Protein AF-A0A8S1GZN0-F1 (afdb_monomer)

Mean predicted aligned error: 6.97 Å

Solvent-accessible surface area (backbone atoms only — not comparable to full-atom values): 20281 Å² total; per-residue (Å²): 111,66,60,61,50,50,65,72,45,43,89,76,54,87,80,52,77,45,82,41,53,60,91,68,87,80,88,65,93,41,51,76,40,62,19,12,61,95,74,34,67,41,70,48,4,32,54,46,33,51,53,48,50,56,53,42,44,76,58,47,29,77,90,32,76,47,76,46,82,45,43,75,67,30,58,18,41,60,28,41,52,36,94,94,46,50,70,64,58,53,52,54,51,51,50,51,41,54,75,70,67,51,51,73,68,60,49,47,48,50,53,27,70,53,23,55,35,27,45,19,35,46,46,68,52,31,72,56,24,40,38,38,35,44,29,39,32,59,50,72,85,60,52,59,61,60,52,41,40,4,27,80,29,68,68,90,68,92,72,64,51,55,74,72,31,63,83,69,77,64,89,86,85,87,82,80,88,75,95,65,64,69,46,83,42,80,79,44,34,36,61,60,52,51,52,53,50,45,52,54,41,44,76,74,65,34,41,70,40,82,56,42,54,63,44,61,56,49,23,64,62,50,8,46,52,54,26,51,55,42,52,34,56,73,71,58,38,42,54,57,52,34,74,61,37,76,85,60,84,74,76,87,54,76,44,27,34,44,32,39,20,20,58,62,39,66,83,83,66,48,89,46,47,37,23,40,28,28,38,18,47,49,39,17,48,56,53,38,64,79,46,82,62,58,34,37,41,38,44,37,25,31,29,52,34,14,39,20,59,98,46,73,28,8,18,23,42,49,40,64,85,66,57,80,93,71,93,78,67,62,61,66,33,65,56,25,34,14,33,44,63,48,31,56,56,42,81,78,25,74,36,39,35,63,75,41,78,63,88,47,57,30,38,30,44,32,42,38,37,37,32,78,64,132

Structure (mmCIF, N/CA/C/O backbone):
data_AF-A0A8S1GZN0-F1
#
_entry.id   AF-A0A8S1GZN0-F1
#
loop_
_atom_site.group_PDB
_atom_site.id
_atom_site.type_symbol
_atom_site.label_atom_id
_atom_site.label_alt_id
_atom_site.label_comp_id
_atom_site.label_asym_id
_atom_site.label_entity_id
_atom_site.label_seq_id
_atom_site.pdbx_PDB_ins_code
_atom_site.Cartn_x
_atom_site.Cartn_y
_atom_site.Cartn_z
_atom_site.occupancy
_atom_site.B_iso_or_equiv
_atom_site.auth_seq_id
_atom_site.auth_comp_id
_atom_site.auth_asym_id
_atom_site.auth_atom_id
_atom_site.pdbx_PDB_model_num
ATOM 1 N N . MET A 1 1 ? -11.864 -7.927 5.573 1.00 93.62 1 MET A N 1
ATOM 2 C CA . MET A 1 1 ? -11.449 -8.294 6.950 1.00 93.62 1 MET A CA 1
ATOM 3 C C . MET A 1 1 ? -12.613 -8.840 7.771 1.00 93.62 1 MET A C 1
ATOM 5 O O . MET A 1 1 ? -12.542 -9.999 8.146 1.00 93.62 1 MET A O 1
ATOM 9 N N . ALA A 1 2 ? -13.681 -8.066 8.017 1.00 95.69 2 ALA A N 1
ATOM 10 C CA . ALA A 1 2 ? -14.810 -8.502 8.855 1.00 95.69 2 ALA A CA 1
ATOM 11 C C . ALA A 1 2 ? -15.446 -9.828 8.404 1.00 95.69 2 ALA A C 1
ATOM 13 O O . ALA A 1 2 ? -15.565 -10.726 9.224 1.00 95.69 2 ALA A O 1
ATOM 14 N N . ALA A 1 3 ? -15.736 -9.990 7.107 1.00 95.31 3 ALA A N 1
ATOM 15 C CA . ALA A 1 3 ? -16.282 -11.239 6.559 1.00 95.31 3 ALA A CA 1
ATOM 16 C C . ALA A 1 3 ? -15.456 -12.478 6.956 1.00 95.31 3 ALA A C 1
ATOM 18 O O . ALA A 1 3 ? -16.001 -13.440 7.474 1.00 95.31 3 ALA A O 1
ATOM 19 N N . ALA A 1 4 ? -14.124 -12.415 6.833 1.00 95.19 4 ALA A N 1
ATOM 20 C CA . ALA A 1 4 ? -13.252 -13.525 7.221 1.00 95.19 4 ALA A CA 1
ATOM 21 C C . ALA A 1 4 ? -13.330 -13.842 8.726 1.00 95.19 4 ALA A C 1
ATOM 23 O O . ALA A 1 4 ? -13.261 -15.001 9.120 1.00 95.19 4 ALA A O 1
ATOM 24 N N . VAL A 1 5 ? -13.487 -12.825 9.579 1.00 95.56 5 VAL A N 1
ATOM 25 C CA . VAL A 1 5 ? -13.678 -13.031 11.023 1.00 95.56 5 VAL A CA 1
ATOM 26 C C . VAL A 1 5 ? -15.047 -13.639 11.317 1.00 95.56 5 VAL A C 1
ATOM 28 O O . VAL A 1 5 ? -15.128 -14.548 12.140 1.00 95.56 5 VAL A O 1
ATOM 31 N N . GLU A 1 6 ? -16.104 -13.177 10.644 1.00 96.75 6 GLU A N 1
ATOM 32 C CA . GLU A 1 6 ? -17.447 -13.759 10.755 1.00 96.75 6 GLU A CA 1
ATOM 33 C C . GLU A 1 6 ? -17.452 -15.234 10.342 1.00 96.75 6 GLU A C 1
ATOM 35 O O . GLU A 1 6 ? -18.007 -16.057 11.067 1.00 96.75 6 GLU A O 1
ATOM 40 N N . ASP A 1 7 ? -16.764 -15.579 9.254 1.00 96.38 7 ASP A N 1
ATOM 41 C CA . ASP A 1 7 ? -16.651 -16.954 8.763 1.00 96.38 7 ASP A CA 1
ATOM 42 C C . ASP A 1 7 ? -15.859 -17.850 9.729 1.00 96.38 7 ASP A C 1
ATOM 44 O O . ASP A 1 7 ? -16.286 -18.961 10.050 1.00 96.38 7 ASP A O 1
ATOM 48 N N . ILE A 1 8 ? -14.711 -17.374 10.228 1.00 96.06 8 ILE A N 1
ATOM 49 C CA . ILE A 1 8 ? -13.820 -18.156 11.102 1.00 96.06 8 ILE A CA 1
ATOM 50 C C . ILE A 1 8 ? -14.418 -18.337 12.503 1.00 96.06 8 ILE A C 1
ATOM 52 O O . ILE A 1 8 ? -14.331 -19.424 13.081 1.00 96.06 8 ILE A O 1
ATOM 56 N N . LEU A 1 9 ? -14.987 -17.279 13.087 1.00 94.75 9 LEU A N 1
ATOM 57 C CA . LEU A 1 9 ? -15.543 -17.333 14.442 1.00 94.75 9 LEU A CA 1
ATOM 58 C C . LEU A 1 9 ? -16.971 -17.880 14.459 1.00 94.75 9 LEU A C 1
ATOM 60 O O . LEU A 1 9 ? -17.368 -18.509 15.446 1.00 94.75 9 LEU A O 1
ATOM 64 N N . GLY A 1 10 ? -17.738 -17.658 13.390 1.00 94.75 10 GLY A N 1
ATOM 65 C CA . GLY A 1 10 ? -19.104 -18.134 13.233 1.00 94.75 10 GLY A CA 1
ATOM 66 C C . GLY A 1 10 ? -19.968 -17.820 14.465 1.00 94.75 10 GLY A C 1
ATOM 67 O O . GLY A 1 10 ? -20.089 -16.656 14.858 1.00 94.75 10 GLY A O 1
ATOM 68 N N . PRO A 1 11 ? -20.545 -18.837 15.136 1.00 94.44 11 PRO A N 1
ATOM 69 C CA . PRO A 1 11 ? -21.366 -18.639 16.333 1.00 94.44 11 PRO A CA 1
ATOM 70 C C . PRO A 1 11 ? -20.640 -18.020 17.535 1.00 94.44 11 PRO A C 1
ATOM 72 O O . PRO A 1 11 ? -21.306 -17.558 18.453 1.00 94.44 11 PRO A O 1
ATOM 75 N N . ARG A 1 12 ? -19.299 -18.026 17.560 1.00 94.25 12 ARG A N 1
ATOM 76 C CA . ARG A 1 12 ? -18.502 -17.431 18.648 1.00 94.25 12 ARG A CA 1
ATOM 77 C C . ARG A 1 12 ? -18.388 -15.911 18.538 1.00 94.25 12 ARG A C 1
ATOM 79 O O . ARG A 1 12 ? -17.895 -15.286 19.467 1.00 94.25 12 ARG A O 1
ATOM 86 N N . LEU A 1 13 ? -18.792 -15.325 17.409 1.00 96.19 13 LEU A N 1
ATOM 87 C CA . LEU A 1 13 ? -18.918 -13.881 17.276 1.00 96.19 13 LEU A CA 1
ATOM 88 C C . LEU A 1 13 ? -20.293 -13.451 17.800 1.00 96.19 13 LEU A C 1
ATOM 90 O O . LEU A 1 13 ? -21.321 -13.733 17.174 1.00 96.19 13 LEU A O 1
ATOM 94 N N . ASP A 1 14 ? -20.314 -12.756 18.935 1.00 95.62 14 ASP A N 1
ATOM 95 C CA . ASP A 1 14 ? -21.553 -12.258 19.536 1.00 95.62 14 ASP A CA 1
ATOM 96 C C . ASP A 1 14 ? -22.142 -11.089 18.736 1.00 95.62 14 ASP A C 1
ATOM 98 O O . ASP A 1 14 ? -23.314 -11.113 18.347 1.00 95.62 14 ASP A O 1
ATOM 102 N N . GLN A 1 15 ? -21.323 -10.065 18.479 1.00 96.62 15 GLN A N 1
ATOM 103 C CA . GLN A 1 15 ? -21.713 -8.820 17.815 1.00 96.62 15 GLN A CA 1
ATOM 104 C C . GLN A 1 15 ? -20.541 -8.241 17.011 1.00 96.62 15 GLN A C 1
ATOM 106 O O . GLN A 1 15 ? -19.381 -8.527 17.301 1.00 96.62 15 GLN A O 1
ATOM 111 N N . GLY A 1 16 ? -20.843 -7.377 16.042 1.00 97.38 16 GLY A N 1
ATOM 112 C CA . GLY A 1 16 ? -19.833 -6.640 15.291 1.00 97.38 16 GLY A CA 1
ATOM 113 C C . GLY A 1 16 ? -20.373 -5.329 14.728 1.00 97.38 16 GLY A C 1
ATOM 114 O O . GLY A 1 16 ? -21.577 -5.186 14.491 1.00 97.38 16 GLY A O 1
ATOM 115 N N . LEU A 1 17 ? -19.466 -4.373 14.526 1.00 98.12 17 LEU A N 1
ATOM 116 C CA . LEU A 1 17 ? -19.725 -3.077 13.907 1.00 98.12 17 LEU A CA 1
ATOM 117 C C . LEU A 1 17 ? -18.596 -2.773 12.921 1.00 98.12 17 LEU A C 1
ATOM 119 O O . LEU A 1 17 ? -17.423 -2.922 13.258 1.00 98.12 17 LEU A O 1
ATOM 123 N N . VAL A 1 18 ? -18.952 -2.354 11.709 1.00 97.50 18 VAL A N 1
ATOM 124 C CA . VAL A 1 18 ? -18.005 -2.043 10.633 1.00 97.50 18 VAL A CA 1
ATOM 125 C C . VAL A 1 18 ? -18.306 -0.655 10.075 1.00 97.50 18 VAL A C 1
ATOM 127 O O . VAL A 1 18 ? -19.461 -0.339 9.802 1.00 97.50 18 VAL A O 1
ATOM 130 N N . ILE A 1 19 ? -17.266 0.162 9.896 1.00 97.06 19 ILE A N 1
ATOM 131 C CA . ILE A 1 19 ? -17.341 1.473 9.239 1.00 97.06 19 ILE A CA 1
ATOM 132 C C . ILE A 1 19 ? -16.585 1.364 7.911 1.00 97.06 19 ILE A C 1
ATOM 134 O O . ILE A 1 19 ? -15.399 1.031 7.909 1.00 97.06 19 ILE A O 1
ATOM 138 N N . LEU A 1 20 ? -17.268 1.606 6.793 1.00 94.75 20 LEU A N 1
ATOM 139 C CA . LEU A 1 20 ? -16.734 1.485 5.435 1.00 94.75 20 LEU A CA 1
ATOM 140 C C . LEU A 1 20 ? -16.828 2.815 4.674 1.00 94.75 20 LEU A C 1
ATOM 142 O O . LEU A 1 20 ? -17.723 3.612 4.955 1.00 94.75 20 LEU A O 1
ATOM 146 N N . PRO A 1 21 ? -15.957 3.043 3.677 1.00 92.69 21 PRO A N 1
ATOM 147 C CA . PRO A 1 21 ? -16.150 4.100 2.693 1.00 92.69 21 PRO A CA 1
ATOM 148 C C . PRO A 1 21 ? -17.506 3.998 1.979 1.00 92.69 21 PRO A C 1
ATOM 150 O O . PRO A 1 21 ? -18.001 2.897 1.715 1.00 92.69 21 PRO A O 1
ATOM 153 N N . GLU A 1 22 ? -18.084 5.143 1.620 1.00 90.88 22 GLU A N 1
ATOM 154 C CA . GLU A 1 22 ? -19.292 5.220 0.791 1.00 90.88 22 GLU A CA 1
ATOM 155 C C . GLU A 1 22 ? -19.125 4.426 -0.523 1.00 90.88 22 GLU A C 1
ATOM 157 O O . GLU A 1 22 ? -18.077 4.462 -1.172 1.00 90.88 22 GLU A O 1
ATOM 162 N N . GLY A 1 23 ? -20.169 3.690 -0.922 1.00 85.88 23 GLY A N 1
ATOM 163 C CA . GLY A 1 23 ? -20.199 2.924 -2.175 1.00 85.88 23 GLY A CA 1
ATOM 164 C C . GLY A 1 23 ? -19.607 1.511 -2.112 1.00 85.88 23 GLY A C 1
ATOM 165 O O . GLY A 1 23 ? -19.602 0.821 -3.130 1.00 85.88 23 GLY A O 1
ATOM 166 N N . ILE A 1 24 ? -19.130 1.051 -0.949 1.00 86.81 24 ILE A N 1
ATOM 167 C CA . ILE A 1 24 ? -18.711 -0.346 -0.764 1.00 86.81 24 ILE A CA 1
ATOM 168 C C . ILE A 1 24 ? -19.900 -1.194 -0.314 1.00 86.81 24 ILE A C 1
ATOM 170 O O . ILE A 1 24 ? -20.355 -1.094 0.824 1.00 86.81 24 ILE A O 1
ATOM 174 N N . GLU A 1 25 ? -20.378 -2.075 -1.186 1.00 86.56 25 GLU A N 1
ATOM 175 C CA . GLU A 1 25 ? -21.383 -3.072 -0.819 1.00 86.56 25 GLU A CA 1
ATOM 176 C C . GLU A 1 25 ? -20.740 -4.263 -0.099 1.00 86.56 25 GLU A C 1
ATOM 178 O O . GLU A 1 25 ? -19.703 -4.787 -0.512 1.00 86.56 25 GLU A O 1
ATOM 183 N N . CYS A 1 26 ? -21.368 -4.716 0.984 1.00 88.94 26 CYS A N 1
ATOM 184 C CA . CYS A 1 26 ? -20.952 -5.915 1.699 1.00 88.94 26 CYS A CA 1
ATOM 185 C C . CYS A 1 26 ? -22.152 -6.612 2.341 1.00 88.94 26 CYS A C 1
ATOM 187 O O . CYS A 1 26 ? -23.087 -5.958 2.803 1.00 88.94 26 CYS A O 1
ATOM 189 N N . ASN A 1 27 ? -22.091 -7.938 2.425 1.00 92.44 27 ASN A N 1
ATOM 190 C CA . ASN A 1 27 ? -23.045 -8.740 3.179 1.00 92.44 27 ASN A CA 1
ATOM 191 C C . ASN A 1 27 ? -22.361 -9.238 4.456 1.00 92.44 27 ASN A C 1
ATOM 193 O O . ASN A 1 27 ? -21.492 -10.103 4.382 1.00 92.44 27 ASN A O 1
ATOM 197 N N . LEU A 1 28 ? -22.708 -8.644 5.597 1.00 95.62 28 LEU A N 1
ATOM 198 C CA . LEU A 1 28 ? -22.126 -8.945 6.904 1.00 95.62 28 LEU A CA 1
ATOM 199 C C . LEU A 1 28 ? -23.244 -9.130 7.930 1.00 95.62 28 LEU A C 1
ATOM 201 O O . LEU A 1 28 ? -24.277 -8.463 7.860 1.00 95.62 28 LEU A O 1
ATOM 205 N N . ARG A 1 29 ? -23.021 -9.998 8.919 1.00 95.19 29 ARG A N 1
ATOM 206 C CA . ARG A 1 29 ? -23.875 -10.092 10.114 1.00 95.19 29 ARG A CA 1
ATOM 207 C C . ARG A 1 29 ? -23.719 -8.854 11.003 1.00 95.19 29 ARG A C 1
ATOM 209 O O . ARG A 1 29 ? -24.649 -8.479 11.718 1.00 95.19 29 ARG A O 1
ATOM 216 N N . SER A 1 30 ? -22.535 -8.254 10.990 1.00 96.44 30 SER A N 1
ATOM 217 C CA . SER A 1 30 ? -22.189 -7.037 11.716 1.00 96.44 30 SER A CA 1
ATOM 218 C C . SER A 1 30 ? -23.015 -5.837 11.256 1.00 96.44 30 SER A C 1
ATOM 220 O O . SER A 1 30 ? -23.391 -5.723 10.092 1.00 96.44 30 SER A O 1
ATOM 222 N N . ARG A 1 31 ? -23.249 -4.884 12.163 1.00 97.19 31 ARG A N 1
ATOM 223 C CA . ARG A 1 31 ? -23.865 -3.598 11.815 1.00 97.19 31 ARG A CA 1
ATOM 224 C C . ARG A 1 31 ? -22.894 -2.786 10.958 1.00 97.19 31 ARG A C 1
ATOM 226 O O . ARG A 1 31 ? -21.770 -2.539 11.386 1.00 97.19 31 ARG A O 1
ATOM 233 N N . VAL A 1 32 ? -23.335 -2.337 9.787 1.00 97.44 32 VAL A N 1
ATOM 234 C CA . VAL A 1 32 ? -22.495 -1.589 8.839 1.00 97.44 32 VAL A CA 1
ATOM 235 C C . VAL A 1 32 ? -22.889 -0.116 8.818 1.00 97.44 32 VAL A C 1
ATOM 237 O O . VAL A 1 32 ? -24.074 0.215 8.801 1.00 97.44 32 VAL A O 1
ATOM 240 N N . PHE A 1 33 ? -21.883 0.752 8.812 1.00 97.31 33 PHE A N 1
ATOM 241 C CA . PHE A 1 33 ? -21.994 2.177 8.529 1.00 97.31 33 PHE A CA 1
ATOM 242 C C . PHE A 1 33 ? -21.173 2.513 7.290 1.00 97.31 33 PHE A C 1
ATOM 244 O O . PHE A 1 33 ? -20.064 2.004 7.123 1.00 97.31 33 PHE A O 1
ATOM 251 N N . HIS A 1 34 ? -21.698 3.416 6.471 1.00 96.25 34 HIS A N 1
ATOM 252 C CA . HIS A 1 34 ? -20.996 3.996 5.334 1.00 96.25 34 HIS A CA 1
ATOM 253 C C . HIS A 1 34 ? -20.702 5.457 5.629 1.00 96.25 34 HIS A C 1
ATOM 255 O O . HIS A 1 34 ? -21.569 6.166 6.130 1.00 96.25 34 HIS A O 1
ATOM 261 N N . ALA A 1 35 ? -19.473 5.875 5.362 1.00 96.06 35 ALA A N 1
ATOM 262 C CA . ALA A 1 35 ? -18.976 7.199 5.698 1.00 96.06 35 ALA A CA 1
ATOM 263 C C . ALA A 1 35 ? -17.785 7.574 4.805 1.00 96.06 35 ALA A C 1
ATOM 265 O O . ALA A 1 35 ? -17.415 6.840 3.888 1.00 96.06 35 ALA A O 1
ATOM 266 N N . ALA A 1 36 ? -17.147 8.698 5.114 1.00 92.44 36 ALA A N 1
ATOM 267 C CA . ALA A 1 36 ? -15.933 9.185 4.477 1.00 92.44 36 ALA A CA 1
ATOM 268 C C . ALA A 1 36 ? -16.064 9.376 2.959 1.00 92.44 36 ALA A C 1
ATOM 270 O O . ALA A 1 36 ? -15.258 8.869 2.166 1.00 92.44 36 ALA A O 1
ATOM 271 N N . LYS A 1 37 ? -17.086 10.125 2.545 1.00 89.31 37 LYS A N 1
ATOM 272 C CA . LYS A 1 37 ? -17.298 10.508 1.152 1.00 89.31 37 LYS A CA 1
ATOM 273 C C . LYS A 1 37 ? -16.028 11.112 0.550 1.00 89.31 37 LYS A C 1
ATOM 275 O O . LYS A 1 37 ? -15.407 12.007 1.121 1.00 89.31 37 LYS A O 1
ATOM 280 N N . ASN A 1 38 ? -15.639 10.627 -0.631 1.00 84.38 38 ASN A N 1
ATOM 281 C CA . ASN A 1 38 ? -14.394 11.008 -1.315 1.00 84.38 38 ASN A CA 1
ATOM 282 C C . ASN A 1 38 ? -13.118 10.803 -0.466 1.00 84.38 38 ASN A C 1
ATOM 284 O O . ASN A 1 38 ? -12.145 11.534 -0.644 1.00 84.38 38 ASN A O 1
ATOM 288 N N . ASN A 1 39 ? -13.111 9.828 0.452 1.00 85.00 39 ASN A N 1
ATOM 289 C CA . ASN A 1 39 ? -12.014 9.558 1.391 1.00 85.00 39 ASN A CA 1
ATOM 290 C C . ASN A 1 39 ? -11.691 10.727 2.345 1.00 85.00 39 ASN A C 1
ATOM 292 O O . ASN A 1 39 ? -10.567 10.835 2.841 1.00 85.00 39 ASN A O 1
ATOM 296 N N . LEU A 1 40 ? -12.662 11.601 2.624 1.00 89.50 40 LEU A N 1
ATOM 297 C CA . LEU A 1 40 ? -12.524 12.712 3.569 1.00 89.50 40 LEU A CA 1
ATOM 298 C C . LEU A 1 40 ? -13.452 12.515 4.773 1.00 89.50 40 LEU A C 1
ATOM 300 O O . LEU A 1 40 ? -14.560 12.029 4.580 1.00 89.50 40 LEU A O 1
ATOM 304 N N . PRO A 1 41 ? -13.050 12.902 6.001 1.00 91.50 41 PRO A N 1
ATOM 305 C CA . PRO A 1 41 ? -13.950 12.854 7.150 1.00 91.50 41 PRO A CA 1
ATOM 306 C C . PRO A 1 41 ? -15.217 13.692 6.915 1.00 91.50 41 PRO A C 1
ATOM 308 O O . PRO A 1 41 ? -15.127 14.858 6.530 1.00 91.50 41 PRO A O 1
ATOM 311 N N . ASP A 1 42 ? -16.376 13.115 7.215 1.00 94.62 42 ASP A N 1
ATOM 312 C CA . ASP A 1 42 ? -17.704 13.727 7.092 1.00 94.62 42 ASP A CA 1
ATOM 313 C C . ASP A 1 42 ? -18.556 13.497 8.356 1.00 94.62 42 ASP A C 1
ATOM 315 O O . ASP A 1 42 ? -18.118 12.855 9.315 1.00 94.62 42 ASP A O 1
ATOM 319 N N . GLU A 1 43 ? -19.769 14.054 8.387 1.00 95.31 43 GLU A N 1
ATOM 320 C CA . GLU A 1 43 ? -20.688 13.893 9.526 1.00 95.31 43 GLU A CA 1
ATOM 321 C C . GLU A 1 43 ? -21.088 12.425 9.740 1.00 95.31 43 GLU A C 1
ATOM 323 O O . GLU A 1 43 ? -21.228 11.979 10.878 1.00 95.31 43 GLU A O 1
ATOM 328 N N . ASP A 1 44 ? -21.189 11.636 8.668 1.00 96.81 44 ASP A N 1
ATOM 329 C CA . ASP A 1 44 ? -21.449 10.198 8.767 1.00 96.81 44 ASP A CA 1
ATOM 330 C C . ASP A 1 44 ? -20.283 9.459 9.438 1.00 96.81 44 ASP A C 1
ATOM 332 O O . ASP A 1 44 ? -20.512 8.563 10.251 1.00 96.81 44 ASP A O 1
ATOM 336 N N . SER A 1 45 ? -19.039 9.895 9.210 1.00 96.56 45 SER A N 1
ATOM 337 C CA . SER A 1 45 ? -17.851 9.390 9.917 1.00 96.56 45 SER A CA 1
ATOM 338 C C . SER A 1 45 ? -17.939 9.676 11.416 1.00 96.56 45 SER A C 1
ATOM 340 O O . SER A 1 45 ? -17.600 8.818 12.236 1.00 96.56 45 SER A O 1
ATOM 342 N N . VAL A 1 46 ? -18.426 10.865 11.787 1.00 96.38 46 VAL A N 1
ATOM 343 C CA . VAL A 1 46 ? -18.635 11.257 13.190 1.00 96.38 46 VAL A CA 1
ATOM 344 C C . VAL A 1 46 ? -19.726 10.417 13.839 1.00 96.38 46 VAL A C 1
ATOM 346 O O . VAL A 1 46 ? -19.500 9.826 14.898 1.00 96.38 46 VAL A O 1
ATOM 349 N N . ASN A 1 47 ? -20.874 10.284 13.181 1.00 96.62 47 ASN A N 1
ATOM 350 C CA . ASN A 1 47 ? -21.996 9.485 13.666 1.00 96.62 47 ASN A CA 1
ATOM 351 C C . ASN A 1 47 ? -21.623 8.004 13.820 1.00 96.62 47 ASN A C 1
ATOM 353 O O . ASN A 1 47 ? -21.907 7.397 14.855 1.00 96.62 47 ASN A O 1
ATOM 357 N N . ALA A 1 48 ? -20.936 7.431 12.829 1.00 97.56 48 ALA A N 1
ATOM 358 C CA . ALA A 1 48 ? -20.463 6.052 12.868 1.00 97.56 48 ALA A CA 1
ATOM 359 C C . ALA A 1 48 ? -19.436 5.831 13.987 1.00 97.56 48 ALA A C 1
ATOM 361 O O . ALA A 1 48 ? -19.500 4.827 14.697 1.00 97.56 48 ALA A O 1
ATOM 362 N N . THR A 1 49 ? -18.522 6.785 14.197 1.00 97.31 49 THR A N 1
ATOM 363 C CA . THR A 1 49 ? -17.529 6.699 15.276 1.00 97.31 49 THR A CA 1
ATOM 364 C C . THR A 1 49 ? -18.180 6.809 16.654 1.00 97.31 49 THR A C 1
ATOM 366 O O . THR A 1 49 ? -17.811 6.063 17.558 1.00 97.31 49 THR A O 1
ATOM 369 N N . ASN A 1 50 ? -19.175 7.680 16.829 1.00 96.56 50 ASN A N 1
ATOM 370 C CA . ASN A 1 50 ? -19.915 7.777 18.089 1.00 96.56 50 ASN A CA 1
ATOM 371 C C . ASN A 1 50 ? -20.697 6.484 18.373 1.00 96.56 50 ASN A C 1
ATOM 373 O O . ASN A 1 50 ? -20.630 5.958 19.482 1.00 96.56 50 ASN A O 1
ATOM 377 N N . ALA A 1 51 ? -21.341 5.900 17.357 1.00 97.94 51 ALA A N 1
ATOM 378 C CA . ALA A 1 51 ? -22.000 4.602 17.491 1.00 97.94 51 ALA A CA 1
ATOM 379 C C . ALA A 1 51 ? -21.014 3.463 17.815 1.00 97.94 51 ALA A C 1
ATOM 381 O O . ALA A 1 51 ? -21.363 2.543 18.554 1.00 97.94 51 ALA A O 1
ATOM 382 N N . LEU A 1 52 ? -19.785 3.516 17.285 1.00 98.06 52 LEU A N 1
ATOM 383 C CA . LEU A 1 52 ? -18.710 2.591 17.650 1.00 98.06 52 LEU A CA 1
ATOM 384 C C . LEU A 1 52 ? -18.303 2.754 19.118 1.00 98.06 52 LEU A C 1
ATOM 386 O O . LEU A 1 52 ? -18.153 1.747 19.802 1.00 98.06 52 LEU A O 1
ATOM 390 N N . ILE A 1 53 ? -18.143 3.984 19.609 1.00 97.31 53 ILE A N 1
ATOM 391 C CA . ILE A 1 53 ? -17.820 4.246 21.019 1.00 97.31 53 ILE A CA 1
ATOM 392 C C . ILE A 1 53 ? -18.902 3.654 21.930 1.00 97.31 53 ILE A C 1
ATOM 394 O O . ILE A 1 53 ? -18.583 2.850 22.802 1.00 97.31 53 ILE A O 1
ATOM 398 N N . GLU A 1 54 ? -20.177 3.956 21.676 1.00 97.44 54 GLU A N 1
ATOM 399 C CA . GLU A 1 54 ? -21.298 3.406 22.452 1.00 97.44 54 GLU A CA 1
ATOM 400 C C . GLU A 1 54 ? -21.336 1.870 22.404 1.00 97.44 54 GLU A C 1
ATOM 402 O O . GLU A 1 54 ? -21.583 1.202 23.412 1.00 97.44 54 GLU A O 1
ATOM 407 N N . PHE A 1 55 ? -21.076 1.290 21.227 1.00 97.69 55 PHE A N 1
ATOM 408 C CA . PHE A 1 55 ? -20.990 -0.155 21.040 1.00 97.69 55 PHE A CA 1
ATOM 409 C C . PHE A 1 55 ? -19.867 -0.776 21.880 1.00 97.69 55 PHE A C 1
ATOM 411 O O . PHE A 1 55 ? -20.076 -1.812 22.513 1.00 97.69 55 PHE A O 1
ATOM 418 N N . LEU A 1 56 ? -18.692 -0.150 21.893 1.00 96.88 56 LEU A N 1
ATOM 419 C CA . LEU A 1 56 ? -17.531 -0.596 22.654 1.00 96.88 56 LEU A CA 1
ATOM 420 C C . LEU A 1 56 ? -17.793 -0.510 24.163 1.00 96.88 56 LEU A C 1
ATOM 422 O O . LEU A 1 56 ? -17.644 -1.512 24.860 1.00 96.88 56 LEU A O 1
ATOM 426 N N . GLU A 1 57 ? -18.265 0.637 24.653 1.00 96.56 57 GLU A N 1
ATOM 427 C CA . GLU A 1 57 ? -18.545 0.867 26.077 1.00 96.56 57 GLU A CA 1
ATOM 428 C C . GLU A 1 57 ? -19.604 -0.100 26.620 1.00 96.56 57 GLU A C 1
ATOM 430 O O . GLU A 1 57 ? -19.451 -0.660 27.707 1.00 96.56 57 GLU A O 1
ATOM 435 N N . LYS A 1 58 ? -20.662 -0.364 25.842 1.00 97.00 58 LYS A N 1
ATOM 436 C CA . LYS A 1 58 ? -21.723 -1.310 26.218 1.00 97.00 58 LYS A CA 1
ATOM 437 C C . LYS A 1 58 ? -21.219 -2.749 26.362 1.00 97.00 58 LYS A C 1
ATOM 439 O O . LYS A 1 58 ? -21.799 -3.518 27.129 1.00 97.00 58 LYS A O 1
ATOM 444 N N . ASN A 1 59 ? -20.184 -3.121 25.613 1.00 95.38 59 ASN A N 1
ATOM 445 C CA . ASN A 1 59 ? -19.634 -4.474 25.595 1.00 95.38 59 ASN A CA 1
ATOM 446 C C . ASN A 1 59 ? -18.354 -4.619 26.445 1.00 95.38 59 ASN A C 1
ATOM 448 O O . ASN A 1 59 ? -17.782 -5.713 26.487 1.00 95.38 59 ASN A O 1
ATOM 452 N N . ASP A 1 60 ? -17.918 -3.566 27.155 1.00 95.44 60 ASP A N 1
ATOM 453 C CA . ASP A 1 60 ? -16.699 -3.619 27.961 1.00 95.44 60 ASP A CA 1
ATOM 454 C C . ASP A 1 60 ? -16.854 -4.501 29.210 1.00 95.44 60 ASP A C 1
ATOM 456 O O . ASP A 1 60 ? -17.545 -4.166 30.178 1.00 95.44 60 ASP A O 1
ATOM 460 N N . SER A 1 61 ? -16.164 -5.639 29.217 1.00 94.19 61 SER A N 1
ATOM 461 C CA . SER A 1 61 ? -16.195 -6.601 30.315 1.00 94.19 61 SER A CA 1
ATOM 462 C C . SER A 1 61 ? -14.921 -7.439 30.346 1.00 94.19 61 SER A C 1
ATOM 464 O O . SER A 1 61 ? -14.305 -7.711 29.321 1.00 94.19 61 SER A O 1
ATOM 466 N N . THR A 1 62 ? -14.536 -7.916 31.530 1.00 92.94 62 THR A N 1
ATOM 467 C CA . THR A 1 62 ? -13.340 -8.759 31.718 1.00 92.94 62 THR A CA 1
ATOM 468 C C . THR A 1 62 ? -13.419 -10.107 30.998 1.00 92.94 62 THR A C 1
ATOM 470 O O . THR A 1 62 ? -12.393 -10.756 30.816 1.00 92.94 62 THR A O 1
ATOM 473 N N . ASN A 1 63 ? -14.623 -10.534 30.604 1.00 91.25 63 ASN A N 1
ATOM 474 C CA 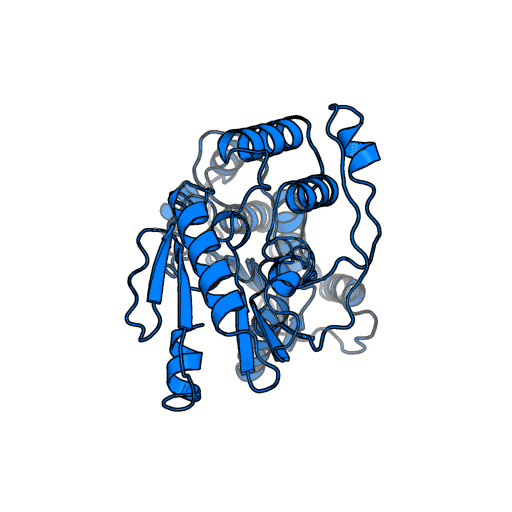. ASN A 1 63 ? -14.866 -11.790 29.888 1.00 91.25 63 ASN A CA 1
ATOM 475 C C . ASN A 1 63 ? -15.016 -11.590 28.371 1.00 91.25 63 ASN A C 1
ATOM 477 O O . ASN A 1 63 ? -15.317 -12.545 27.659 1.00 91.25 63 ASN A O 1
ATOM 481 N N . THR A 1 64 ? -14.829 -10.362 27.884 1.00 93.50 64 THR A N 1
ATOM 482 C CA . THR A 1 64 ? -14.994 -10.002 26.476 1.00 93.50 64 THR A CA 1
ATOM 483 C C . THR A 1 64 ? -13.631 -9.889 25.794 1.00 93.50 64 THR A C 1
ATOM 485 O O . THR A 1 64 ? -12.682 -9.318 26.342 1.00 93.50 64 THR A O 1
ATOM 488 N N . VAL A 1 65 ? -13.544 -10.410 24.568 1.00 94.19 65 VAL A N 1
ATOM 489 C CA . VAL A 1 65 ? -12.423 -10.179 23.650 1.00 94.19 65 VAL A CA 1
ATOM 490 C C . VAL A 1 65 ? -12.921 -9.294 22.516 1.00 94.19 65 VAL A C 1
ATOM 492 O O . VAL A 1 65 ? -13.872 -9.650 21.825 1.00 94.19 65 VAL A O 1
ATOM 495 N N . ILE A 1 66 ? -12.275 -8.149 22.320 1.00 96.31 66 ILE A N 1
ATOM 496 C CA . ILE A 1 66 ? -12.576 -7.212 21.239 1.00 96.31 66 ILE A CA 1
ATOM 497 C C . ILE A 1 66 ? -11.486 -7.344 20.181 1.00 96.31 66 ILE A C 1
ATOM 499 O O . ILE A 1 66 ? -10.302 -7.162 20.473 1.00 96.31 66 ILE A O 1
ATOM 503 N N . ILE A 1 67 ? -11.897 -7.656 18.951 1.00 96.25 67 ILE A N 1
ATOM 504 C CA . ILE A 1 67 ? -11.004 -7.750 17.796 1.00 96.25 67 ILE A CA 1
ATOM 505 C C . ILE A 1 67 ? -11.183 -6.493 16.942 1.00 96.25 67 ILE A C 1
ATOM 507 O O . ILE A 1 67 ? -12.202 -6.327 16.274 1.00 96.25 67 ILE A O 1
ATOM 511 N N . PHE A 1 68 ? -10.189 -5.610 16.955 1.00 96.94 68 PHE A N 1
ATOM 512 C CA . PHE A 1 68 ? -10.122 -4.444 16.083 1.00 96.94 68 PHE A CA 1
ATOM 513 C C . PHE A 1 68 ? -9.537 -4.846 14.729 1.00 96.94 68 PHE A C 1
ATOM 515 O O . PHE A 1 68 ? -8.431 -5.376 14.648 1.00 96.94 68 PHE A O 1
ATOM 522 N N . LEU A 1 69 ? -10.274 -4.579 13.655 1.00 96.38 69 LEU A N 1
ATOM 523 C CA . LEU A 1 69 ? -9.837 -4.817 12.280 1.00 96.38 69 LEU A CA 1
ATOM 524 C C . LEU A 1 69 ? -9.530 -3.466 11.641 1.00 96.38 69 LEU A C 1
ATOM 526 O O . LEU A 1 69 ? -10.444 -2.676 11.419 1.00 96.38 69 LEU A O 1
ATOM 530 N N . ILE A 1 70 ? -8.250 -3.185 11.400 1.00 94.38 70 ILE A N 1
ATOM 531 C CA . ILE A 1 70 ? -7.774 -1.857 10.998 1.00 94.38 70 ILE A CA 1
ATOM 532 C C . ILE A 1 70 ? -7.074 -1.955 9.643 1.00 94.38 70 ILE A C 1
ATOM 534 O O . ILE A 1 70 ? -6.199 -2.794 9.447 1.00 94.38 70 ILE A O 1
ATOM 538 N N . SER A 1 71 ? -7.442 -1.073 8.718 1.00 91.38 71 SER A N 1
ATOM 539 C CA . SER A 1 71 ? -6.816 -0.923 7.401 1.00 91.38 71 SER A CA 1
ATOM 540 C C . SER A 1 71 ? -6.635 0.558 7.048 1.00 91.38 71 SER A C 1
ATOM 542 O O . SER A 1 71 ? -7.065 1.443 7.799 1.00 91.38 71 SER A O 1
ATOM 544 N N . GLY A 1 72 ? -6.039 0.826 5.882 1.00 85.12 72 GLY A N 1
ATOM 545 C CA . GLY A 1 72 ? -5.942 2.163 5.293 1.00 85.12 72 GLY A CA 1
ATOM 546 C C . GLY A 1 72 ? -7.288 2.901 5.220 1.00 85.12 72 GLY A C 1
ATOM 547 O O . GLY A 1 72 ? -8.359 2.290 5.197 1.00 85.12 72 GLY A O 1
ATOM 548 N N . GLY A 1 73 ? -7.237 4.236 5.236 1.00 85.06 73 GLY A N 1
ATOM 549 C CA . GLY A 1 73 ? -8.422 5.114 5.245 1.00 85.06 73 GLY A CA 1
ATOM 550 C C . GLY A 1 73 ? -9.039 5.370 6.629 1.00 85.06 73 GLY A C 1
ATOM 551 O O . GLY A 1 73 ? -9.875 6.265 6.780 1.00 85.06 73 GLY A O 1
ATOM 552 N N . GLY A 1 74 ? -8.581 4.669 7.674 1.00 86.06 74 GLY A N 1
ATOM 553 C CA . GLY A 1 74 ? -9.104 4.813 9.036 1.00 86.06 74 GLY A CA 1
ATOM 554 C C . GLY A 1 74 ? -9.036 6.238 9.601 1.00 86.06 74 GLY A C 1
ATOM 555 O O . GLY A 1 74 ? -9.896 6.626 10.383 1.00 86.06 74 GLY A O 1
ATOM 556 N N . SER A 1 75 ? -8.085 7.076 9.172 1.00 85.50 75 SER A N 1
ATOM 557 C CA . SER A 1 75 ? -8.026 8.472 9.629 1.00 85.50 75 SER A CA 1
ATOM 558 C C . SER A 1 75 ? -9.262 9.291 9.236 1.00 85.50 75 SER A C 1
ATOM 560 O O . SER A 1 75 ? -9.640 10.171 10.020 1.00 85.50 75 SER A O 1
ATOM 562 N N . ALA A 1 76 ? -9.871 8.993 8.079 1.00 90.06 76 ALA A N 1
ATOM 563 C CA . ALA A 1 76 ? -11.098 9.621 7.594 1.00 90.06 76 ALA A CA 1
ATOM 564 C C . ALA A 1 76 ? -12.348 8.990 8.220 1.00 90.06 76 ALA A C 1
ATOM 566 O O . ALA A 1 76 ? -13.157 9.709 8.798 1.00 90.06 76 ALA A O 1
ATOM 567 N N . LEU A 1 77 ? -12.439 7.656 8.187 1.00 93.62 77 LEU A N 1
ATOM 568 C CA . LEU A 1 77 ? -13.588 6.887 8.688 1.00 93.62 77 LEU A CA 1
ATOM 569 C C . LEU A 1 77 ? -13.769 7.001 10.208 1.00 93.62 77 LEU A C 1
ATOM 571 O O . LEU A 1 77 ? -14.880 7.168 10.699 1.00 93.62 77 LEU A O 1
ATOM 575 N N . LEU A 1 78 ? -12.670 6.913 10.963 1.00 94.25 78 LEU A N 1
ATOM 576 C CA . LEU A 1 78 ? -12.665 6.942 12.423 1.00 94.25 78 LEU A CA 1
ATOM 577 C C . LEU A 1 78 ? -12.449 8.378 12.916 1.00 94.25 78 LEU A C 1
ATOM 579 O O . LEU A 1 78 ? -11.363 8.764 13.380 1.00 94.25 78 LEU A O 1
ATOM 583 N N . CYS A 1 79 ? -13.477 9.208 12.767 1.00 92.69 79 CYS A N 1
ATOM 584 C CA . CYS A 1 79 ? -13.442 10.617 13.126 1.00 92.69 79 CYS A CA 1
ATOM 585 C C . CYS A 1 79 ? -14.357 10.918 14.312 1.00 92.69 79 CYS A C 1
ATOM 587 O O . CYS A 1 79 ? -15.565 10.875 14.192 1.00 92.69 79 CYS A O 1
ATOM 589 N N . SER A 1 80 ? -13.787 11.313 15.449 1.00 93.06 80 SER A N 1
ATOM 590 C CA . SER A 1 80 ? -14.560 11.902 16.550 1.00 93.06 80 SER A CA 1
ATOM 591 C C . SER A 1 80 ? -13.772 13.081 17.126 1.00 93.06 80 SER A C 1
ATOM 593 O O . SER A 1 80 ? -12.684 12.846 17.680 1.00 93.06 80 SER A O 1
ATOM 595 N N . PRO A 1 81 ? -14.195 14.338 16.870 1.00 91.94 81 PRO A N 1
ATOM 596 C CA . PRO A 1 81 ? -13.658 15.531 17.528 1.00 91.94 81 PRO A CA 1
ATOM 597 C C . PRO A 1 81 ? -13.851 15.482 19.052 1.00 91.94 81 PRO A C 1
ATOM 599 O O . PRO A 1 81 ? -14.726 14.778 19.552 1.00 91.94 81 PRO A O 1
ATOM 602 N N . VAL A 1 82 ? -13.016 16.207 19.799 1.00 90.31 82 VAL A N 1
ATOM 603 C CA . VAL A 1 82 ? -13.240 16.439 21.241 1.00 90.31 82 VAL A CA 1
ATOM 604 C C . VAL A 1 82 ? -14.455 17.353 21.455 1.00 90.31 82 VAL A C 1
ATOM 606 O O . VAL A 1 82 ? -14.835 18.060 20.530 1.00 90.31 82 VAL A O 1
ATOM 609 N N . ASP A 1 83 ? -15.066 17.329 22.644 1.00 83.56 83 ASP A N 1
ATOM 610 C CA . ASP A 1 83 ? -16.386 17.944 22.902 1.00 83.56 83 ASP A CA 1
ATOM 611 C C . ASP A 1 83 ? -16.492 19.431 22.525 1.00 83.56 83 ASP A C 1
ATOM 613 O O . ASP A 1 83 ? -17.542 19.870 22.064 1.00 83.56 83 ASP A O 1
ATOM 617 N N . ASP A 1 84 ? -15.400 20.185 22.662 1.00 85.12 84 ASP A N 1
ATOM 618 C CA . ASP A 1 84 ? -15.368 21.627 22.392 1.00 85.12 84 ASP A CA 1
ATOM 619 C C . ASP A 1 84 ? -15.110 21.981 20.913 1.00 85.12 84 ASP A C 1
ATOM 621 O O . ASP A 1 84 ? -14.967 23.158 20.585 1.00 85.12 84 ASP A O 1
ATOM 625 N N . LEU A 1 85 ? -15.007 20.991 20.016 1.00 87.25 85 LEU A N 1
ATOM 626 C CA . LEU A 1 85 ? -14.681 21.201 18.603 1.00 87.25 85 LEU A CA 1
ATOM 627 C C . LEU A 1 85 ? -15.711 20.572 17.670 1.00 87.25 85 LEU A C 1
ATOM 629 O O . LEU A 1 85 ? -16.101 19.415 17.819 1.00 87.25 85 LEU A O 1
ATOM 633 N N . THR A 1 86 ? -16.072 21.309 16.623 1.00 91.06 86 THR A N 1
ATOM 634 C CA . THR A 1 86 ? -16.841 20.764 15.504 1.00 91.06 86 THR A CA 1
ATOM 635 C C . THR A 1 86 ? -15.940 19.989 14.537 1.00 91.06 86 THR A C 1
ATOM 637 O O . THR A 1 86 ? -14.707 20.098 14.551 1.00 91.06 86 THR A O 1
ATOM 640 N N . LEU A 1 87 ? -16.552 19.213 13.633 1.00 91.38 87 LEU A N 1
ATOM 641 C CA . LEU A 1 87 ? -15.826 18.603 12.518 1.00 91.38 87 LEU A CA 1
ATOM 642 C C . LEU A 1 87 ? -15.135 19.668 11.652 1.00 91.38 87 LEU A C 1
ATOM 644 O O . LEU A 1 87 ? -13.988 19.478 11.249 1.00 91.38 87 LEU A O 1
ATOM 648 N N . GLN A 1 88 ? -15.802 20.801 11.416 1.00 91.12 88 GLN A N 1
ATOM 649 C CA . GLN A 1 88 ? -15.253 21.905 10.627 1.00 91.12 88 GLN A CA 1
ATOM 650 C C . GLN A 1 88 ? -14.000 22.502 11.271 1.00 91.12 88 GLN A C 1
ATOM 652 O O . GLN A 1 88 ? -12.994 22.658 10.581 1.00 91.12 88 GLN A O 1
ATOM 657 N N . ASP A 1 89 ? -14.001 22.730 12.589 1.00 89.06 89 ASP A N 1
ATOM 658 C CA . ASP A 1 89 ? -12.825 23.249 13.309 1.00 89.06 89 ASP A CA 1
ATOM 659 C C . ASP A 1 89 ? -11.619 22.313 13.154 1.00 89.06 89 ASP A C 1
ATOM 661 O O . ASP A 1 89 ? -10.488 22.736 12.882 1.00 89.06 89 ASP A O 1
ATOM 665 N N . LYS A 1 90 ? -11.869 21.004 13.272 1.00 88.31 90 LYS A N 1
ATOM 666 C CA . LYS A 1 90 ? -10.849 19.969 13.091 1.00 88.31 90 LYS A CA 1
ATOM 667 C C . LYS A 1 90 ? -10.300 19.955 11.665 1.00 88.31 90 LYS A C 1
ATOM 669 O O . LYS A 1 90 ? -9.080 19.919 11.488 1.00 88.31 90 LYS A O 1
ATOM 674 N N . LEU A 1 91 ? -11.171 19.983 10.655 1.00 88.38 91 LEU A N 1
ATOM 675 C CA . LEU A 1 91 ? -10.772 19.989 9.245 1.00 88.38 91 LEU A CA 1
ATOM 676 C C . LEU A 1 91 ? -9.987 21.256 8.889 1.00 88.38 91 LEU A C 1
ATOM 678 O O . LEU A 1 91 ? -8.936 21.157 8.258 1.00 88.38 91 LEU A O 1
ATOM 682 N N . GLN A 1 92 ? -10.438 22.425 9.348 1.00 87.94 92 GLN A N 1
ATOM 683 C CA . GLN A 1 92 ? -9.765 23.701 9.112 1.00 87.94 92 GLN A CA 1
ATOM 684 C C . GLN A 1 92 ? -8.377 23.743 9.761 1.00 87.94 92 GLN A C 1
ATOM 686 O O . GLN A 1 92 ? -7.419 24.206 9.137 1.00 87.94 92 GLN A O 1
ATOM 691 N N . THR A 1 93 ? -8.239 23.218 10.981 1.00 86.38 93 THR A N 1
ATOM 692 C CA . THR A 1 93 ? -6.942 23.143 11.668 1.00 86.38 93 THR A CA 1
ATOM 693 C C . THR A 1 93 ? -5.964 22.255 10.900 1.00 86.38 93 THR A C 1
ATOM 695 O O . THR A 1 93 ? -4.830 22.657 10.641 1.00 86.38 93 THR A O 1
ATOM 698 N N . ILE A 1 94 ? -6.410 21.069 10.469 1.00 85.62 94 ILE A N 1
ATOM 699 C CA . ILE A 1 94 ? -5.581 20.146 9.680 1.00 85.62 94 ILE A CA 1
ATOM 700 C C . ILE A 1 94 ? -5.196 20.783 8.340 1.00 85.62 94 ILE A C 1
ATOM 702 O O . ILE A 1 94 ? -4.020 20.770 7.988 1.00 85.62 94 ILE A O 1
ATOM 706 N N . HIS A 1 95 ? -6.152 21.385 7.626 1.00 85.81 95 HIS A N 1
ATOM 707 C CA . HIS A 1 95 ? -5.896 22.060 6.353 1.00 85.81 95 HIS A CA 1
ATOM 708 C C . HIS A 1 95 ? -4.855 23.174 6.502 1.00 85.81 95 HIS A C 1
ATOM 710 O O . HIS A 1 95 ? -3.932 23.269 5.699 1.00 85.81 95 HIS A O 1
ATOM 716 N N . THR A 1 96 ? -4.970 23.983 7.558 1.00 82.75 96 THR A N 1
ATOM 717 C CA . THR A 1 96 ? -4.023 25.067 7.847 1.00 82.75 96 THR A CA 1
ATOM 718 C C . THR A 1 96 ? -2.619 24.526 8.099 1.00 82.75 96 THR A C 1
ATOM 720 O O . THR A 1 96 ? -1.651 25.066 7.575 1.00 82.75 96 THR A O 1
ATOM 723 N N . LEU A 1 97 ? -2.475 23.440 8.859 1.00 81.56 97 LEU A N 1
ATOM 724 C CA . LEU A 1 97 ? -1.163 22.831 9.095 1.00 81.56 97 LEU A CA 1
ATOM 725 C C . LEU A 1 97 ? -0.561 22.274 7.803 1.00 81.56 97 LEU A C 1
ATOM 727 O O . LEU A 1 97 ? 0.606 22.522 7.504 1.00 81.56 97 LEU A O 1
ATOM 731 N N . THR A 1 98 ? -1.366 21.572 7.004 1.00 81.62 98 THR A N 1
ATOM 732 C CA . THR A 1 98 ? -0.923 21.032 5.716 1.00 81.62 98 THR A CA 1
ATOM 733 C C . THR A 1 98 ? -0.510 22.145 4.749 1.00 81.62 98 THR A C 1
ATOM 735 O O . THR A 1 98 ? 0.531 22.028 4.110 1.00 81.62 98 THR A O 1
ATOM 738 N N . SER A 1 99 ? -1.250 23.260 4.683 1.00 79.94 99 SER A N 1
ATOM 739 C CA . SER A 1 99 ? -0.911 24.388 3.803 1.00 79.94 99 SER A CA 1
ATOM 740 C C . SER A 1 99 ? 0.381 25.110 4.199 1.00 79.94 99 SER A C 1
ATOM 742 O O . SER A 1 99 ? 0.973 25.790 3.367 1.00 79.94 99 SER A O 1
ATOM 744 N N . HIS A 1 100 ? 0.824 24.967 5.452 1.00 80.94 100 HIS A N 1
ATOM 745 C CA . HIS A 1 100 ? 2.094 25.506 5.950 1.00 80.94 100 HIS A CA 1
ATOM 746 C C . HIS A 1 100 ? 3.240 24.481 5.909 1.00 80.94 100 HIS A C 1
ATOM 748 O O . HIS A 1 100 ? 4.308 24.738 6.460 1.00 80.94 100 HIS A O 1
ATOM 754 N N . GLY A 1 101 ? 3.042 23.331 5.255 1.00 77.19 101 GLY A N 1
ATOM 755 C CA . GLY A 1 101 ? 4.087 22.324 5.079 1.00 77.19 101 GLY A CA 1
ATOM 756 C C . GLY A 1 101 ? 4.419 21.541 6.348 1.00 77.19 101 GLY A C 1
ATOM 757 O O . GLY A 1 101 ? 5.540 21.052 6.472 1.00 77.19 101 GLY A O 1
ATOM 758 N N . ALA A 1 102 ? 3.476 21.427 7.293 1.00 76.69 102 ALA A N 1
ATOM 759 C CA . ALA A 1 102 ? 3.664 20.585 8.469 1.00 76.69 102 ALA A CA 1
ATOM 760 C C . ALA A 1 102 ? 3.965 19.139 8.049 1.00 76.69 102 ALA A C 1
ATOM 762 O O . ALA A 1 102 ? 3.242 18.550 7.240 1.00 76.69 102 ALA A O 1
ATOM 763 N N . ASP A 1 103 ? 5.021 18.565 8.623 1.00 79.56 103 ASP A N 1
ATOM 764 C CA . ASP A 1 103 ? 5.371 17.168 8.399 1.00 79.56 103 ASP A CA 1
ATOM 765 C C . ASP A 1 103 ? 4.304 16.215 8.980 1.00 79.56 103 ASP A C 1
ATOM 767 O O . ASP A 1 103 ? 3.427 16.595 9.769 1.00 79.56 103 ASP A O 1
ATOM 771 N N . ILE A 1 104 ? 4.381 14.940 8.593 1.00 75.56 104 ILE A N 1
ATOM 772 C CA . ILE A 1 104 ? 3.399 13.925 8.993 1.00 75.56 104 ILE A CA 1
ATOM 773 C C . ILE A 1 104 ? 3.360 13.686 10.511 1.00 75.56 104 ILE A C 1
ATOM 775 O O . ILE A 1 104 ? 2.291 13.406 11.059 1.00 75.56 104 ILE A O 1
ATOM 779 N N . HIS A 1 105 ? 4.485 13.839 11.215 1.00 76.25 105 HIS A N 1
ATOM 780 C CA . HIS A 1 105 ? 4.544 13.663 12.665 1.00 76.25 105 HIS A CA 1
ATOM 781 C C . HIS A 1 105 ? 3.846 14.818 13.385 1.00 76.25 105 HIS A C 1
ATOM 783 O O . HIS A 1 105 ? 3.060 14.584 14.310 1.00 76.25 105 HIS A O 1
ATOM 789 N N . SER A 1 106 ? 4.073 16.048 12.928 1.00 77.06 106 SER A N 1
ATOM 790 C CA . SER A 1 106 ? 3.404 17.256 13.407 1.00 77.06 106 SER A CA 1
ATOM 791 C C . SER A 1 106 ? 1.892 17.174 13.174 1.00 77.06 106 SER A C 1
ATOM 793 O O . SER A 1 106 ? 1.102 17.365 14.104 1.00 77.06 106 SER A O 1
ATOM 795 N N . LEU A 1 107 ? 1.473 16.780 11.965 1.00 80.50 107 LEU A N 1
ATOM 796 C CA . LEU A 1 107 ? 0.061 16.575 11.627 1.00 80.50 107 LEU A CA 1
ATOM 797 C C . LEU A 1 107 ? -0.598 15.502 12.501 1.00 80.50 107 LEU A C 1
ATOM 799 O O . LEU A 1 107 ? -1.692 15.724 13.022 1.00 80.50 107 LEU A O 1
ATOM 803 N N . ASN A 1 108 ? 0.044 14.346 12.684 1.00 79.69 108 ASN A N 1
ATOM 804 C CA . ASN A 1 108 ? -0.514 13.268 13.501 1.00 79.69 108 ASN A CA 1
ATOM 805 C C . ASN A 1 108 ? -0.590 13.643 14.982 1.00 79.69 108 ASN A C 1
ATOM 807 O O . ASN A 1 108 ? -1.590 13.338 15.628 1.00 79.69 108 ASN A O 1
ATOM 811 N N . THR A 1 109 ? 0.397 14.379 15.496 1.00 81.44 109 THR A N 1
ATOM 812 C CA . THR A 1 109 ? 0.364 14.903 16.868 1.00 81.44 109 THR A CA 1
ATOM 813 C C . THR A 1 109 ? -0.886 15.752 17.089 1.00 81.44 109 THR A C 1
ATOM 815 O O . THR A 1 109 ? -1.686 15.440 17.968 1.00 81.44 109 THR A O 1
ATOM 818 N N . VAL A 1 110 ? -1.142 16.741 16.226 1.00 83.38 110 VAL A N 1
ATOM 819 C CA . VAL A 1 110 ? -2.350 17.574 16.339 1.00 83.38 110 VAL A CA 1
ATOM 820 C C . VAL A 1 110 ? -3.624 16.745 16.142 1.00 83.38 110 VAL A C 1
ATOM 822 O O . VAL A 1 110 ? -4.572 16.873 16.916 1.00 83.38 110 VAL A O 1
ATOM 825 N N . ARG A 1 111 ? -3.656 15.827 15.165 1.00 84.62 111 ARG A N 1
ATOM 826 C CA . ARG A 1 111 ? -4.809 14.931 14.944 1.00 84.62 111 ARG A CA 1
ATOM 827 C C . ARG A 1 111 ? -5.161 14.097 16.177 1.00 84.62 111 ARG A C 1
ATOM 829 O O . ARG A 1 111 ? -6.347 13.840 16.390 1.00 84.62 111 ARG A O 1
ATOM 836 N N . HIS A 1 112 ? -4.173 13.663 16.960 1.00 85.69 112 HIS A N 1
ATOM 837 C CA . HIS A 1 112 ? -4.399 12.917 18.200 1.00 85.69 112 HIS A CA 1
ATOM 838 C C . HIS A 1 112 ? -5.038 13.806 19.269 1.00 85.69 112 HIS A C 1
ATOM 840 O O . HIS A 1 112 ? -5.998 13.392 19.921 1.00 85.69 112 HIS A O 1
ATOM 846 N N . CYS A 1 113 ? -4.562 15.041 19.422 1.00 83.75 113 CYS A N 1
ATOM 847 C CA . CYS A 1 113 ? -5.082 15.993 20.405 1.00 83.75 113 CYS A CA 1
ATOM 848 C C . CYS A 1 113 ? -6.536 16.369 20.116 1.00 83.75 113 CYS A C 1
ATOM 850 O O . CYS A 1 113 ? -7.370 16.329 21.016 1.00 83.75 113 CYS A O 1
ATOM 852 N N . LEU A 1 114 ? -6.863 16.614 18.845 1.00 87.94 114 LEU A N 1
ATOM 853 C CA . LEU A 1 114 ? -8.207 16.991 18.393 1.00 87.94 114 LEU A CA 1
ATOM 854 C C . LEU A 1 114 ? -9.173 15.801 18.246 1.00 87.94 114 LEU A C 1
ATOM 856 O O . LEU A 1 114 ? -10.174 15.895 17.529 1.00 87.94 114 LEU A O 1
ATOM 860 N N . SER A 1 115 ? -8.871 14.640 18.831 1.00 90.88 115 SER A N 1
ATOM 861 C CA . SER A 1 115 ? -9.710 13.455 18.675 1.00 90.88 115 SER A CA 1
ATOM 862 C C . SER A 1 115 ? -9.909 12.668 19.962 1.00 90.88 115 SER A C 1
ATOM 864 O O . SER A 1 115 ? -8.990 12.542 20.767 1.00 90.88 115 SER A O 1
ATOM 866 N N . LYS A 1 116 ? -11.105 12.085 20.102 1.00 91.62 116 LYS A N 1
ATOM 867 C CA . LYS A 1 116 ? -11.461 11.156 21.186 1.00 91.62 116 LYS A CA 1
ATOM 868 C C . LYS A 1 116 ? -10.966 9.724 20.972 1.00 91.62 116 LYS A C 1
ATOM 870 O O . LYS A 1 116 ? -10.923 8.957 21.914 1.00 91.62 116 LYS A O 1
ATOM 875 N N . VAL A 1 117 ? -10.588 9.355 19.746 1.00 93.25 117 VAL A N 1
ATOM 876 C CA . VAL A 1 117 ? -10.340 7.945 19.372 1.00 93.25 117 VAL A CA 1
ATOM 877 C C . VAL A 1 117 ? -8.937 7.670 18.831 1.00 93.25 117 VAL A C 1
ATOM 879 O O . VAL A 1 117 ? -8.518 6.521 18.785 1.00 93.25 117 VAL A O 1
ATOM 882 N N . LYS A 1 118 ? -8.193 8.701 18.421 1.00 90.88 118 LYS A N 1
ATOM 883 C CA . LYS A 1 118 ? -6.841 8.560 17.849 1.00 90.88 118 LYS A CA 1
ATOM 884 C C . LYS A 1 118 ? -5.764 8.520 18.941 1.00 90.88 118 LYS A C 1
ATOM 886 O O . LYS A 1 118 ? -6.007 8.988 20.051 1.00 90.88 118 LYS A O 1
ATOM 891 N N . GLY A 1 119 ? -4.578 7.999 18.629 1.00 86.81 119 GLY A N 1
ATOM 892 C CA . GLY A 1 119 ? -3.453 7.931 19.572 1.00 86.81 119 GLY A CA 1
ATOM 893 C C . GLY A 1 119 ? -3.749 7.089 20.818 1.00 86.81 119 GLY A C 1
ATOM 894 O O . GLY A 1 119 ? -3.534 7.541 21.940 1.00 86.81 119 GLY A O 1
ATOM 895 N N . GLY A 1 120 ? -4.320 5.901 20.628 1.00 88.31 120 GLY A N 1
ATOM 896 C CA . GLY A 1 120 ? -4.644 4.945 21.688 1.00 88.31 120 GLY A CA 1
ATOM 897 C C . GLY A 1 120 ? -5.923 5.263 22.462 1.00 88.31 120 GLY A C 1
ATOM 898 O O . GLY A 1 120 ? -6.372 4.444 23.264 1.00 88.31 120 GLY A O 1
ATOM 899 N N . LYS A 1 121 ? -6.542 6.428 22.229 1.00 91.69 121 LYS A N 1
ATOM 900 C CA . LYS A 1 121 ? -7.712 6.875 22.996 1.00 91.69 121 LYS A CA 1
ATOM 901 C C . LYS A 1 121 ? -8.949 5.999 22.783 1.00 91.69 121 LYS A C 1
ATOM 903 O O . LYS A 1 121 ? -9.745 5.870 23.705 1.00 91.69 121 LYS A O 1
ATOM 908 N N . LEU A 1 122 ? -9.073 5.296 21.648 1.00 93.69 122 LEU A N 1
ATOM 909 C CA . LEU A 1 122 ? -10.166 4.334 21.448 1.00 93.69 122 LEU A CA 1
ATOM 910 C C . LEU A 1 122 ? -10.185 3.256 22.544 1.00 93.69 122 LEU A C 1
ATOM 912 O O . LEU A 1 122 ? -11.247 2.809 22.967 1.00 93.69 122 LEU A O 1
ATOM 916 N N . LEU A 1 123 ? -9.013 2.865 23.051 1.00 91.50 123 LEU A N 1
ATOM 917 C CA . LEU A 1 123 ? -8.896 1.827 24.073 1.00 91.50 123 LEU A CA 1
ATOM 918 C C . LEU A 1 123 ? -9.324 2.282 25.466 1.00 91.50 123 LEU A C 1
ATOM 920 O O . LEU A 1 123 ? -9.557 1.423 26.323 1.00 91.50 123 LEU A O 1
ATOM 924 N N . GLN A 1 124 ? -9.429 3.595 25.687 1.00 90.69 124 GLN A N 1
ATOM 925 C CA . GLN A 1 124 ? -9.910 4.180 26.938 1.00 90.69 124 GLN A CA 1
ATOM 926 C C . GLN A 1 124 ? -11.413 3.945 27.130 1.00 90.69 124 GLN A C 1
ATOM 928 O O . GLN A 1 124 ? -11.873 3.907 28.266 1.00 90.69 124 GLN A O 1
ATOM 933 N N . HIS A 1 125 ? -12.155 3.702 26.045 1.00 92.69 125 HIS A N 1
ATOM 934 C CA . HIS A 1 125 ? -13.577 3.349 26.085 1.00 92.69 125 HIS A CA 1
ATOM 935 C C . HIS A 1 125 ? -13.833 1.885 26.485 1.00 92.69 125 HIS A C 1
ATOM 937 O O . HIS A 1 125 ? -14.961 1.517 26.797 1.00 92.69 125 HIS A O 1
ATOM 943 N N . VAL A 1 126 ? -12.798 1.035 26.493 1.00 93.12 126 VAL A N 1
ATOM 944 C CA . VAL A 1 126 ? -12.910 -0.404 26.808 1.00 93.12 126 VAL A CA 1
ATOM 945 C C . VAL A 1 126 ? -11.840 -0.872 27.796 1.00 93.12 126 VAL A C 1
ATOM 947 O O . VAL A 1 126 ? -11.065 -1.771 27.483 1.00 93.12 126 VAL A O 1
ATOM 950 N N . PRO A 1 127 ? -11.683 -0.263 28.981 1.00 91.38 127 PRO A N 1
ATOM 951 C CA . PRO A 1 127 ? -10.550 -0.544 29.864 1.00 91.38 127 PRO A CA 1
ATOM 952 C C . PRO A 1 127 ? -10.479 -1.994 30.377 1.00 91.38 127 PRO A C 1
ATOM 954 O O . PRO A 1 127 ? -9.388 -2.433 30.736 1.00 91.38 127 PRO A O 1
ATOM 957 N N . LYS A 1 128 ? -11.589 -2.748 30.413 1.00 91.62 128 LYS A N 1
ATOM 958 C CA . LYS A 1 128 ? -11.640 -4.089 31.031 1.00 91.62 128 LYS A CA 1
ATOM 959 C C . LYS A 1 128 ? -11.377 -5.230 30.052 1.00 91.62 128 LYS A C 1
ATOM 961 O O . LYS A 1 128 ? -10.829 -6.257 30.453 1.00 91.62 128 LYS A O 1
ATOM 966 N N . SER A 1 129 ? -11.816 -5.074 28.809 1.00 92.62 129 SER A N 1
ATOM 967 C CA . SER A 1 129 ? -11.809 -6.143 27.805 1.00 92.62 129 SER A CA 1
ATOM 968 C C . SER A 1 129 ? -10.402 -6.476 27.309 1.00 92.62 129 SER A C 1
ATOM 970 O O . SER A 1 129 ? -9.515 -5.622 27.286 1.00 92.62 129 SER A O 1
ATOM 972 N N . THR A 1 130 ? -10.200 -7.715 26.855 1.00 91.75 130 THR A N 1
ATOM 973 C CA . THR A 1 130 ? -8.973 -8.088 26.128 1.00 91.75 130 THR A CA 1
ATOM 974 C C . THR A 1 130 ? -9.047 -7.544 24.707 1.00 91.75 130 THR A C 1
ATOM 976 O O . THR A 1 130 ? -10.080 -7.693 24.054 1.00 91.75 130 THR A O 1
ATOM 979 N N . LYS A 1 131 ? -7.971 -6.922 24.217 1.00 91.75 131 LYS A N 1
ATOM 980 C CA . LYS A 1 131 ? -7.964 -6.218 22.925 1.00 91.75 131 LYS A CA 1
ATOM 981 C C . LYS A 1 131 ? -6.965 -6.862 21.975 1.00 91.75 131 LYS A C 1
ATOM 983 O O . LYS A 1 131 ? -5.803 -7.049 22.327 1.00 91.75 131 LYS A O 1
ATOM 988 N N . ILE A 1 132 ? -7.414 -7.178 20.767 1.00 93.38 132 ILE A N 1
ATOM 989 C CA . ILE A 1 132 ? -6.576 -7.713 19.692 1.00 93.38 132 ILE A CA 1
ATOM 990 C C . ILE A 1 132 ? -6.776 -6.828 18.468 1.00 93.38 132 ILE A C 1
ATOM 992 O O . ILE A 1 132 ? -7.892 -6.745 17.971 1.00 93.38 132 ILE A O 1
ATOM 996 N N . SER A 1 133 ? -5.721 -6.204 17.952 1.00 94.81 133 SER A N 1
ATOM 997 C CA . SER A 1 133 ? -5.781 -5.471 16.684 1.00 94.81 133 SER A CA 1
ATOM 998 C C . SER A 1 133 ? -5.112 -6.270 15.579 1.00 94.81 133 SER A C 1
ATOM 1000 O O . SER A 1 133 ? -3.938 -6.625 15.686 1.00 94.81 133 SER A O 1
ATOM 1002 N N . LEU A 1 134 ? -5.854 -6.523 14.504 1.00 94.56 134 LEU A N 1
ATOM 1003 C CA . LEU A 1 134 ? -5.345 -7.067 13.251 1.00 94.56 134 LEU A CA 1
ATOM 1004 C C . LEU A 1 134 ? -5.258 -5.923 12.242 1.00 94.56 134 LEU A C 1
ATOM 1006 O O . LEU A 1 134 ? -6.267 -5.275 11.954 1.00 94.56 134 LEU A O 1
ATOM 1010 N N . ILE A 1 135 ? -4.055 -5.659 11.741 1.00 93.06 135 ILE A N 1
ATOM 1011 C CA . ILE A 1 135 ? -3.724 -4.433 11.011 1.00 93.06 135 ILE A CA 1
ATOM 1012 C C . ILE A 1 135 ? -3.237 -4.775 9.600 1.00 93.06 135 ILE A C 1
ATOM 1014 O O . ILE A 1 135 ? -2.344 -5.607 9.428 1.00 93.06 135 ILE A O 1
ATOM 1018 N N . VAL A 1 136 ? -3.809 -4.109 8.598 1.00 92.94 136 VAL A N 1
ATOM 1019 C CA . VAL A 1 136 ? -3.273 -4.027 7.233 1.00 92.94 136 VAL A CA 1
ATOM 1020 C C . VAL A 1 136 ? -2.545 -2.693 7.095 1.00 92.94 136 VAL A C 1
ATOM 1022 O O . VAL A 1 136 ? -3.157 -1.644 7.295 1.00 92.94 136 VAL A O 1
ATOM 1025 N N . SER A 1 137 ? -1.249 -2.741 6.794 1.00 90.50 137 SER A N 1
ATOM 1026 C CA . SER A 1 137 ? -0.384 -1.561 6.700 1.00 90.50 137 SER A CA 1
ATOM 1027 C C . SER A 1 137 ? -0.211 -1.100 5.256 1.00 90.50 137 SER A C 1
ATOM 1029 O O . SER A 1 137 ? 0.297 -1.847 4.419 1.00 90.50 137 SER A O 1
ATOM 1031 N N . ASP A 1 138 ? -0.564 0.158 5.010 1.00 87.00 138 ASP A N 1
ATOM 1032 C CA . ASP A 1 138 ? -0.308 0.931 3.792 1.00 87.00 138 ASP A CA 1
ATOM 1033 C C . ASP A 1 138 ? 0.766 2.019 4.014 1.00 87.00 138 ASP A C 1
ATOM 1035 O O . ASP A 1 138 ? 0.829 3.003 3.283 1.00 87.00 138 ASP A O 1
ATOM 1039 N N . VAL A 1 139 ? 1.611 1.857 5.043 1.00 85.31 139 VAL A N 1
ATOM 1040 C CA . VAL A 1 139 ? 2.626 2.839 5.457 1.00 85.31 139 VAL A CA 1
ATOM 1041 C C . VAL A 1 139 ? 4.026 2.227 5.379 1.00 85.31 139 VAL A C 1
ATOM 1043 O O . VAL A 1 139 ? 4.266 1.134 5.905 1.00 85.31 139 VAL A O 1
ATOM 1046 N N . ILE A 1 140 ? 4.973 2.956 4.774 1.00 82.81 140 ILE A N 1
ATOM 1047 C CA . ILE A 1 140 ? 6.397 2.580 4.738 1.00 82.81 140 ILE A CA 1
ATOM 1048 C C . ILE A 1 140 ? 6.908 2.351 6.169 1.00 82.81 140 ILE A C 1
ATOM 1050 O O . ILE A 1 140 ? 6.638 3.141 7.071 1.00 82.81 140 ILE A O 1
ATOM 1054 N N . GLY A 1 141 ? 7.636 1.253 6.386 1.00 82.06 141 GLY A N 1
ATOM 1055 C CA . GLY A 1 141 ? 8.196 0.897 7.696 1.00 82.06 141 GLY A CA 1
ATOM 1056 C C . GLY A 1 141 ? 7.190 0.311 8.699 1.00 82.06 141 GLY A C 1
ATOM 1057 O O . GLY A 1 141 ? 7.597 -0.141 9.765 1.00 82.06 141 GLY A O 1
ATOM 1058 N N . ASN A 1 142 ? 5.895 0.235 8.360 1.00 78.88 142 ASN A N 1
ATOM 1059 C CA . ASN A 1 142 ? 4.845 -0.379 9.188 1.00 78.88 142 ASN A CA 1
ATOM 1060 C C . ASN A 1 142 ? 4.659 0.247 10.582 1.00 78.88 142 ASN A C 1
ATOM 1062 O O . ASN A 1 142 ? 4.320 -0.459 11.535 1.00 78.88 142 ASN A O 1
ATOM 1066 N N . ASP A 1 143 ? 4.863 1.559 10.718 1.00 81.69 143 ASP A N 1
ATOM 1067 C CA . ASP A 1 143 ? 4.654 2.245 11.995 1.00 81.69 143 ASP A CA 1
ATOM 1068 C C . ASP A 1 143 ? 3.166 2.242 12.393 1.00 81.69 143 ASP A C 1
ATOM 1070 O O . ASP A 1 143 ? 2.336 2.998 11.876 1.00 81.69 143 ASP A O 1
ATOM 1074 N N . VAL A 1 144 ? 2.832 1.385 13.358 1.00 80.12 144 VAL A N 1
ATOM 1075 C CA . VAL A 1 144 ? 1.474 1.210 13.884 1.00 80.12 144 VAL A CA 1
ATOM 1076 C C . VAL A 1 144 ? 0.931 2.451 14.605 1.00 80.12 144 VAL A C 1
ATOM 1078 O O . VAL A 1 144 ? -0.286 2.576 14.732 1.00 80.12 144 VAL A O 1
ATOM 1081 N N . GLU A 1 145 ? 1.780 3.394 15.043 1.00 80.25 145 GLU A N 1
ATOM 1082 C CA . GLU A 1 145 ? 1.319 4.687 15.576 1.00 80.25 145 GLU A CA 1
ATOM 1083 C C . GLU A 1 145 ? 0.742 5.587 14.467 1.00 80.25 145 GLU A C 1
ATOM 1085 O O . GLU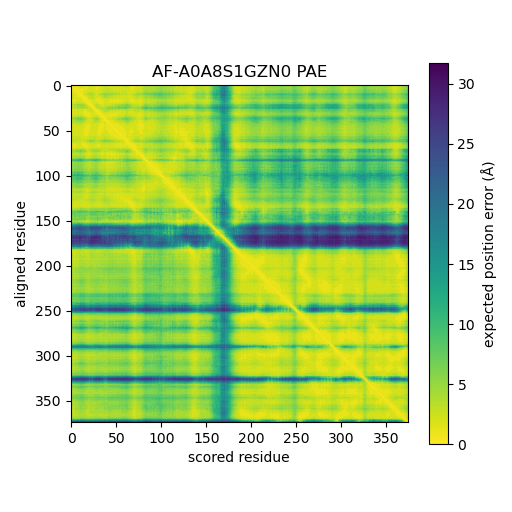 A 1 145 ? -0.098 6.451 14.737 1.00 80.25 145 GLU A O 1
ATOM 1090 N N . ILE A 1 146 ? 1.182 5.399 13.218 1.00 78.12 146 ILE A N 1
ATOM 1091 C CA . ILE A 1 146 ? 0.768 6.205 12.062 1.00 78.12 146 ILE A CA 1
ATOM 1092 C C . ILE A 1 146 ? -0.472 5.610 11.390 1.00 78.12 146 ILE A C 1
ATOM 1094 O O . ILE A 1 146 ? -1.370 6.364 10.999 1.00 78.12 146 ILE A O 1
ATOM 1098 N N . ILE A 1 147 ? -0.562 4.280 11.286 1.00 80.81 147 ILE A N 1
ATOM 1099 C CA . ILE A 1 147 ? -1.674 3.589 10.613 1.00 80.81 147 ILE A CA 1
ATOM 1100 C C . ILE A 1 147 ? -3.004 3.955 11.283 1.00 80.81 147 ILE A C 1
ATOM 1102 O O . ILE A 1 147 ? -3.186 3.779 12.487 1.00 80.81 147 ILE A O 1
ATOM 1106 N N . ALA A 1 148 ? -3.938 4.504 10.499 1.00 76.81 148 ALA A N 1
ATOM 1107 C CA . ALA A 1 148 ? -5.216 5.046 10.978 1.00 76.81 148 ALA A CA 1
ATOM 1108 C C . ALA A 1 148 ? -5.095 6.080 12.126 1.00 76.81 148 ALA A C 1
ATOM 1110 O O . ALA A 1 148 ? -6.070 6.344 12.833 1.00 76.81 148 ALA A O 1
ATOM 1111 N N . SER A 1 149 ? -3.921 6.701 12.302 1.00 79.88 149 SER A N 1
ATOM 1112 C CA . SER A 1 149 ? -3.565 7.534 13.463 1.00 79.88 149 SER A CA 1
ATOM 1113 C C . SER A 1 149 ? -3.593 6.771 14.799 1.00 79.88 149 SER A C 1
ATOM 1115 O O . SER A 1 149 ? -4.056 7.295 15.819 1.00 79.88 149 SER A O 1
ATOM 1117 N N . GLY A 1 150 ? -3.163 5.507 14.764 1.00 84.56 150 GLY A N 1
ATOM 1118 C CA . GLY A 1 150 ? -2.902 4.657 15.922 1.00 84.56 150 GLY A CA 1
ATOM 1119 C C . GLY A 1 150 ? -4.047 4.599 16.932 1.00 84.56 150 GLY A C 1
ATOM 1120 O O . GLY A 1 150 ? -3.803 4.842 18.110 1.00 84.56 150 GLY A O 1
ATOM 1121 N N . PRO A 1 151 ? -5.306 4.316 16.548 1.00 87.75 151 PRO A N 1
ATOM 1122 C CA . PRO A 1 151 ? -6.433 4.399 17.478 1.00 87.75 151 PRO A CA 1
ATOM 1123 C C . PRO A 1 151 ? -6.323 3.398 18.631 1.00 87.75 151 PRO A C 1
ATOM 1125 O O . PRO A 1 151 ? -6.797 3.671 19.732 1.00 87.75 151 PRO A O 1
ATOM 1128 N N . THR A 1 152 ? -5.638 2.276 18.395 1.00 88.44 152 THR A N 1
ATOM 1129 C CA . THR A 1 152 ? -5.346 1.254 19.402 1.00 88.44 152 THR A CA 1
ATOM 1130 C C . THR A 1 152 ? -3.896 1.273 19.873 1.00 88.44 152 THR A C 1
ATOM 1132 O O . THR A 1 152 ? -3.481 0.351 20.546 1.00 88.44 152 THR A O 1
ATOM 1135 N N . VAL A 1 153 ? -3.096 2.278 19.517 1.00 82.81 153 VAL A N 1
ATOM 1136 C CA . VAL A 1 153 ? -1.675 2.316 19.878 1.00 82.81 153 VAL A CA 1
ATOM 1137 C C . VAL A 1 153 ? -1.426 3.524 20.757 1.00 82.81 153 VAL A C 1
ATOM 1139 O O . VAL A 1 153 ? -1.562 4.659 20.307 1.00 82.81 153 VAL A O 1
ATOM 1142 N N . ILE A 1 154 ? -1.062 3.288 22.018 1.00 76.19 154 ILE A N 1
ATOM 1143 C CA . ILE A 1 154 ? -0.693 4.379 22.919 1.00 76.19 154 ILE A CA 1
ATOM 1144 C C . ILE A 1 154 ? 0.697 4.895 22.517 1.00 76.19 154 ILE A C 1
ATOM 1146 O O . ILE A 1 154 ? 1.664 4.134 22.644 1.00 76.19 154 ILE A O 1
ATOM 1150 N N . PRO A 1 155 ? 0.834 6.169 22.092 1.00 68.06 155 PRO A N 1
ATOM 1151 C CA . PRO A 1 155 ? 2.110 6.704 21.642 1.00 68.06 155 PRO A CA 1
ATOM 1152 C C . PRO A 1 155 ? 3.191 6.566 22.714 1.00 68.06 155 PRO A C 1
ATOM 1154 O O . PRO A 1 155 ? 2.972 6.846 23.897 1.00 68.06 155 PRO A O 1
ATOM 1157 N N . THR A 1 156 ? 4.376 6.132 22.302 1.00 58.78 156 THR A N 1
ATOM 1158 C CA . THR A 1 156 ? 5.512 5.923 23.216 1.00 58.78 156 THR A CA 1
ATOM 1159 C C . THR A 1 156 ? 6.222 7.227 23.581 1.00 58.78 156 THR A C 1
ATOM 1161 O O . THR A 1 156 ? 6.752 7.369 24.685 1.00 58.78 156 THR A O 1
ATOM 1164 N N . THR A 1 157 ? 6.178 8.217 22.694 1.00 56.47 157 THR A N 1
ATOM 1165 C CA . THR A 1 157 ? 6.739 9.553 22.916 1.00 56.47 157 THR A CA 1
ATOM 1166 C C . THR A 1 157 ? 5.706 10.501 23.521 1.00 56.47 157 THR A C 1
ATOM 1168 O O . THR A 1 157 ? 4.635 10.696 22.945 1.00 56.47 157 THR A O 1
ATOM 1171 N N . LYS A 1 158 ? 6.052 11.170 24.632 1.00 53.69 158 LYS A N 1
ATOM 1172 C CA . LYS A 1 158 ? 5.328 12.364 25.098 1.00 53.69 158 LYS A CA 1
ATOM 1173 C C . LYS A 1 158 ? 5.538 13.469 24.065 1.00 53.69 158 LYS A C 1
ATOM 1175 O O . LYS A 1 158 ? 6.595 14.090 24.047 1.00 53.69 158 LYS A O 1
ATOM 1180 N N . ARG A 1 159 ? 4.571 13.679 23.176 1.00 57.03 159 ARG A N 1
ATOM 1181 C CA . ARG A 1 159 ? 4.632 14.767 22.197 1.00 57.03 159 ARG A CA 1
ATOM 1182 C C . ARG A 1 159 ? 3.914 15.965 22.789 1.00 57.03 159 ARG A C 1
ATOM 1184 O O . ARG A 1 159 ? 2.752 15.861 23.169 1.00 57.03 159 ARG A O 1
ATOM 1191 N N . ASN A 1 160 ? 4.638 17.069 22.931 1.00 55.28 160 ASN A N 1
ATOM 1192 C CA . ASN A 1 160 ? 4.085 18.294 23.475 1.00 55.28 160 ASN A CA 1
ATOM 1193 C C . ASN A 1 160 ? 3.318 19.011 22.363 1.00 55.28 160 ASN A C 1
ATOM 1195 O O . ASN A 1 160 ? 3.868 19.865 21.669 1.00 55.28 160 ASN A O 1
ATOM 1199 N N . ALA A 1 161 ? 2.057 18.634 22.157 1.00 54.59 161 ALA A N 1
ATOM 1200 C CA . ALA A 1 161 ? 1.227 19.324 21.183 1.00 54.59 161 ALA A CA 1
ATOM 1201 C C . ALA A 1 161 ? 1.099 20.802 21.548 1.00 54.59 161 ALA A C 1
ATOM 1203 O O . ALA A 1 161 ? 1.062 21.625 20.649 1.00 54.59 161 ALA A O 1
ATOM 1204 N N . LYS A 1 162 ? 1.184 21.151 22.836 1.00 50.16 162 LYS A N 1
ATOM 1205 C CA . LYS A 1 162 ? 1.277 22.529 23.317 1.00 50.16 162 LYS A CA 1
ATOM 1206 C C . LYS A 1 162 ? 2.433 23.341 22.713 1.00 50.16 162 LYS A C 1
ATOM 1208 O O . LYS A 1 162 ? 2.221 24.504 22.455 1.00 50.16 162 LYS A O 1
ATOM 1213 N N . GLU A 1 163 ? 3.612 22.797 22.399 1.00 56.06 163 GLU A N 1
ATOM 1214 C CA . GLU A 1 163 ? 4.669 23.585 21.716 1.00 56.06 163 GLU A CA 1
ATOM 1215 C C . GLU A 1 163 ? 4.335 23.864 20.241 1.00 56.06 163 GLU A C 1
ATOM 1217 O O . GLU A 1 163 ? 4.632 24.937 19.719 1.00 56.06 163 GLU A O 1
ATOM 1222 N N . ILE A 1 164 ? 3.655 22.919 19.585 1.00 58.72 164 ILE A N 1
ATOM 1223 C CA . ILE A 1 164 ? 3.173 23.051 18.201 1.00 58.72 164 ILE A CA 1
ATOM 1224 C C . ILE A 1 164 ? 1.942 23.980 18.154 1.00 58.72 164 ILE A C 1
ATOM 1226 O O . ILE A 1 164 ? 1.801 24.794 17.243 1.00 58.72 164 ILE A O 1
ATOM 1230 N N . ILE A 1 165 ? 1.078 23.897 19.170 1.00 54.31 165 ILE A N 1
ATOM 1231 C CA . ILE A 1 165 ? -0.228 24.560 19.306 1.00 54.31 165 ILE A CA 1
ATOM 1232 C C . ILE A 1 165 ? -0.142 25.901 20.061 1.00 54.31 165 ILE A C 1
ATOM 1234 O O . ILE A 1 165 ? -1.021 26.732 19.873 1.00 54.31 165 ILE A O 1
ATOM 1238 N N . ASP A 1 166 ? 0.890 26.197 20.861 1.00 53.25 166 ASP A N 1
ATOM 1239 C CA . ASP A 1 166 ? 1.076 27.501 21.541 1.00 53.25 166 ASP A CA 1
ATOM 1240 C C . ASP A 1 166 ? 1.338 28.629 20.525 1.00 53.25 166 ASP A C 1
ATOM 1242 O O . ASP A 1 166 ? 1.094 29.801 20.814 1.00 53.25 166 ASP A O 1
ATOM 1246 N N . SER A 1 167 ? 1.704 28.285 19.287 1.00 50.59 167 SER A N 1
ATOM 1247 C CA . SER A 1 167 ? 1.625 29.196 18.137 1.00 50.59 167 SER A CA 1
ATOM 1248 C C . SER A 1 167 ? 0.176 29.596 17.757 1.00 50.59 167 SER A C 1
ATOM 1250 O O . SER A 1 167 ? -0.018 30.551 17.007 1.00 50.59 167 SER A O 1
ATOM 1252 N N . LEU A 1 168 ? -0.847 28.912 18.293 1.00 40.41 168 LEU A N 1
ATOM 1253 C CA . LEU A 1 168 ? -2.258 28.928 17.863 1.00 40.41 168 LEU A CA 1
ATOM 1254 C C . LEU A 1 168 ? -3.323 28.916 19.003 1.00 40.41 168 LEU A C 1
ATOM 1256 O O . LEU A 1 168 ? -4.512 28.843 18.709 1.00 40.41 168 LEU A O 1
ATOM 1260 N N . LYS A 1 169 ? -2.956 29.085 20.287 1.00 40.03 169 LYS A N 1
ATOM 1261 C CA . LYS A 1 169 ? -3.862 29.333 21.449 1.00 40.03 169 LYS A CA 1
ATOM 1262 C C . LYS A 1 169 ? -4.979 28.293 21.722 1.00 40.03 169 LYS A C 1
ATOM 1264 O O . LYS A 1 169 ? -6.147 28.665 21.832 1.00 40.03 169 LYS A O 1
ATOM 1269 N N . VAL A 1 170 ? -4.643 27.023 21.961 1.00 38.19 170 VAL A N 1
ATOM 1270 C CA . VAL A 1 170 ? -5.594 26.035 22.530 1.00 38.19 170 VAL A CA 1
ATOM 1271 C C . VAL A 1 170 ? -4.934 25.232 23.661 1.00 38.19 170 VAL A C 1
ATOM 1273 O O . VAL A 1 170 ? -3.778 24.836 23.553 1.00 38.19 170 VAL A O 1
ATOM 1276 N N . THR A 1 171 ? -5.653 25.011 24.768 1.00 31.92 171 THR A N 1
ATOM 1277 C CA . THR A 1 171 ? -5.170 24.294 25.968 1.00 31.92 171 THR A CA 1
ATOM 1278 C C . THR A 1 171 ? -5.415 22.784 25.918 1.00 31.92 171 THR A C 1
ATOM 1280 O O . THR A 1 171 ? -6.492 22.339 25.536 1.00 31.92 171 THR A O 1
ATOM 1283 N N . GLU A 1 172 ? -4.438 22.005 26.391 1.00 41.56 172 GLU A N 1
ATOM 1284 C CA . GLU A 1 172 ? -4.429 20.535 26.380 1.00 41.56 172 GLU A CA 1
ATOM 1285 C C . GLU A 1 172 ? -4.518 19.937 27.803 1.00 41.56 172 GLU A C 1
ATOM 1287 O O . GLU A 1 172 ? -4.021 20.528 28.766 1.00 41.56 172 GLU A O 1
ATOM 1292 N N . LYS A 1 173 ? -5.114 18.741 27.933 1.00 38.09 173 LYS A N 1
ATOM 1293 C CA . LYS A 1 173 ? -5.038 17.870 29.122 1.00 38.09 173 LYS A CA 1
ATOM 1294 C C . LYS A 1 173 ? -4.267 16.596 28.775 1.00 38.09 173 LYS A C 1
ATOM 1296 O O . LYS A 1 173 ? -4.524 15.978 27.746 1.00 38.09 173 LYS A O 1
ATOM 1301 N N . THR A 1 174 ? -3.341 16.209 29.645 1.00 40.00 174 THR A N 1
ATOM 1302 C CA . THR A 1 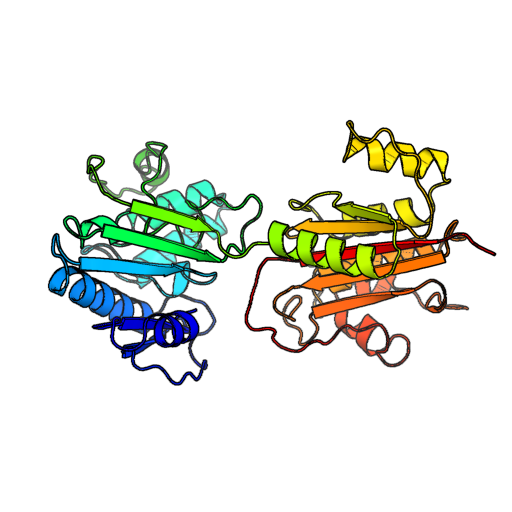174 ? -2.523 15.001 29.517 1.00 40.00 174 THR A CA 1
ATOM 1303 C C . THR A 1 174 ? -3.064 13.895 30.419 1.00 40.00 174 THR A C 1
ATOM 1305 O O . THR A 1 174 ? -3.137 14.077 31.632 1.00 40.00 174 THR A O 1
ATOM 1308 N N . ASP A 1 175 ? -3.389 12.739 29.838 1.00 42.06 175 ASP A N 1
ATOM 1309 C CA . ASP A 1 175 ? -3.757 11.537 30.595 1.00 42.06 175 ASP A CA 1
ATOM 1310 C C . ASP A 1 175 ? -2.604 10.526 30.642 1.00 42.06 175 ASP A C 1
ATOM 1312 O O . ASP A 1 175 ? -1.797 10.397 29.716 1.00 42.06 175 ASP A O 1
ATOM 1316 N N . SER A 1 176 ? -2.503 9.837 31.778 1.00 45.25 176 SER A N 1
ATOM 1317 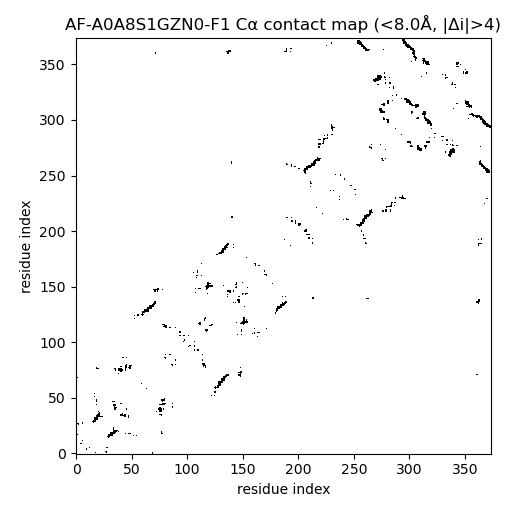C CA . SER A 1 176 ? -1.503 8.813 32.074 1.00 45.25 176 SER A CA 1
ATOM 1318 C C . SER A 1 176 ? -1.780 7.496 31.336 1.00 45.25 176 SER A C 1
ATOM 1320 O O . SER A 1 176 ? -2.901 7.204 30.931 1.00 45.25 176 SER A O 1
ATOM 1322 N N . LYS A 1 177 ? -0.728 6.683 31.165 1.00 48.94 177 LYS A N 1
ATOM 1323 C CA . LYS A 1 177 ? -0.758 5.393 30.460 1.00 48.94 177 LYS A CA 1
ATOM 1324 C C . LYS A 1 177 ? -1.506 4.344 31.311 1.00 48.94 177 LYS A C 1
ATOM 1326 O O . LYS A 1 177 ? -0.989 4.005 32.377 1.00 48.94 177 LYS A O 1
ATOM 1331 N N . PRO A 1 178 ? -2.685 3.838 30.902 1.00 51.91 178 PRO A N 1
ATOM 1332 C CA . PRO A 1 178 ? -3.344 2.745 31.609 1.00 51.91 178 PRO A CA 1
ATOM 1333 C C . PRO A 1 178 ? -2.639 1.411 31.309 1.00 51.91 178 PRO A C 1
ATOM 1335 O O . PRO A 1 178 ? -2.104 1.220 30.217 1.00 51.91 178 PRO A O 1
ATOM 1338 N N . ASP A 1 179 ? -2.647 0.488 32.271 1.00 57.41 179 ASP A N 1
ATOM 1339 C CA . ASP A 1 179 ? -2.164 -0.888 32.097 1.00 57.41 179 ASP A CA 1
ATOM 1340 C C . ASP A 1 179 ? -3.243 -1.711 31.369 1.00 57.41 179 ASP A C 1
ATOM 1342 O O . ASP A 1 179 ? -4.210 -2.173 31.980 1.00 57.41 179 ASP A O 1
ATOM 1346 N N . LEU A 1 180 ? -3.150 -1.791 30.037 1.00 64.69 180 LEU A N 1
ATOM 1347 C CA . LEU A 1 180 ? -4.137 -2.440 29.170 1.00 64.69 180 LEU A CA 1
ATOM 1348 C C . LEU A 1 180 ? -3.584 -3.741 28.575 1.00 64.69 180 LEU A C 1
ATOM 1350 O O . LEU A 1 180 ? -2.460 -3.791 28.084 1.00 64.69 180 LEU A O 1
ATOM 1354 N N . LYS A 1 181 ? -4.410 -4.796 28.558 1.00 74.31 181 LYS A N 1
ATOM 1355 C CA . LYS A 1 181 ? -4.113 -6.051 27.848 1.00 74.31 181 LYS A CA 1
ATOM 1356 C C . LYS A 1 181 ? -4.429 -5.898 26.357 1.00 74.31 181 LYS A C 1
ATOM 1358 O O . LYS A 1 181 ? -5.548 -6.190 25.927 1.00 74.31 181 LYS A O 1
ATOM 1363 N N . GLU A 1 182 ? -3.456 -5.416 25.592 1.00 80.44 182 GLU A N 1
ATOM 1364 C CA . GLU A 1 182 ? -3.558 -5.200 24.144 1.00 80.44 182 GLU A CA 1
ATOM 1365 C C . GLU A 1 182 ? -2.496 -5.980 23.360 1.00 80.44 182 GLU A C 1
ATOM 1367 O O . GLU A 1 182 ? -1.344 -6.103 23.779 1.00 80.44 182 GLU A O 1
ATOM 1372 N N . HIS A 1 183 ? -2.893 -6.514 22.206 1.00 85.88 183 HIS A N 1
ATOM 1373 C CA . HIS A 1 183 ? -2.014 -7.220 21.278 1.00 85.88 183 HIS A CA 1
ATOM 1374 C C . HIS A 1 183 ? -2.205 -6.671 19.865 1.00 85.88 183 HIS A C 1
ATOM 1376 O O . HIS A 1 183 ? -3.336 -6.584 19.389 1.00 85.88 183 HIS A O 1
ATOM 1382 N N . HIS A 1 184 ? -1.113 -6.339 19.178 1.00 87.50 184 HIS A N 1
ATOM 1383 C CA . HIS A 1 184 ? -1.139 -5.815 17.811 1.00 87.50 184 HIS A CA 1
ATOM 1384 C C . HIS A 1 184 ? -0.454 -6.784 16.853 1.00 87.50 184 HIS A C 1
ATOM 1386 O O . HIS A 1 184 ? 0.688 -7.181 17.079 1.00 87.50 184 HIS A O 1
ATOM 1392 N N . PHE A 1 185 ? -1.144 -7.132 15.770 1.00 88.56 185 PHE A N 1
ATOM 1393 C CA . PHE A 1 185 ? -0.640 -8.005 14.718 1.00 88.56 185 PHE A CA 1
ATOM 1394 C C . PHE A 1 185 ? -0.788 -7.308 13.369 1.00 88.56 185 PHE A C 1
ATOM 1396 O O . PHE A 1 185 ? -1.903 -7.054 12.914 1.00 88.56 185 PHE A O 1
ATOM 1403 N N . VAL A 1 186 ? 0.333 -7.016 12.712 1.00 88.88 186 VAL A N 1
ATOM 1404 C CA . VAL A 1 186 ? 0.331 -6.600 11.305 1.00 88.88 186 VAL A CA 1
ATOM 1405 C C . VAL A 1 186 ? 0.195 -7.872 10.473 1.00 88.88 186 VAL A C 1
ATOM 1407 O O . VAL A 1 186 ? 1.115 -8.683 10.426 1.00 88.88 186 VAL A O 1
ATOM 1410 N N . ILE A 1 187 ? -0.981 -8.079 9.883 1.00 92.25 187 ILE A N 1
ATOM 1411 C CA . ILE A 1 187 ? -1.330 -9.316 9.164 1.00 92.25 187 ILE A CA 1
ATOM 1412 C C . ILE A 1 187 ? -1.124 -9.207 7.651 1.00 92.25 187 ILE A C 1
ATOM 1414 O O . ILE A 1 187 ? -1.157 -10.213 6.951 1.00 92.25 187 ILE A O 1
ATOM 1418 N N . SER A 1 188 ? -0.952 -7.987 7.141 1.00 92.50 188 SER A N 1
ATOM 1419 C CA . SER A 1 188 ? -0.686 -7.712 5.731 1.00 92.50 188 SER A CA 1
ATOM 1420 C C . SER A 1 188 ? 0.069 -6.395 5.610 1.00 92.50 188 SER A C 1
ATOM 1422 O O . SER A 1 188 ? -0.299 -5.407 6.247 1.00 92.50 188 SER A O 1
ATOM 1424 N N . ASN A 1 189 ? 1.120 -6.384 4.800 1.00 93.81 189 ASN A N 1
ATOM 1425 C CA . ASN A 1 189 ? 1.932 -5.215 4.488 1.00 93.81 189 ASN A CA 1
ATOM 1426 C C . ASN A 1 189 ? 2.734 -5.459 3.201 1.00 93.81 189 ASN A C 1
ATOM 1428 O O . ASN A 1 189 ? 2.634 -6.526 2.588 1.00 93.81 189 ASN A O 1
ATOM 1432 N N . ASN A 1 190 ? 3.543 -4.476 2.804 1.00 95.50 190 ASN A N 1
ATOM 1433 C CA . ASN A 1 190 ? 4.351 -4.574 1.595 1.00 95.50 190 ASN A CA 1
ATOM 1434 C C . ASN A 1 190 ? 5.371 -5.717 1.677 1.00 95.50 190 ASN A C 1
ATOM 1436 O O . ASN A 1 190 ? 5.486 -6.479 0.729 1.00 95.50 190 ASN A O 1
ATOM 1440 N N . VAL A 1 191 ? 6.027 -5.916 2.828 1.00 94.44 191 VAL A N 1
ATOM 1441 C CA . VAL A 1 191 ? 7.002 -7.006 3.032 1.00 94.44 191 VAL A CA 1
ATOM 1442 C C . VAL A 1 191 ? 6.386 -8.370 2.711 1.00 94.44 191 VAL A C 1
ATOM 1444 O O . VAL A 1 191 ? 6.945 -9.111 1.910 1.00 94.44 191 VAL A O 1
ATOM 1447 N N . ILE A 1 192 ? 5.195 -8.664 3.243 1.00 94.94 192 ILE A N 1
ATOM 1448 C CA . ILE A 1 192 ? 4.469 -9.918 2.979 1.00 94.94 192 ILE A CA 1
ATOM 1449 C C . ILE A 1 192 ? 4.131 -10.060 1.483 1.00 94.94 192 ILE A C 1
ATOM 1451 O O . ILE A 1 192 ? 4.216 -11.157 0.921 1.00 94.94 192 ILE A O 1
ATOM 1455 N N . ALA A 1 193 ? 3.768 -8.962 0.810 1.00 96.62 193 ALA A N 1
ATOM 1456 C CA . ALA A 1 193 ? 3.531 -8.970 -0.633 1.00 96.62 193 ALA A CA 1
ATOM 1457 C C . ALA A 1 193 ? 4.820 -9.269 -1.420 1.00 96.62 193 ALA A C 1
ATOM 1459 O O . ALA A 1 193 ? 4.802 -10.117 -2.314 1.00 96.62 193 ALA A O 1
ATOM 1460 N N . LEU A 1 194 ? 5.949 -8.647 -1.058 1.00 97.50 194 LEU A N 1
ATOM 1461 C CA . LEU A 1 194 ? 7.245 -8.887 -1.700 1.00 97.50 194 LEU A CA 1
ATOM 1462 C C . LEU A 1 194 ? 7.743 -10.318 -1.475 1.00 97.50 194 LEU A C 1
ATOM 1464 O O . LEU A 1 194 ? 8.232 -10.939 -2.413 1.00 97.50 194 LEU A O 1
ATOM 1468 N N . GLU A 1 195 ? 7.577 -10.873 -0.274 1.00 96.44 195 GLU A N 1
ATOM 1469 C CA . GLU A 1 195 ? 7.892 -12.277 0.024 1.00 96.44 195 GLU A CA 1
ATOM 1470 C C . GLU A 1 195 ? 7.034 -13.238 -0.810 1.00 96.44 195 GLU A C 1
ATOM 1472 O O . GLU A 1 195 ? 7.528 -14.246 -1.317 1.00 96.44 195 GLU A O 1
ATOM 1477 N N . SER A 1 196 ? 5.756 -12.912 -1.017 1.00 96.88 196 SER A N 1
ATOM 1478 C CA . SER A 1 196 ? 4.855 -13.705 -1.865 1.00 96.88 196 SER A CA 1
ATOM 1479 C C . SER A 1 196 ? 5.277 -13.674 -3.340 1.00 96.88 196 SER A C 1
ATOM 1481 O O . SER A 1 196 ? 5.260 -14.710 -4.016 1.00 96.88 196 SER A O 1
ATOM 1483 N N . VAL A 1 197 ? 5.710 -12.510 -3.834 1.00 97.75 197 VAL A N 1
ATOM 1484 C CA . VAL A 1 197 ? 6.302 -12.353 -5.173 1.00 97.75 197 VAL A CA 1
ATOM 1485 C C . VAL A 1 197 ? 7.604 -13.146 -5.284 1.00 97.75 197 VAL A C 1
ATOM 1487 O O . VAL A 1 197 ? 7.779 -13.906 -6.236 1.00 97.75 197 VAL A O 1
ATOM 1490 N N . GLU A 1 198 ? 8.492 -13.021 -4.296 1.00 97.19 198 GLU A N 1
ATOM 1491 C CA . GLU A 1 198 ? 9.775 -13.723 -4.252 1.00 97.19 198 GLU A CA 1
ATOM 1492 C C . GLU A 1 198 ? 9.579 -15.241 -4.307 1.00 97.19 198 GLU A C 1
ATOM 1494 O O . GLU A 1 198 ? 10.187 -15.919 -5.136 1.00 97.19 198 GLU A O 1
ATOM 1499 N N . ASN A 1 199 ? 8.677 -15.776 -3.482 1.00 97.50 199 ASN A N 1
ATOM 1500 C CA . ASN A 1 199 ? 8.352 -17.199 -3.465 1.00 97.50 199 ASN A CA 1
ATOM 1501 C C . ASN A 1 199 ? 7.793 -17.670 -4.812 1.00 97.50 199 ASN A C 1
ATOM 1503 O O . ASN A 1 199 ? 8.221 -18.703 -5.324 1.00 97.50 199 ASN A O 1
ATOM 1507 N N . SER A 1 200 ? 6.893 -16.898 -5.424 1.00 98.12 200 SER A N 1
ATOM 1508 C CA . SER A 1 200 ? 6.331 -17.232 -6.738 1.00 98.12 200 SER A CA 1
ATOM 1509 C C . SER A 1 200 ? 7.421 -17.292 -7.815 1.00 98.12 200 SER A C 1
ATOM 1511 O O . SER A 1 200 ? 7.511 -18.269 -8.557 1.00 98.12 200 SER A O 1
ATOM 1513 N N . LEU A 1 201 ? 8.319 -16.307 -7.857 1.00 97.31 201 LEU A N 1
ATOM 1514 C CA . LEU A 1 201 ? 9.430 -16.273 -8.813 1.00 97.31 201 LEU A CA 1
ATOM 1515 C C . LEU A 1 201 ? 10.444 -17.403 -8.570 1.00 97.31 201 LEU A C 1
ATOM 1517 O O . LEU A 1 201 ? 10.872 -18.050 -9.526 1.00 97.31 201 LEU A O 1
ATOM 1521 N N . LYS A 1 202 ? 10.756 -17.728 -7.310 1.00 95.88 202 LYS A N 1
ATOM 1522 C CA . LYS A 1 202 ? 11.584 -18.896 -6.961 1.00 95.88 202 LYS A CA 1
ATOM 1523 C C . LYS A 1 202 ? 10.978 -20.199 -7.488 1.00 95.88 202 LYS A C 1
ATOM 1525 O O . LYS A 1 202 ? 11.702 -21.016 -8.053 1.00 95.88 202 LYS A O 1
ATOM 1530 N N . THR A 1 203 ? 9.658 -20.393 -7.370 1.00 97.62 203 THR A N 1
ATOM 1531 C CA . THR A 1 203 ? 8.993 -21.601 -7.910 1.00 97.62 203 THR A CA 1
ATOM 1532 C C . THR A 1 203 ? 9.051 -21.697 -9.434 1.00 97.62 203 THR A C 1
ATOM 1534 O O . THR A 1 203 ? 9.018 -22.799 -9.977 1.00 97.62 203 THR A O 1
ATOM 1537 N N . LEU A 1 204 ? 9.195 -20.561 -10.120 1.00 97.12 204 LEU A N 1
ATOM 1538 C CA . LEU A 1 204 ? 9.385 -20.481 -11.569 1.00 97.12 204 LEU A CA 1
ATOM 1539 C C . LEU A 1 204 ? 10.863 -20.592 -11.992 1.00 97.12 204 LEU A C 1
ATOM 1541 O O . LEU A 1 204 ? 11.155 -20.551 -13.184 1.00 97.12 204 LEU A O 1
ATOM 1545 N N . GLY A 1 205 ? 11.792 -20.761 -11.042 1.00 95.69 205 GLY A N 1
ATOM 1546 C CA . GLY A 1 205 ? 13.219 -20.967 -11.309 1.00 95.69 205 GLY A CA 1
ATOM 1547 C C . GLY A 1 205 ? 14.054 -19.689 -11.418 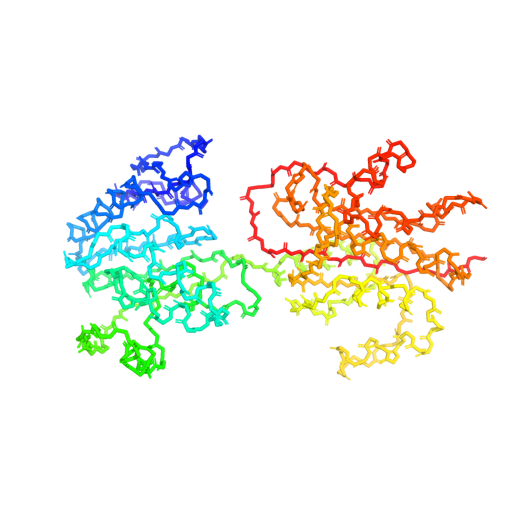1.00 95.69 205 GLY A C 1
ATOM 1548 O O . GLY A 1 205 ? 15.189 -19.756 -11.886 1.00 95.69 205 GLY A O 1
ATOM 1549 N N . TYR A 1 206 ? 13.528 -18.537 -10.997 1.00 95.62 206 TYR A N 1
ATOM 1550 C CA . TYR A 1 206 ? 14.307 -17.300 -10.928 1.00 95.62 206 TYR A CA 1
ATOM 1551 C C . TYR A 1 206 ? 15.164 -17.258 -9.662 1.00 95.62 206 TYR A C 1
ATOM 1553 O O . TYR A 1 206 ? 14.705 -17.603 -8.571 1.00 95.62 206 TYR A O 1
ATOM 1561 N N . ASN A 1 207 ? 16.382 -16.739 -9.792 1.00 93.56 207 ASN A N 1
ATOM 1562 C CA . ASN A 1 207 ? 17.127 -16.231 -8.645 1.00 93.56 207 ASN A CA 1
ATOM 1563 C C . ASN A 1 207 ? 16.499 -14.905 -8.236 1.00 93.56 207 ASN A C 1
ATOM 1565 O O . ASN A 1 207 ? 16.215 -14.074 -9.094 1.00 93.56 207 ASN A O 1
ATOM 1569 N N . THR A 1 208 ? 16.267 -14.679 -6.949 1.00 93.62 208 THR A N 1
ATOM 1570 C CA . THR A 1 208 ? 15.492 -13.517 -6.504 1.00 93.62 208 THR A CA 1
ATOM 1571 C C . THR A 1 208 ? 16.209 -12.716 -5.435 1.00 93.62 208 THR A C 1
ATOM 1573 O O . THR A 1 208 ? 16.907 -13.258 -4.576 1.00 93.62 208 THR A O 1
ATOM 1576 N N . CYS A 1 209 ? 15.970 -11.411 -5.439 1.00 92.62 209 CYS A N 1
ATOM 1577 C CA . CYS A 1 209 ? 16.467 -10.514 -4.417 1.00 92.62 209 CYS A CA 1
ATOM 1578 C C . CYS A 1 209 ? 15.438 -9.427 -4.105 1.00 92.62 209 CYS A C 1
ATOM 1580 O O . CYS A 1 209 ? 15.251 -8.511 -4.901 1.00 92.62 209 CYS A O 1
ATOM 1582 N N . ILE A 1 210 ? 14.813 -9.490 -2.924 1.00 94.06 210 ILE A N 1
ATOM 1583 C CA . ILE A 1 210 ? 14.136 -8.328 -2.331 1.00 94.06 210 ILE A CA 1
ATOM 1584 C C . ILE A 1 210 ? 15.202 -7.304 -1.935 1.00 94.06 210 ILE A C 1
ATOM 1586 O O . ILE A 1 210 ? 15.974 -7.521 -0.997 1.00 94.06 210 ILE A O 1
ATOM 1590 N N . MET A 1 211 ? 15.252 -6.214 -2.692 1.00 94.44 211 MET A N 1
ATOM 1591 C CA . MET A 1 211 ? 16.222 -5.129 -2.580 1.00 94.44 211 MET A CA 1
ATOM 1592 C C . MET A 1 211 ? 15.852 -4.162 -1.458 1.00 94.44 211 MET A C 1
ATOM 1594 O O . MET A 1 211 ? 16.718 -3.729 -0.707 1.00 94.44 211 MET A O 1
ATOM 1598 N N . THR A 1 212 ? 14.568 -3.819 -1.342 1.00 93.38 212 THR A N 1
ATOM 1599 C CA . THR A 1 212 ? 14.026 -2.978 -0.269 1.00 93.38 212 THR A CA 1
ATOM 1600 C C . THR A 1 212 ? 12.497 -3.048 -0.255 1.00 93.38 212 THR A C 1
ATOM 1602 O O . THR A 1 212 ? 11.884 -3.236 -1.305 1.00 93.38 212 THR A O 1
ATOM 1605 N N . SER A 1 213 ? 11.894 -2.883 0.922 1.00 93.44 213 SER A N 1
ATOM 1606 C CA . SER A 1 213 ? 10.452 -2.651 1.122 1.00 93.44 213 SER A CA 1
ATOM 1607 C C . SER A 1 213 ? 10.133 -1.193 1.486 1.00 93.44 213 SER A C 1
ATOM 1609 O O . SER A 1 213 ? 9.033 -0.882 1.937 1.00 93.44 213 SER A O 1
ATOM 1611 N N . GLU A 1 214 ? 11.125 -0.310 1.365 1.00 94.62 214 GLU A N 1
ATOM 1612 C CA . GLU A 1 214 ? 11.055 1.109 1.726 1.00 94.62 214 GLU A CA 1
ATOM 1613 C C . GLU A 1 214 ? 11.491 2.010 0.560 1.00 94.62 214 GLU A C 1
ATOM 1615 O O . GLU A 1 214 ? 12.029 3.104 0.756 1.00 94.62 214 GLU A O 1
ATOM 1620 N N . LEU A 1 215 ? 11.296 1.544 -0.678 1.00 95.44 215 LEU A N 1
ATOM 1621 C CA . LEU A 1 215 ? 11.560 2.343 -1.867 1.00 95.44 215 LEU A CA 1
ATOM 1622 C C . LEU A 1 215 ? 10.743 3.635 -1.790 1.00 95.44 215 LEU A C 1
ATOM 1624 O O . LEU A 1 215 ? 9.523 3.619 -1.647 1.00 95.44 215 LEU A O 1
ATOM 1628 N N . SER A 1 216 ? 11.439 4.759 -1.867 1.00 94.81 216 SER A N 1
ATOM 1629 C CA . SER A 1 216 ? 10.872 6.095 -1.737 1.00 94.81 216 SER A CA 1
ATOM 1630 C C . SER A 1 216 ? 11.676 7.079 -2.585 1.00 94.81 216 SER A C 1
ATOM 1632 O O . SER A 1 216 ? 12.684 6.718 -3.196 1.00 94.81 216 SER A O 1
ATOM 1634 N N . GLY A 1 217 ? 11.214 8.326 -2.656 1.00 95.38 217 GLY A N 1
ATOM 1635 C CA . GLY A 1 217 ? 11.828 9.368 -3.477 1.00 95.38 217 GLY A CA 1
ATOM 1636 C C . GLY A 1 217 ? 11.067 9.633 -4.774 1.00 95.38 217 GLY A C 1
ATOM 1637 O O . GLY A 1 217 ? 9.919 9.209 -4.946 1.00 95.38 217 GLY A O 1
ATOM 1638 N N . ASN A 1 218 ? 11.683 10.409 -5.666 1.00 97.31 218 ASN A N 1
ATOM 1639 C CA . ASN A 1 218 ? 11.048 10.829 -6.909 1.00 97.31 218 ASN A CA 1
ATOM 1640 C C . ASN A 1 218 ? 11.141 9.737 -7.983 1.00 97.31 218 ASN A C 1
ATOM 1642 O O . ASN A 1 218 ? 12.216 9.194 -8.236 1.00 97.31 218 ASN A O 1
ATOM 1646 N N . VAL A 1 219 ? 10.038 9.479 -8.685 1.00 97.12 219 VAL A N 1
ATOM 1647 C CA . VAL A 1 219 ? 9.966 8.477 -9.765 1.00 97.12 219 VAL A CA 1
ATOM 1648 C C . VAL A 1 219 ? 10.960 8.706 -10.902 1.00 97.12 219 VAL A C 1
ATOM 1650 O O . VAL A 1 219 ? 11.344 7.744 -11.560 1.00 97.12 219 VAL A O 1
ATOM 1653 N N . THR A 1 220 ? 11.420 9.942 -11.120 1.00 95.75 220 THR A N 1
ATOM 1654 C CA . THR A 1 220 ? 12.471 10.245 -12.105 1.00 95.75 220 THR A CA 1
ATOM 1655 C C . THR A 1 220 ? 13.781 9.557 -11.724 1.00 95.75 220 THR A C 1
ATOM 1657 O O . THR A 1 220 ? 14.369 8.844 -12.532 1.00 95.75 220 THR A O 1
ATOM 1660 N N . GLU A 1 221 ? 14.225 9.731 -10.478 1.00 97.19 221 GLU A N 1
ATOM 1661 C CA . GLU A 1 221 ? 15.483 9.163 -9.979 1.00 97.19 221 GLU A CA 1
ATOM 1662 C C . GLU A 1 221 ? 15.397 7.639 -9.886 1.00 97.19 221 GLU A C 1
ATOM 1664 O O . GLU A 1 221 ? 16.317 6.929 -10.295 1.00 97.19 221 GLU A O 1
ATOM 1669 N N . VAL A 1 222 ? 14.258 7.128 -9.413 1.00 97.62 222 VAL A N 1
ATOM 1670 C CA . VAL A 1 222 ? 14.015 5.687 -9.309 1.00 97.62 222 VAL A CA 1
ATOM 1671 C C . VAL A 1 222 ? 13.940 5.040 -10.696 1.00 97.62 222 VAL A C 1
ATOM 1673 O O . VAL A 1 222 ? 14.562 4.006 -10.914 1.00 97.62 222 VAL A O 1
ATOM 1676 N N . GLY A 1 223 ? 13.260 5.647 -11.671 1.00 97.31 223 GLY A N 1
ATOM 1677 C CA . GLY A 1 223 ? 13.212 5.132 -13.045 1.00 97.31 223 GLY A CA 1
ATOM 1678 C C . GLY A 1 223 ? 14.597 5.063 -13.701 1.00 97.31 223 GLY A C 1
ATOM 1679 O O . GLY A 1 223 ? 14.926 4.070 -14.356 1.00 97.31 223 GLY A O 1
ATOM 1680 N N . ILE A 1 224 ? 15.448 6.068 -13.455 1.00 95.69 224 ILE A N 1
ATOM 1681 C CA . ILE A 1 224 ? 16.856 6.059 -13.882 1.00 95.69 224 ILE A CA 1
ATOM 1682 C C . ILE A 1 224 ? 17.624 4.925 -13.194 1.00 95.69 224 ILE A C 1
ATOM 1684 O O . ILE A 1 224 ? 18.352 4.199 -13.866 1.00 95.69 224 ILE A O 1
ATOM 1688 N N . MET A 1 225 ? 17.422 4.715 -11.889 1.00 96.31 225 MET A N 1
ATOM 1689 C CA . MET A 1 225 ? 18.032 3.600 -11.156 1.00 96.31 225 MET A CA 1
ATOM 1690 C C . MET A 1 225 ? 17.683 2.242 -11.790 1.00 96.31 225 MET A C 1
ATOM 1692 O O . MET A 1 225 ? 18.568 1.401 -11.958 1.00 96.31 225 MET A O 1
ATOM 1696 N N . MET A 1 226 ? 16.424 2.031 -12.191 1.00 97.44 226 MET A N 1
ATOM 1697 C CA . MET A 1 226 ? 15.991 0.791 -12.853 1.00 97.44 226 MET A CA 1
ATOM 1698 C C . MET A 1 226 ? 16.678 0.602 -14.210 1.00 97.44 226 MET A C 1
ATOM 1700 O O . MET A 1 226 ? 17.202 -0.475 -14.502 1.00 97.44 226 MET A O 1
ATOM 1704 N N . ALA A 1 227 ? 16.766 1.665 -15.014 1.00 96.62 227 ALA A N 1
ATOM 1705 C CA . ALA A 1 227 ? 17.505 1.642 -16.276 1.00 96.62 227 ALA A CA 1
ATOM 1706 C C . ALA A 1 227 ? 19.005 1.363 -16.070 1.00 96.62 227 ALA A C 1
ATOM 1708 O O . ALA A 1 227 ? 19.631 0.639 -16.847 1.00 96.62 227 ALA A O 1
ATOM 1709 N N . ASP A 1 228 ? 19.586 1.898 -15.000 1.00 95.38 228 ASP A N 1
ATOM 1710 C CA . ASP A 1 228 ? 20.977 1.670 -14.635 1.00 95.38 228 ASP A CA 1
ATOM 1711 C C . ASP A 1 228 ? 21.240 0.218 -14.204 1.00 95.38 228 ASP A C 1
ATOM 1713 O O . ASP A 1 228 ? 22.356 -0.265 -14.389 1.00 95.38 228 ASP A O 1
ATOM 1717 N N . PHE A 1 229 ? 20.263 -0.493 -13.630 1.00 95.56 229 PHE A N 1
ATOM 1718 C CA . PHE A 1 229 ? 20.371 -1.939 -13.396 1.00 95.56 229 PHE A CA 1
ATOM 1719 C C . PHE A 1 229 ? 20.372 -2.722 -14.715 1.00 95.56 229 PHE A C 1
ATOM 1721 O O . PHE A 1 229 ? 21.237 -3.574 -14.908 1.00 95.56 229 PHE A O 1
ATOM 1728 N N . ILE A 1 230 ? 19.472 -2.386 -15.644 1.00 96.31 230 ILE A N 1
ATOM 1729 C CA . ILE A 1 230 ? 19.369 -3.021 -16.974 1.00 96.31 230 ILE A CA 1
ATOM 1730 C C . ILE A 1 230 ? 20.668 -2.853 -17.785 1.00 96.31 230 ILE A C 1
ATOM 1732 O O . ILE A 1 230 ? 21.126 -3.774 -18.469 1.00 96.31 230 ILE A O 1
ATOM 1736 N N . ASN A 1 231 ? 21.286 -1.676 -17.693 1.00 94.75 231 ASN A N 1
ATOM 1737 C CA . ASN A 1 231 ? 22.481 -1.304 -18.452 1.00 94.75 231 ASN A CA 1
ATOM 1738 C C . ASN A 1 231 ? 23.811 -1.632 -17.759 1.00 94.75 231 ASN A C 1
ATOM 1740 O O . ASN A 1 231 ? 24.875 -1.403 -18.336 1.00 94.75 231 ASN A O 1
ATOM 1744 N N . SER A 1 232 ? 23.786 -2.126 -16.522 1.00 92.31 232 SER A N 1
ATOM 1745 C CA . SER A 1 232 ? 25.000 -2.428 -15.763 1.00 92.31 232 SER A CA 1
ATOM 1746 C C . SER A 1 232 ? 25.675 -3.694 -16.275 1.00 92.31 232 SER A C 1
ATOM 1748 O O . SER A 1 232 ? 25.013 -4.700 -16.435 1.00 92.31 232 SER A O 1
ATOM 1750 N N . GLU A 1 233 ? 26.998 -3.700 -16.437 1.00 90.75 233 GLU A N 1
ATOM 1751 C CA . GLU A 1 233 ? 27.761 -4.950 -16.606 1.00 90.75 233 GLU A CA 1
ATOM 1752 C C . GLU A 1 233 ? 27.616 -5.855 -15.368 1.00 90.75 233 GLU A C 1
ATOM 1754 O O . GLU A 1 233 ? 27.429 -5.350 -14.256 1.00 90.75 233 GLU A O 1
ATOM 1759 N N . LYS A 1 234 ? 27.771 -7.179 -15.530 1.00 88.00 234 LYS A N 1
ATOM 1760 C CA . LYS A 1 234 ? 27.548 -8.176 -14.458 1.00 88.00 234 LYS A CA 1
ATOM 1761 C C . LYS A 1 234 ? 28.248 -7.816 -13.137 1.00 88.00 234 LYS A C 1
ATOM 1763 O O . LYS A 1 234 ? 27.626 -7.847 -12.080 1.00 88.00 234 LYS A O 1
ATOM 1768 N N . THR A 1 235 ? 29.522 -7.420 -13.182 1.00 87.69 235 THR A N 1
ATOM 1769 C CA . THR A 1 235 ? 30.289 -7.055 -11.975 1.00 87.69 235 THR A CA 1
ATOM 1770 C C . THR A 1 235 ? 29.723 -5.815 -11.278 1.00 87.69 235 THR A C 1
ATOM 1772 O O . THR A 1 235 ? 29.577 -5.804 -10.059 1.00 87.69 235 THR A O 1
ATOM 1775 N N . ALA A 1 236 ? 29.345 -4.785 -12.041 1.00 90.12 236 ALA A N 1
ATOM 1776 C CA . ALA A 1 236 ? 28.758 -3.565 -11.488 1.00 90.12 236 ALA A CA 1
ATOM 1777 C C . ALA A 1 236 ? 27.345 -3.813 -10.933 1.00 90.12 236 ALA A C 1
ATOM 1779 O O . ALA A 1 236 ? 26.972 -3.245 -9.908 1.00 90.12 236 ALA A O 1
ATOM 1780 N N . LEU A 1 237 ? 26.565 -4.678 -11.590 1.00 90.56 237 LEU A N 1
ATOM 1781 C CA . LEU A 1 237 ? 25.261 -5.130 -11.106 1.00 90.56 237 LEU A CA 1
ATOM 1782 C C . LEU A 1 237 ? 25.400 -5.831 -9.749 1.00 90.56 237 LEU A C 1
ATOM 1784 O O . LEU A 1 237 ? 24.684 -5.503 -8.803 1.00 90.56 237 LEU A O 1
ATOM 1788 N N . HIS A 1 238 ? 26.371 -6.737 -9.637 1.00 88.50 238 HIS A N 1
ATOM 1789 C CA . HIS A 1 238 ? 26.681 -7.450 -8.401 1.00 88.50 238 HIS A CA 1
ATOM 1790 C C . HIS A 1 238 ? 27.042 -6.504 -7.248 1.00 88.50 238 HIS A C 1
ATOM 1792 O O . HIS A 1 238 ? 26.514 -6.632 -6.144 1.00 88.50 238 HIS A O 1
ATOM 1798 N N . GLU A 1 239 ? 27.891 -5.504 -7.501 1.00 88.00 239 GLU A N 1
ATOM 1799 C CA . GLU A 1 239 ? 28.232 -4.483 -6.502 1.00 88.00 239 GLU A CA 1
ATOM 1800 C C . GLU A 1 239 ? 27.020 -3.660 -6.064 1.00 88.00 239 GLU A C 1
ATOM 1802 O O . GLU A 1 239 ? 26.866 -3.386 -4.872 1.00 88.00 239 GLU A O 1
ATOM 1807 N N . LYS A 1 240 ? 26.144 -3.277 -7.003 1.00 89.94 240 LYS A N 1
ATOM 1808 C CA . LYS A 1 240 ? 24.903 -2.567 -6.674 1.00 89.94 240 LYS A CA 1
ATOM 1809 C C . LYS A 1 240 ? 24.018 -3.416 -5.766 1.00 89.94 240 LYS A C 1
ATOM 1811 O O . LYS A 1 240 ? 23.573 -2.907 -4.746 1.00 89.94 240 LYS A O 1
ATOM 1816 N N . ILE A 1 241 ? 23.816 -4.695 -6.084 1.00 88.69 241 ILE A N 1
ATOM 1817 C CA . ILE A 1 241 ? 22.997 -5.615 -5.275 1.00 88.69 241 ILE A CA 1
ATOM 1818 C C . ILE A 1 241 ? 23.586 -5.802 -3.876 1.00 88.69 241 ILE A C 1
ATOM 1820 O O . ILE A 1 241 ? 22.858 -5.713 -2.888 1.00 88.69 241 ILE A O 1
ATOM 1824 N N . ARG A 1 242 ? 24.911 -5.943 -3.758 1.00 85.69 242 ARG A N 1
ATOM 1825 C CA . ARG A 1 242 ? 25.592 -6.042 -2.458 1.00 85.69 242 ARG A CA 1
ATOM 1826 C C . ARG A 1 242 ? 25.382 -4.834 -1.548 1.00 85.69 242 ARG A C 1
ATOM 1828 O O . ARG A 1 242 ? 25.417 -4.999 -0.336 1.00 85.69 242 ARG A O 1
ATOM 1835 N N . ARG A 1 243 ? 25.134 -3.634 -2.083 1.00 84.00 243 ARG A N 1
ATOM 1836 C CA . ARG A 1 243 ? 24.804 -2.463 -1.245 1.00 84.00 243 ARG A CA 1
ATOM 1837 C C . ARG A 1 243 ? 23.464 -2.616 -0.527 1.00 84.00 243 ARG A C 1
ATOM 1839 O O . ARG A 1 243 ? 23.307 -2.068 0.555 1.00 84.00 243 ARG A O 1
ATOM 1846 N N . PHE A 1 244 ? 22.533 -3.361 -1.117 1.00 78.19 244 PHE A N 1
ATOM 1847 C CA . PHE A 1 244 ? 21.235 -3.673 -0.518 1.00 78.19 244 PHE A CA 1
ATOM 1848 C C . PHE A 1 244 ? 21.273 -4.970 0.301 1.00 78.19 244 PHE A C 1
ATOM 1850 O O . PHE A 1 244 ? 20.512 -5.119 1.251 1.00 78.19 244 PHE A O 1
ATOM 1857 N N . ARG A 1 245 ? 22.181 -5.899 -0.032 1.00 74.62 245 ARG A N 1
ATOM 1858 C CA . ARG A 1 245 ? 22.392 -7.162 0.692 1.00 74.62 245 ARG A CA 1
ATOM 1859 C C . ARG A 1 245 ? 23.877 -7.410 0.983 1.00 74.62 245 ARG A C 1
ATOM 1861 O O . ARG A 1 245 ? 24.485 -8.262 0.324 1.00 74.62 245 ARG A O 1
ATOM 1868 N N . PRO A 1 246 ? 24.468 -6.703 1.963 1.00 68.50 246 PRO A N 1
ATOM 1869 C CA . PRO A 1 246 ? 25.898 -6.812 2.262 1.00 68.50 246 PRO A CA 1
ATOM 1870 C C . PRO A 1 246 ? 26.312 -8.226 2.690 1.00 68.50 246 PRO A C 1
ATOM 1872 O O . PRO A 1 246 ? 27.431 -8.643 2.403 1.00 68.50 246 PRO A O 1
ATOM 1875 N N . ASP A 1 247 ? 25.388 -8.987 3.281 1.00 67.56 247 ASP A N 1
ATOM 1876 C CA . ASP A 1 247 ? 25.630 -10.352 3.761 1.00 67.56 247 ASP A CA 1
ATOM 1877 C C . ASP A 1 247 ? 25.465 -11.434 2.674 1.00 67.56 247 ASP A C 1
ATOM 1879 O O . ASP A 1 247 ? 25.696 -12.617 2.927 1.00 67.56 247 ASP A O 1
ATOM 1883 N N . SER A 1 248 ? 25.083 -11.061 1.444 1.00 65.75 248 SER A N 1
ATOM 1884 C CA . SER A 1 248 ? 24.947 -12.019 0.340 1.00 65.75 248 SER A CA 1
ATOM 1885 C C . SER A 1 248 ? 26.313 -12.363 -0.275 1.00 65.75 248 SER A C 1
ATOM 1887 O O . SER A 1 248 ? 26.948 -11.573 -0.983 1.00 65.75 248 SER A O 1
ATOM 1889 N N . ALA A 1 249 ? 26.790 -13.576 0.015 1.00 56.81 249 ALA A N 1
ATOM 1890 C CA . ALA A 1 249 ? 28.037 -14.108 -0.535 1.00 56.81 249 ALA A CA 1
ATOM 1891 C C . ALA A 1 249 ? 27.887 -14.638 -1.974 1.00 56.81 249 ALA A C 1
ATOM 1893 O O . ALA A 1 249 ? 28.890 -14.772 -2.677 1.00 56.81 249 ALA A O 1
ATOM 1894 N N . GLU A 1 250 ? 26.660 -14.928 -2.413 1.00 63.53 250 GLU A N 1
ATOM 1895 C CA . GLU A 1 250 ? 26.374 -15.575 -3.695 1.00 63.53 250 GLU A CA 1
ATOM 1896 C C . GLU A 1 250 ? 26.579 -14.634 -4.882 1.00 63.53 250 GLU A C 1
ATOM 1898 O O . GLU A 1 250 ? 26.150 -13.483 -4.866 1.00 63.53 250 GLU A O 1
ATOM 1903 N N . GLU A 1 251 ? 27.243 -15.134 -5.925 1.00 68.75 251 GLU A N 1
ATOM 1904 C CA . GLU A 1 251 ? 27.355 -14.444 -7.207 1.00 68.75 251 GLU A CA 1
ATOM 1905 C C . GLU A 1 251 ? 25.984 -14.309 -7.879 1.00 68.75 251 GLU A C 1
ATOM 1907 O O . GLU A 1 251 ? 25.175 -15.237 -7.884 1.00 68.75 251 GLU A O 1
ATOM 1912 N N . THR A 1 252 ? 25.749 -13.160 -8.513 1.00 74.38 252 THR A N 1
ATOM 1913 C CA . THR A 1 252 ? 24.567 -12.943 -9.353 1.00 74.38 252 THR A CA 1
ATOM 1914 C C . THR A 1 252 ? 24.487 -13.985 -10.470 1.00 74.38 252 THR A C 1
ATOM 1916 O O . THR A 1 252 ? 25.379 -14.098 -11.321 1.00 74.38 252 THR A O 1
ATOM 1919 N N . SER A 1 253 ? 23.393 -14.742 -10.473 1.00 86.81 253 SER A N 1
ATOM 1920 C CA . SER A 1 253 ? 23.084 -15.760 -11.474 1.00 86.81 253 SER A CA 1
ATOM 1921 C C . SER A 1 253 ? 21.751 -15.459 -12.158 1.00 86.81 253 SER A C 1
ATOM 1923 O O . SER A 1 253 ? 20.805 -14.975 -11.538 1.00 86.81 253 SER A O 1
ATOM 1925 N N . TYR A 1 254 ? 21.698 -15.719 -13.464 1.00 92.31 254 TYR A N 1
ATOM 1926 C CA . TYR A 1 254 ? 20.524 -15.466 -14.299 1.00 92.31 254 TYR A CA 1
ATOM 1927 C C . TYR A 1 254 ? 19.679 -16.742 -14.457 1.00 92.31 254 TYR A C 1
ATOM 1929 O O . TYR A 1 254 ? 20.246 -17.838 -14.418 1.00 92.31 254 TYR A O 1
ATOM 1937 N N . PRO A 1 255 ? 18.353 -16.622 -14.646 1.00 95.12 255 PRO A N 1
ATOM 1938 C CA . PRO A 1 255 ? 17.591 -15.372 -14.682 1.00 95.12 255 PRO A CA 1
ATOM 1939 C C . PRO A 1 255 ? 17.407 -14.788 -13.269 1.00 95.12 255 PRO A C 1
ATOM 1941 O O . PRO A 1 255 ? 17.132 -15.514 -12.313 1.00 95.12 255 PRO A O 1
ATOM 1944 N N . LEU A 1 256 ? 17.599 -13.475 -13.135 1.00 95.69 256 LEU A N 1
ATOM 1945 C CA . LEU A 1 256 ? 17.627 -12.752 -11.860 1.00 95.69 256 LEU A CA 1
ATOM 1946 C C . LEU A 1 256 ? 16.415 -11.830 -11.753 1.00 95.69 256 LEU A C 1
ATOM 1948 O O . LEU A 1 256 ? 16.188 -11.031 -12.651 1.00 95.69 256 LEU A O 1
ATOM 1952 N N . ALA A 1 257 ? 15.685 -11.873 -10.644 1.00 97.44 257 ALA A N 1
ATOM 1953 C CA . ALA A 1 257 ? 14.600 -10.955 -10.337 1.00 97.44 257 ALA A CA 1
ATOM 1954 C C . ALA A 1 257 ? 14.956 -10.069 -9.138 1.00 97.44 257 ALA A C 1
ATOM 1956 O O . ALA A 1 257 ? 15.123 -10.545 -8.013 1.00 97.44 257 ALA A O 1
ATOM 1957 N N . LEU A 1 258 ? 15.046 -8.767 -9.384 1.00 97.50 258 LEU A N 1
ATOM 1958 C CA . LEU A 1 258 ? 15.171 -7.743 -8.358 1.00 97.50 258 LEU A CA 1
ATOM 1959 C C . LEU A 1 258 ? 13.774 -7.243 -7.999 1.00 97.50 258 LEU A C 1
ATOM 1961 O O . LEU A 1 258 ? 13.005 -6.845 -8.873 1.00 97.50 258 LEU A O 1
ATOM 1965 N N . ILE A 1 259 ? 13.446 -7.292 -6.715 1.00 98.19 259 ILE A N 1
ATOM 1966 C CA . ILE A 1 259 ? 12.118 -6.987 -6.190 1.00 98.19 259 ILE A CA 1
ATOM 1967 C C . ILE A 1 259 ? 12.243 -5.780 -5.269 1.00 98.19 259 ILE A C 1
ATOM 1969 O O . ILE A 1 259 ? 13.077 -5.768 -4.363 1.00 98.19 259 ILE A O 1
ATOM 1973 N N . PHE A 1 260 ? 11.409 -4.775 -5.489 1.00 98.00 260 PHE A N 1
ATOM 1974 C CA . PHE A 1 260 ? 11.345 -3.582 -4.657 1.00 98.00 260 PHE A CA 1
ATOM 1975 C C . PHE A 1 260 ? 9.895 -3.335 -4.262 1.00 98.00 260 PHE A C 1
ATOM 1977 O O . PHE A 1 260 ? 8.968 -3.724 -4.972 1.00 98.00 260 PHE A O 1
ATOM 1984 N N . GLY A 1 261 ? 9.704 -2.668 -3.138 1.00 97.19 261 GLY A N 1
ATOM 1985 C CA . GLY A 1 261 ? 8.412 -2.134 -2.761 1.00 97.19 261 GLY A CA 1
ATOM 1986 C C . GLY A 1 261 ? 8.569 -0.953 -1.825 1.00 97.19 261 GLY A C 1
ATOM 1987 O O . GLY A 1 261 ? 9.669 -0.661 -1.353 1.00 97.19 261 GLY A O 1
ATOM 1988 N N . GLY A 1 262 ? 7.472 -0.241 -1.621 1.00 95.56 262 GLY A N 1
ATOM 1989 C CA . GLY A 1 262 ? 7.440 1.049 -0.948 1.00 95.56 262 GLY A CA 1
ATOM 1990 C C . GLY A 1 262 ? 6.464 1.976 -1.660 1.00 95.56 262 GLY A C 1
ATOM 1991 O O . GLY A 1 262 ? 5.584 1.507 -2.376 1.00 95.56 262 GLY A O 1
ATOM 1992 N N . GLU A 1 263 ? 6.629 3.280 -1.480 1.00 93.88 263 GLU A N 1
ATOM 1993 C CA . GLU A 1 263 ? 5.743 4.297 -2.044 1.00 93.88 263 GLU A CA 1
ATOM 1994 C C . GLU A 1 263 ? 6.599 5.442 -2.603 1.00 93.88 263 GLU A C 1
ATOM 1996 O O . GLU A 1 263 ? 7.297 6.151 -1.869 1.00 93.88 263 GLU A O 1
ATOM 2001 N N . THR A 1 264 ? 6.561 5.629 -3.921 1.00 96.62 264 THR A N 1
ATOM 2002 C CA . THR A 1 264 ? 7.301 6.715 -4.585 1.00 96.62 264 THR A CA 1
ATOM 2003 C C . THR A 1 264 ? 6.436 7.954 -4.800 1.00 96.62 264 THR A C 1
ATOM 2005 O O . THR A 1 264 ? 5.217 7.942 -4.638 1.00 96.62 264 THR A O 1
ATOM 2008 N N . THR A 1 265 ? 7.068 9.069 -5.158 1.00 94.50 265 THR A N 1
ATOM 2009 C CA . THR A 1 265 ? 6.375 10.336 -5.423 1.00 94.50 265 THR A CA 1
ATOM 2010 C C . THR A 1 265 ? 6.638 10.825 -6.835 1.00 94.50 265 THR A C 1
ATOM 2012 O O . THR A 1 265 ? 7.722 10.645 -7.389 1.00 94.50 265 THR A O 1
ATOM 2015 N N . VAL A 1 266 ? 5.642 11.490 -7.411 1.00 93.75 266 VAL A N 1
ATOM 2016 C CA . VAL A 1 266 ? 5.741 12.146 -8.712 1.00 93.75 266 VAL A CA 1
ATOM 2017 C C . VAL A 1 266 ? 5.598 13.653 -8.538 1.00 93.75 266 VAL A C 1
ATOM 2019 O O . VAL A 1 266 ? 4.723 14.131 -7.817 1.00 93.75 266 VAL A O 1
ATOM 2022 N N . THR A 1 267 ? 6.474 14.417 -9.189 1.00 93.38 267 THR A N 1
ATOM 2023 C CA . THR A 1 267 ? 6.342 15.876 -9.248 1.00 93.38 267 THR A CA 1
ATOM 2024 C C . THR A 1 267 ? 5.466 16.230 -10.435 1.00 93.38 267 THR A C 1
ATOM 2026 O O . THR A 1 267 ? 5.876 16.044 -11.579 1.00 93.38 267 THR A O 1
ATOM 2029 N N . ILE A 1 268 ? 4.276 16.762 -10.164 1.00 92.88 268 ILE A N 1
ATOM 2030 C CA . ILE A 1 268 ? 3.329 17.165 -11.206 1.00 92.88 268 ILE A CA 1
ATOM 2031 C C . ILE A 1 268 ? 3.867 18.414 -11.920 1.00 92.88 268 ILE A C 1
ATOM 2033 O O . ILE A 1 268 ? 4.078 19.450 -11.289 1.00 92.88 268 ILE A O 1
ATOM 2037 N N . LYS A 1 269 ? 4.106 18.308 -13.233 1.00 91.25 269 LYS A N 1
ATOM 2038 C CA . LYS A 1 269 ? 4.657 19.377 -14.090 1.00 91.25 269 LYS A CA 1
ATOM 2039 C C . LYS A 1 269 ? 3.626 19.976 -15.048 1.00 91.25 269 LYS A C 1
ATOM 2041 O O . LYS A 1 269 ? 3.799 21.110 -15.487 1.00 91.25 269 LYS A O 1
ATOM 2046 N N . GLY A 1 270 ? 2.571 19.229 -15.368 1.00 92.81 270 GLY A N 1
ATOM 2047 C CA . GLY A 1 270 ? 1.548 19.620 -16.337 1.00 92.81 270 GLY A CA 1
ATOM 2048 C C . GLY A 1 270 ? 0.135 19.235 -15.910 1.00 92.81 270 GLY A C 1
ATOM 2049 O O . GLY A 1 270 ? -0.132 19.006 -14.733 1.00 92.81 270 GLY A O 1
ATOM 2050 N N . GLN A 1 271 ? -0.775 19.205 -16.884 1.00 94.19 271 GLN A N 1
ATOM 2051 C CA . GLN A 1 271 ? -2.200 18.886 -16.688 1.00 94.19 271 GLN A CA 1
ATOM 2052 C C . GLN A 1 271 ? -2.559 17.486 -17.213 1.00 94.19 271 GLN A C 1
ATOM 2054 O O . GLN A 1 271 ? -3.731 17.180 -17.429 1.00 94.19 271 GLN A O 1
ATOM 2059 N N . GLY A 1 272 ? -1.545 16.665 -17.493 1.00 95.12 272 GLY A N 1
ATOM 2060 C CA . GLY A 1 272 ? -1.706 15.293 -17.941 1.00 95.12 272 GLY A CA 1
ATOM 2061 C C . GLY A 1 272 ? -2.313 14.379 -16.885 1.00 95.12 272 GLY A C 1
ATOM 2062 O O . GLY A 1 272 ? -2.548 14.762 -15.735 1.00 95.12 272 GLY A O 1
ATOM 2063 N N . LYS A 1 273 ? -2.569 13.140 -17.301 1.00 96.81 273 LYS A N 1
ATOM 2064 C CA . LYS A 1 273 ? -3.074 12.085 -16.431 1.00 96.81 273 LYS A CA 1
ATOM 2065 C C . LYS A 1 273 ? -2.013 10.998 -16.274 1.00 96.81 273 LYS A C 1
ATOM 2067 O O . LYS A 1 273 ? -1.367 10.602 -17.238 1.00 96.81 273 LYS A O 1
ATOM 2072 N N . GLY A 1 274 ? -1.860 10.463 -15.071 1.00 97.00 274 GLY A N 1
ATOM 2073 C CA . GLY A 1 274 ? -0.882 9.415 -14.807 1.00 97.00 274 GLY A CA 1
ATOM 2074 C C . GLY A 1 274 ? -0.742 9.128 -13.327 1.00 97.00 274 GLY A C 1
ATOM 2075 O O . GLY A 1 274 ? -1.445 9.708 -12.499 1.00 97.00 274 GLY A O 1
ATOM 2076 N N . GLY A 1 275 ? 0.195 8.251 -13.009 1.00 97.38 275 GLY A N 1
ATOM 2077 C CA . GLY A 1 275 ? 0.585 7.951 -11.645 1.00 97.38 275 GLY A CA 1
ATOM 2078 C C . GLY A 1 275 ? 2.071 7.638 -11.549 1.00 97.38 275 GLY A C 1
ATOM 2079 O O . GLY A 1 275 ? 2.804 7.649 -12.544 1.00 97.38 275 GLY A O 1
ATOM 2080 N N . ARG A 1 276 ? 2.523 7.415 -10.319 1.00 97.81 276 ARG A N 1
ATOM 2081 C CA . ARG A 1 276 ? 3.936 7.221 -9.989 1.00 97.81 276 ARG A CA 1
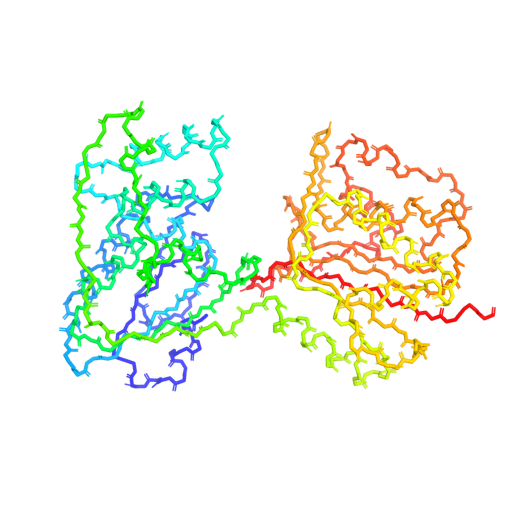ATOM 2082 C C . ARG A 1 276 ? 4.490 5.936 -10.609 1.00 97.81 276 ARG A C 1
ATOM 2084 O O . ARG A 1 276 ? 5.610 5.949 -11.113 1.00 97.81 276 ARG A O 1
ATOM 2091 N N . ASN A 1 277 ? 3.705 4.860 -10.647 1.00 98.75 277 ASN A N 1
ATOM 2092 C CA . ASN A 1 277 ? 4.146 3.578 -11.192 1.00 98.75 277 ASN A CA 1
ATOM 2093 C C . ASN A 1 277 ? 4.256 3.649 -12.721 1.00 98.75 277 ASN A C 1
ATOM 2095 O O . ASN A 1 277 ? 5.280 3.270 -13.289 1.00 98.75 277 ASN A O 1
ATOM 2099 N N . GLN A 1 278 ? 3.253 4.231 -13.383 1.00 98.62 278 GLN A N 1
ATOM 2100 C CA . GLN A 1 278 ? 3.263 4.521 -14.818 1.00 98.62 278 GLN A CA 1
ATOM 2101 C C . GLN A 1 278 ? 4.427 5.440 -15.207 1.00 98.62 278 GLN A C 1
ATOM 2103 O O . GLN A 1 278 ? 5.112 5.182 -16.198 1.00 98.62 278 GLN A O 1
ATOM 2108 N N . GLU A 1 279 ? 4.660 6.520 -14.456 1.00 98.31 279 GLU A N 1
ATOM 2109 C CA . GLU A 1 279 ? 5.740 7.461 -14.759 1.00 98.31 279 GLU A CA 1
ATOM 2110 C C . GLU A 1 279 ? 7.119 6.837 -14.523 1.00 98.31 279 GLU A C 1
ATOM 2112 O O . GLU A 1 279 ? 8.000 7.001 -15.360 1.00 98.31 279 GLU A O 1
ATOM 2117 N N . MET A 1 280 ? 7.305 6.041 -13.466 1.00 98.50 280 MET A N 1
ATOM 2118 C CA . MET A 1 280 ? 8.564 5.332 -13.204 1.00 98.50 280 MET A CA 1
ATOM 2119 C C . MET A 1 280 ? 8.967 4.411 -14.363 1.00 98.50 280 MET A C 1
ATOM 2121 O O . MET A 1 280 ? 10.123 4.418 -14.791 1.00 98.50 280 MET A O 1
ATOM 2125 N N . VAL A 1 281 ? 8.016 3.639 -14.899 1.00 98.38 281 VAL A N 1
ATOM 2126 C CA . VAL A 1 281 ? 8.265 2.769 -16.060 1.00 98.38 281 VAL A CA 1
ATOM 2127 C C . VAL A 1 281 ? 8.583 3.604 -17.297 1.00 98.38 281 VAL A C 1
ATOM 2129 O O . VAL A 1 281 ? 9.455 3.229 -18.077 1.00 98.38 281 VAL A O 1
ATOM 2132 N N . LEU A 1 282 ? 7.949 4.771 -17.455 1.00 96.94 282 LEU A N 1
ATOM 2133 C CA . LEU A 1 282 ? 8.166 5.640 -18.612 1.00 96.94 282 LEU A CA 1
ATOM 2134 C C . LEU A 1 282 ? 9.551 6.296 -18.581 1.00 96.94 282 LEU A C 1
ATOM 2136 O O . LEU A 1 282 ? 10.222 6.369 -19.609 1.00 96.94 282 LEU A O 1
ATOM 2140 N N . GLN A 1 283 ? 10.000 6.707 -17.395 1.00 96.06 283 GLN A N 1
ATOM 2141 C CA . GLN A 1 283 ? 11.355 7.206 -17.151 1.00 96.06 283 GLN A CA 1
ATOM 2142 C C . GLN A 1 283 ? 12.403 6.119 -17.431 1.00 96.06 283 GLN A C 1
ATOM 2144 O O . GLN A 1 283 ? 13.423 6.373 -18.071 1.00 96.06 283 GLN A O 1
ATOM 2149 N N . CYS A 1 284 ? 12.135 4.878 -17.004 1.00 96.56 284 CYS A N 1
ATOM 2150 C CA . CYS A 1 284 ? 13.000 3.743 -17.311 1.00 96.56 284 CYS A CA 1
ATOM 2151 C C . CYS A 1 284 ? 13.073 3.486 -18.827 1.00 96.56 284 CYS A C 1
ATOM 2153 O O . CYS A 1 284 ? 14.172 3.419 -19.377 1.00 96.56 284 CYS A O 1
ATOM 2155 N N . LEU A 1 285 ? 11.925 3.429 -19.517 1.00 94.62 285 LEU A N 1
ATOM 2156 C CA . LEU A 1 285 ? 11.847 3.245 -20.969 1.00 94.62 285 LEU A CA 1
ATOM 2157 C C . LEU A 1 285 ? 12.647 4.315 -21.723 1.00 94.62 285 LEU A C 1
ATOM 2159 O O . LEU A 1 285 ? 13.462 3.978 -22.578 1.00 94.62 285 LEU A O 1
ATOM 2163 N N . GLU A 1 286 ? 12.454 5.594 -21.389 1.00 92.06 286 GLU A N 1
ATOM 2164 C CA . GLU A 1 286 ? 13.148 6.723 -22.024 1.00 92.06 286 GLU A CA 1
ATOM 2165 C C . GLU A 1 286 ? 14.674 6.601 -21.910 1.00 92.06 286 GLU A C 1
ATOM 2167 O O . GLU A 1 286 ? 15.410 6.890 -22.860 1.00 92.06 286 GLU A O 1
ATOM 2172 N N . ARG A 1 287 ? 15.160 6.113 -20.764 1.00 91.31 287 ARG A N 1
ATOM 2173 C CA . ARG A 1 287 ? 16.589 5.955 -20.499 1.00 91.31 287 ARG A CA 1
ATOM 2174 C C . ARG A 1 287 ? 17.189 4.708 -21.141 1.00 91.31 287 ARG A C 1
ATOM 2176 O O . ARG A 1 287 ? 18.302 4.798 -21.665 1.00 91.31 287 ARG A O 1
ATOM 2183 N N . VAL A 1 288 ? 16.481 3.579 -21.076 1.00 91.94 288 VAL A N 1
ATOM 2184 C CA . VAL A 1 288 ? 16.905 2.295 -21.654 1.00 91.94 288 VAL A CA 1
ATOM 2185 C C . VAL A 1 288 ? 16.900 2.370 -23.173 1.00 91.94 288 VAL A C 1
ATOM 2187 O O . VAL A 1 288 ? 17.840 1.900 -23.803 1.00 91.94 288 VAL A O 1
ATOM 2190 N N . TRP A 1 289 ? 15.908 3.031 -23.763 1.00 85.12 289 TRP A N 1
ATOM 2191 C CA . TRP A 1 289 ? 15.842 3.238 -25.205 1.00 85.12 289 TRP A CA 1
ATOM 2192 C C . TRP A 1 289 ? 17.053 4.011 -25.743 1.00 85.12 289 TRP A C 1
ATOM 2194 O O . TRP A 1 289 ? 17.645 3.640 -26.752 1.00 85.12 289 TRP A O 1
ATOM 2204 N N . LYS A 1 290 ? 17.510 5.048 -25.035 1.00 76.88 290 LYS A N 1
ATOM 2205 C CA . LYS A 1 290 ? 18.722 5.798 -25.415 1.00 76.88 290 LYS A CA 1
ATOM 2206 C C . LYS A 1 290 ? 20.024 4.995 -25.273 1.00 76.88 290 LYS A C 1
ATOM 2208 O O . LYS A 1 290 ? 21.105 5.541 -25.492 1.00 76.88 290 LYS A O 1
ATOM 2213 N N . SER A 1 291 ? 19.949 3.733 -24.865 1.00 80.50 291 SER A N 1
ATOM 2214 C CA . SER A 1 291 ? 21.088 2.851 -24.634 1.00 80.50 291 SER A CA 1
ATOM 2215 C C . SER A 1 291 ? 20.915 1.517 -25.355 1.00 80.50 291 SER A C 1
ATOM 2217 O O . SER A 1 291 ? 19.818 1.149 -25.750 1.00 80.50 291 SER A O 1
ATOM 2219 N N . SER A 1 292 ? 22.006 0.772 -25.514 1.00 83.69 292 SER A N 1
ATOM 2220 C CA . SER A 1 292 ? 21.939 -0.647 -25.867 1.00 83.69 292 SER A CA 1
ATOM 2221 C C . SER A 1 292 ? 21.876 -1.458 -24.567 1.00 83.69 292 SER A C 1
ATOM 2223 O O . SER A 1 292 ? 22.899 -1.510 -23.872 1.00 83.69 292 SER A O 1
ATOM 2225 N N . PRO A 1 293 ? 20.720 -2.057 -24.213 1.00 90.56 293 PRO A N 1
ATOM 2226 C CA . PRO A 1 293 ? 20.574 -2.810 -22.974 1.00 90.56 293 PRO A CA 1
ATOM 2227 C C . PRO A 1 293 ? 21.610 -3.926 -22.878 1.00 90.56 293 PRO A C 1
ATOM 2229 O O . PRO A 1 293 ? 21.858 -4.644 -23.846 1.00 90.56 293 PRO A O 1
ATOM 2232 N N . LYS A 1 294 ? 22.207 -4.093 -21.697 1.00 91.75 294 LYS A N 1
ATOM 2233 C CA . LYS A 1 294 ? 23.180 -5.169 -21.435 1.00 91.75 294 LYS A CA 1
ATOM 2234 C C . LYS A 1 294 ? 22.522 -6.493 -21.055 1.00 91.75 294 LYS A C 1
ATOM 2236 O O . LYS A 1 294 ? 23.195 -7.518 -21.019 1.00 91.75 294 LYS A O 1
ATOM 2241 N N . HIS A 1 295 ? 21.223 -6.453 -20.781 1.00 93.88 295 HIS A N 1
ATOM 2242 C CA . HIS A 1 295 ? 20.409 -7.569 -20.325 1.00 93.88 295 HIS A CA 1
ATOM 2243 C C . HIS A 1 295 ? 19.135 -7.632 -21.154 1.00 93.88 295 HIS A C 1
ATOM 2245 O O . HIS A 1 295 ? 18.571 -6.591 -21.504 1.00 93.88 295 HIS A O 1
ATOM 2251 N N . ARG A 1 296 ? 18.632 -8.847 -21.388 1.00 95.75 296 ARG A N 1
ATOM 2252 C CA . ARG A 1 296 ? 17.197 -9.011 -21.624 1.00 95.75 296 ARG A CA 1
ATOM 2253 C C . ARG A 1 296 ? 16.482 -8.684 -20.320 1.00 95.75 296 ARG A C 1
ATOM 2255 O O . ARG A 1 296 ? 16.959 -9.076 -19.258 1.00 95.75 296 ARG A O 1
ATOM 2262 N N . PHE A 1 297 ? 15.363 -7.976 -20.382 1.00 97.38 297 PHE A N 1
ATOM 2263 C CA . PHE A 1 297 ? 14.681 -7.518 -19.181 1.00 97.38 297 PHE A CA 1
ATOM 2264 C C . PHE A 1 297 ? 13.160 -7.547 -19.294 1.00 97.38 297 PHE A C 1
ATOM 2266 O O . PHE A 1 297 ? 12.596 -7.485 -20.388 1.00 97.38 297 PHE A O 1
ATOM 2273 N N . VAL A 1 298 ? 12.526 -7.594 -18.124 1.00 98.31 298 VAL A N 1
ATOM 2274 C CA . VAL A 1 298 ? 11.123 -7.244 -17.885 1.00 98.31 298 VAL A CA 1
ATOM 2275 C C . VAL A 1 298 ? 11.107 -6.291 -16.700 1.00 98.31 298 VAL A C 1
ATOM 2277 O O . VAL A 1 298 ?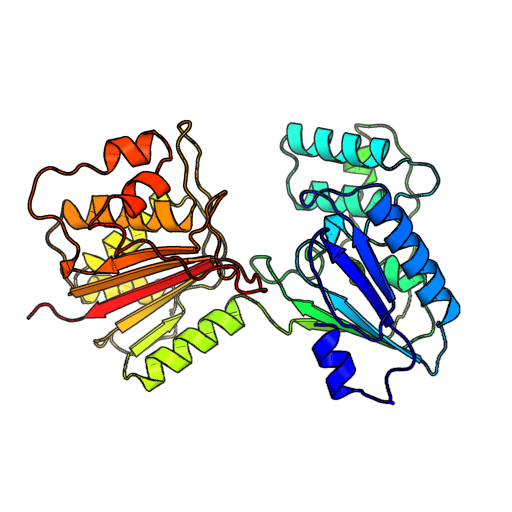 11.666 -6.623 -15.657 1.00 98.31 298 VAL A O 1
ATOM 2280 N N . PHE A 1 299 ? 10.481 -5.130 -16.840 1.00 98.69 299 PHE A N 1
ATOM 2281 C CA . PHE A 1 299 ? 10.284 -4.187 -15.750 1.00 98.69 299 PHE A CA 1
ATOM 2282 C C . PHE A 1 299 ? 8.799 -3.902 -15.554 1.00 98.69 299 PHE A C 1
ATOM 2284 O O . PHE A 1 299 ? 8.135 -3.393 -16.453 1.00 98.69 299 PHE A O 1
ATOM 2291 N N . LEU A 1 300 ? 8.303 -4.232 -14.366 1.00 98.75 300 LEU A N 1
ATOM 2292 C CA . LEU A 1 300 ? 6.948 -3.986 -13.892 1.00 98.75 300 LEU A CA 1
ATOM 2293 C C . LEU A 1 300 ? 7.006 -3.011 -12.717 1.00 98.75 300 LEU A C 1
ATOM 2295 O O . LEU A 1 300 ? 7.802 -3.206 -11.799 1.00 98.75 300 LEU A O 1
ATOM 2299 N N . SER A 1 301 ? 6.110 -2.029 -12.706 1.00 98.81 301 SER A N 1
ATOM 2300 C CA . SER A 1 301 ? 5.809 -1.218 -11.525 1.00 98.81 301 SER A CA 1
ATOM 2301 C C . SER A 1 301 ? 4.299 -1.115 -11.378 1.00 98.81 301 SER A C 1
ATOM 2303 O O . SER A 1 301 ? 3.627 -0.786 -12.360 1.00 98.81 301 SER A O 1
ATOM 2305 N N . ALA A 1 302 ? 3.764 -1.423 -10.195 1.00 98.56 302 ALA A N 1
ATOM 2306 C CA . ALA A 1 302 ? 2.325 -1.479 -9.970 1.00 98.56 302 ALA A CA 1
ATOM 2307 C C . ALA A 1 302 ? 1.912 -1.138 -8.530 1.00 98.56 302 ALA A C 1
ATOM 2309 O O . ALA A 1 302 ? 2.526 -1.610 -7.573 1.00 98.56 302 ALA A O 1
ATOM 2310 N N . GLY A 1 303 ? 0.811 -0.400 -8.392 1.00 98.06 303 GLY A N 1
ATOM 2311 C CA . GLY A 1 303 ? 0.089 -0.208 -7.139 1.00 98.06 303 GLY A CA 1
ATOM 2312 C C . GLY A 1 303 ? -0.696 -1.465 -6.772 1.00 98.06 303 GLY A C 1
ATOM 2313 O O . GLY A 1 303 ? -1.422 -2.033 -7.594 1.00 98.06 303 GLY A O 1
ATOM 2314 N N . THR A 1 304 ? -0.555 -1.925 -5.528 1.00 97.56 304 THR A N 1
ATOM 2315 C CA . THR A 1 304 ? -1.209 -3.162 -5.060 1.00 97.56 304 THR A CA 1
ATOM 2316 C C . THR A 1 304 ? -2.723 -3.043 -4.928 1.00 97.56 304 THR A C 1
ATOM 2318 O O . THR A 1 304 ? -3.403 -4.066 -4.882 1.00 97.56 304 THR A O 1
ATOM 2321 N N . ASP A 1 305 ? -3.258 -1.823 -4.914 1.00 95.31 305 ASP A N 1
ATOM 2322 C CA . ASP A 1 305 ? -4.691 -1.516 -4.925 1.00 95.31 305 ASP A CA 1
ATOM 2323 C C . ASP A 1 305 ? -5.335 -1.584 -6.313 1.00 95.31 305 ASP A C 1
ATOM 2325 O O . ASP A 1 305 ? -6.566 -1.537 -6.445 1.00 95.31 305 ASP A O 1
ATOM 2329 N N . GLY A 1 306 ? -4.507 -1.767 -7.341 1.00 96.56 306 GLY A N 1
ATOM 2330 C CA . GLY A 1 306 ? -4.923 -1.832 -8.728 1.00 96.56 306 GLY A CA 1
ATOM 2331 C C . GLY A 1 306 ? -5.172 -0.467 -9.366 1.00 96.56 306 GLY A C 1
ATOM 2332 O O . GLY A 1 306 ? -5.798 -0.407 -10.426 1.00 96.56 306 GLY A O 1
ATOM 2333 N N . GLN A 1 307 ? -4.722 0.614 -8.723 1.00 95.88 307 GLN A N 1
ATOM 2334 C CA . GLN A 1 307 ? -4.820 1.987 -9.205 1.00 95.88 307 GLN A CA 1
ATOM 2335 C C . GLN A 1 307 ? -3.468 2.706 -9.068 1.00 95.88 307 GLN A C 1
ATOM 2337 O O . GLN A 1 307 ? -2.662 2.432 -8.189 1.00 95.88 307 GLN A O 1
ATOM 2342 N N . ASP A 1 308 ? -3.210 3.655 -9.958 1.00 97.75 308 ASP A N 1
ATOM 2343 C CA . ASP A 1 308 ? -2.002 4.468 -9.956 1.00 97.75 308 ASP A CA 1
ATOM 2344 C C . ASP A 1 308 ? -2.360 5.892 -10.381 1.00 97.75 308 ASP A C 1
ATOM 2346 O O . ASP A 1 308 ? -2.761 6.156 -11.520 1.00 97.75 308 ASP A O 1
ATOM 2350 N N . GLY A 1 309 ? -2.277 6.815 -9.422 1.00 94.06 309 GLY A N 1
ATOM 2351 C CA . GLY A 1 309 ? -2.841 8.156 -9.565 1.00 94.06 309 GLY A CA 1
ATOM 2352 C C . GLY A 1 309 ? -4.363 8.130 -9.799 1.00 94.06 309 GLY A C 1
ATOM 2353 O O . GLY A 1 309 ? -5.042 7.173 -9.430 1.00 94.06 309 GLY A O 1
ATOM 2354 N N . PRO A 1 310 ? -4.947 9.169 -10.421 1.00 94.50 310 PRO A N 1
ATOM 2355 C CA . PRO A 1 310 ? -6.380 9.228 -10.712 1.00 94.50 310 PRO A CA 1
ATOM 2356 C C . PRO A 1 310 ? -6.764 8.403 -11.960 1.00 94.50 310 PRO A C 1
ATOM 2358 O O . PRO A 1 310 ? -7.511 8.883 -12.817 1.00 94.50 310 PRO A O 1
ATOM 2361 N N . THR A 1 311 ? -6.231 7.187 -12.121 1.00 96.44 311 THR A N 1
ATOM 2362 C CA . THR A 1 311 ? -6.403 6.336 -13.318 1.00 96.44 311 THR A CA 1
ATOM 2363 C C . THR A 1 311 ? -7.069 4.992 -13.002 1.00 96.44 311 THR A C 1
ATOM 2365 O O . THR A 1 311 ? -7.249 4.638 -11.843 1.00 96.44 311 THR A O 1
ATOM 2368 N N . ASP A 1 312 ? -7.477 4.254 -14.039 1.00 96.25 312 ASP A N 1
ATOM 2369 C CA . ASP A 1 312 ? -7.992 2.878 -13.929 1.00 96.25 312 ASP A CA 1
ATOM 2370 C C . ASP A 1 312 ? -6.885 1.814 -14.073 1.00 96.25 312 ASP A C 1
ATOM 2372 O O . ASP A 1 312 ? -7.175 0.620 -14.159 1.00 96.25 312 ASP A O 1
ATOM 2376 N N . ALA A 1 313 ? -5.626 2.245 -14.144 1.00 98.06 313 ALA A N 1
ATOM 2377 C CA . ALA A 1 313 ? -4.470 1.383 -14.288 1.00 98.06 313 ALA A CA 1
ATOM 2378 C C . ALA A 1 313 ? -3.738 1.247 -12.964 1.00 98.06 313 ALA A C 1
ATOM 2380 O O . ALA A 1 313 ? -3.655 2.204 -12.208 1.00 98.06 313 ALA A O 1
ATOM 2381 N N . ALA A 1 314 ? -3.160 0.077 -12.725 1.00 98.38 314 ALA A N 1
ATOM 2382 C CA . ALA A 1 314 ? -2.299 -0.182 -11.580 1.00 98.38 314 ALA A CA 1
ATOM 2383 C C . ALA A 1 314 ? -0.865 0.306 -11.822 1.00 98.38 314 ALA A C 1
ATOM 2385 O O . ALA A 1 314 ? -0.110 0.504 -10.879 1.00 98.38 314 ALA A O 1
ATOM 2386 N N . GLY A 1 315 ? -0.460 0.465 -13.082 1.00 98.56 315 GLY A N 1
ATOM 2387 C CA . GLY A 1 315 ? 0.916 0.777 -13.438 1.00 98.56 315 GLY A CA 1
ATOM 2388 C C . GLY A 1 315 ? 1.221 0.441 -14.892 1.00 98.56 315 GLY A C 1
ATOM 2389 O O . GLY A 1 315 ? 0.349 0.531 -15.758 1.00 98.56 315 GLY A O 1
ATOM 2390 N N . ALA A 1 316 ? 2.451 0.015 -15.162 1.00 98.69 316 ALA A N 1
ATOM 2391 C CA . ALA A 1 316 ? 2.881 -0.397 -16.495 1.00 98.69 316 ALA A CA 1
ATOM 2392 C C . ALA A 1 316 ? 3.930 -1.514 -16.436 1.00 98.69 316 ALA A C 1
ATOM 2394 O O . ALA A 1 316 ? 4.563 -1.750 -15.402 1.00 98.69 316 ALA A O 1
ATOM 2395 N N . VAL A 1 317 ? 4.105 -2.199 -17.564 1.00 98.56 317 VAL A N 1
ATOM 2396 C CA . VAL A 1 317 ? 5.120 -3.233 -17.761 1.00 98.56 317 VAL A CA 1
ATOM 2397 C C . VAL A 1 317 ? 5.785 -3.070 -19.120 1.00 98.56 317 VAL A C 1
ATOM 2399 O O . VAL A 1 317 ? 5.109 -2.838 -20.117 1.00 98.56 317 VAL A O 1
ATOM 2402 N N . ILE A 1 318 ? 7.107 -3.199 -19.159 1.00 97.12 318 ILE A N 1
ATOM 2403 C CA . ILE A 1 318 ? 7.894 -3.193 -20.394 1.00 97.12 318 ILE A CA 1
ATOM 2404 C C . ILE A 1 318 ? 8.879 -4.353 -20.411 1.00 97.12 318 ILE A C 1
ATOM 2406 O O . ILE A 1 318 ? 9.390 -4.773 -19.373 1.00 97.12 318 ILE A O 1
ATOM 2410 N N . THR A 1 319 ? 9.192 -4.832 -21.602 1.00 96.88 319 THR A N 1
ATOM 2411 C CA . THR A 1 319 ? 10.213 -5.842 -21.863 1.00 96.88 319 THR A CA 1
ATOM 2412 C C . THR A 1 319 ? 11.234 -5.327 -22.876 1.00 96.88 319 THR A C 1
ATOM 2414 O O . THR A 1 319 ? 11.066 -4.266 -23.477 1.00 96.88 319 THR A O 1
ATOM 2417 N N . SER A 1 320 ? 12.304 -6.088 -23.112 1.00 94.56 320 SER A N 1
ATOM 2418 C CA . SER A 1 320 ? 13.252 -5.774 -24.193 1.00 94.56 320 SER A CA 1
ATOM 2419 C C . SER A 1 320 ? 12.629 -5.792 -25.591 1.00 94.56 320 SER A C 1
ATOM 2421 O O . SER A 1 320 ? 13.161 -5.146 -26.486 1.00 94.56 320 SER A O 1
ATOM 2423 N N . GLU A 1 321 ? 11.535 -6.531 -25.780 1.00 92.19 321 GLU A N 1
ATOM 2424 C CA . GLU A 1 321 ? 10.802 -6.615 -27.050 1.00 92.19 321 GLU A CA 1
ATOM 2425 C C . GLU A 1 321 ? 9.896 -5.393 -27.253 1.00 92.19 321 GLU A C 1
ATOM 2427 O O . GLU A 1 321 ? 9.476 -5.113 -28.370 1.00 92.19 321 GLU A O 1
ATOM 2432 N N . ASP A 1 322 ? 9.670 -4.622 -26.185 1.00 92.12 322 ASP A N 1
ATOM 2433 C CA . ASP A 1 322 ? 8.857 -3.415 -26.208 1.00 92.12 322 ASP A CA 1
ATOM 2434 C C . ASP A 1 322 ? 9.653 -2.149 -26.511 1.00 92.12 322 ASP A C 1
ATOM 2436 O O . ASP A 1 322 ? 9.096 -1.053 -26.435 1.00 92.12 322 ASP A O 1
ATOM 2440 N N . LEU A 1 323 ? 10.948 -2.259 -26.814 1.00 89.56 323 LEU A N 1
ATOM 2441 C CA . LEU A 1 323 ? 11.757 -1.108 -27.190 1.00 89.56 323 LEU A CA 1
ATOM 2442 C C . LEU A 1 323 ? 11.398 -0.666 -28.619 1.00 89.56 323 LEU A C 1
ATOM 2444 O O . LEU A 1 323 ? 11.411 -1.485 -29.535 1.00 89.56 323 LEU A O 1
ATOM 2448 N N . PRO A 1 324 ? 11.068 0.616 -28.830 1.00 80.19 324 PRO A N 1
ATOM 2449 C CA . PRO A 1 324 ? 10.592 1.091 -30.124 1.00 80.19 324 PRO A CA 1
ATOM 2450 C C . PRO A 1 324 ? 11.733 1.182 -31.149 1.00 80.19 324 PRO A C 1
ATOM 2452 O O . PRO A 1 324 ? 12.859 1.544 -30.806 1.00 80.19 324 PRO A O 1
ATOM 2455 N N . GLU A 1 325 ? 11.420 0.903 -32.419 1.00 69.56 325 GLU A N 1
ATOM 2456 C CA . GLU A 1 325 ? 12.408 0.894 -33.508 1.00 69.56 325 GLU A CA 1
ATOM 2457 C C . GLU A 1 325 ? 12.807 2.306 -33.983 1.00 69.56 325 GLU A C 1
ATOM 2459 O O . GLU A 1 325 ? 13.970 2.493 -34.313 1.00 69.56 325 GLU A O 1
ATOM 2464 N N . ASP A 1 326 ? 11.908 3.310 -33.961 1.00 66.75 326 ASP A N 1
ATOM 2465 C CA . ASP A 1 326 ? 12.220 4.708 -34.328 1.00 66.75 326 ASP A CA 1
ATOM 2466 C C . ASP A 1 326 ? 11.198 5.757 -33.795 1.00 66.75 326 ASP A C 1
ATOM 2468 O O . ASP A 1 326 ? 10.003 5.495 -33.653 1.00 66.75 326 ASP A O 1
ATOM 2472 N N . ASN A 1 327 ? 11.678 6.992 -33.563 1.00 57.97 327 ASN A N 1
ATOM 2473 C CA . ASN A 1 327 ? 10.965 8.294 -33.523 1.00 57.97 327 ASN A CA 1
ATOM 2474 C C . ASN A 1 327 ? 9.816 8.596 -32.529 1.00 57.97 327 ASN A C 1
ATOM 2476 O O . ASN A 1 327 ? 9.277 9.706 -32.564 1.00 57.97 327 ASN A O 1
ATOM 2480 N N . LEU A 1 328 ? 9.440 7.710 -31.611 1.00 66.19 328 LEU A N 1
ATOM 2481 C CA . LEU A 1 328 ? 8.625 8.131 -30.456 1.00 66.19 328 LEU A CA 1
ATOM 2482 C C . LEU A 1 328 ? 9.498 8.953 -29.474 1.00 66.19 328 LEU A C 1
ATOM 2484 O O . LEU A 1 328 ? 10.697 8.744 -29.355 1.00 66.19 328 LEU A O 1
ATOM 2488 N N . SER A 1 329 ? 8.948 9.920 -28.746 1.00 73.88 329 S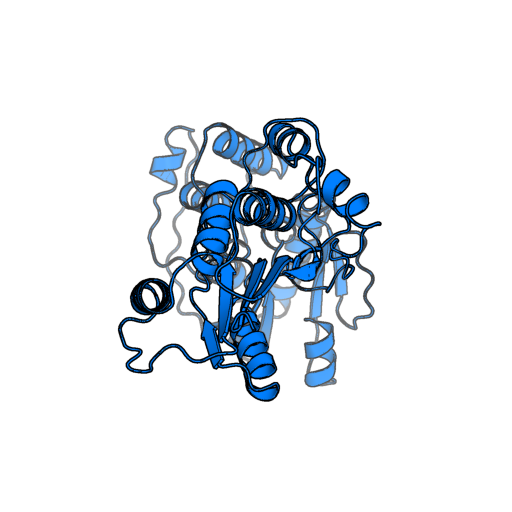ER A N 1
ATOM 2489 C CA . SER A 1 329 ? 9.696 10.566 -27.658 1.00 73.88 329 SER A CA 1
ATOM 2490 C C . SER A 1 329 ? 8.807 10.654 -26.427 1.00 73.88 329 SER A C 1
ATOM 2492 O O . SER A 1 329 ? 7.827 11.404 -26.450 1.00 73.88 329 SER A O 1
ATOM 2494 N N . PRO A 1 330 ? 9.136 9.935 -25.336 1.00 85.00 330 PRO A N 1
ATOM 2495 C CA . PRO A 1 330 ? 8.399 10.029 -24.078 1.00 85.00 330 PRO A CA 1
ATOM 2496 C C . PRO A 1 330 ? 8.417 11.435 -23.468 1.00 85.00 330 PRO A C 1
ATOM 2498 O O . PRO A 1 330 ? 7.568 11.754 -22.640 1.00 85.00 330 PRO A O 1
ATOM 2501 N N . ASN A 1 331 ? 9.358 12.291 -23.887 1.00 87.94 331 ASN A N 1
ATOM 2502 C CA . ASN A 1 331 ? 9.603 13.613 -23.309 1.00 87.94 331 ASN A CA 1
ATOM 2503 C C . ASN A 1 331 ? 8.356 14.497 -23.256 1.00 87.94 331 ASN A C 1
ATOM 2505 O O . ASN A 1 331 ? 8.150 15.198 -22.266 1.00 87.94 331 ASN A O 1
ATOM 2509 N N . TYR A 1 332 ? 7.517 14.469 -24.298 1.00 90.25 332 TYR A N 1
ATOM 2510 C CA . TYR A 1 332 ? 6.274 15.240 -24.299 1.00 90.25 332 TYR A CA 1
ATOM 2511 C C . TYR A 1 332 ? 5.353 14.809 -23.146 1.00 90.25 332 TYR A C 1
ATOM 2513 O O . TYR A 1 332 ? 4.934 15.641 -22.346 1.00 90.25 332 TYR A O 1
ATOM 2521 N N . PHE A 1 333 ? 5.123 13.505 -22.992 1.00 94.38 333 PHE A N 1
ATOM 2522 C CA . PHE A 1 333 ? 4.276 12.963 -21.929 1.00 94.38 333 PHE A CA 1
ATOM 2523 C C . PHE A 1 333 ? 4.887 13.176 -20.538 1.00 94.38 333 PHE A C 1
ATOM 2525 O O . PHE A 1 333 ? 4.191 13.618 -19.629 1.00 94.38 333 PHE A O 1
ATOM 2532 N N . LEU A 1 334 ? 6.196 12.955 -20.378 1.00 94.50 334 LEU A N 1
ATOM 2533 C CA . LEU A 1 334 ? 6.909 13.179 -19.113 1.00 94.50 334 LEU A CA 1
ATOM 2534 C C . LEU A 1 334 ? 6.891 14.654 -18.677 1.00 94.50 334 LEU A C 1
ATOM 2536 O O . LEU A 1 334 ? 6.725 14.959 -17.498 1.00 94.50 334 LEU A O 1
ATOM 2540 N N . SER A 1 335 ? 7.046 15.590 -19.617 1.00 94.50 335 SER A N 1
ATOM 2541 C CA . SER A 1 335 ? 6.994 17.029 -19.315 1.00 94.50 335 SER A CA 1
ATOM 2542 C C . SER A 1 335 ? 5.591 17.524 -18.957 1.00 94.50 335 SER A C 1
ATOM 2544 O O . SER A 1 335 ? 5.474 18.503 -18.224 1.00 94.50 335 SER A O 1
ATOM 2546 N N . ASN A 1 336 ? 4.543 16.830 -19.410 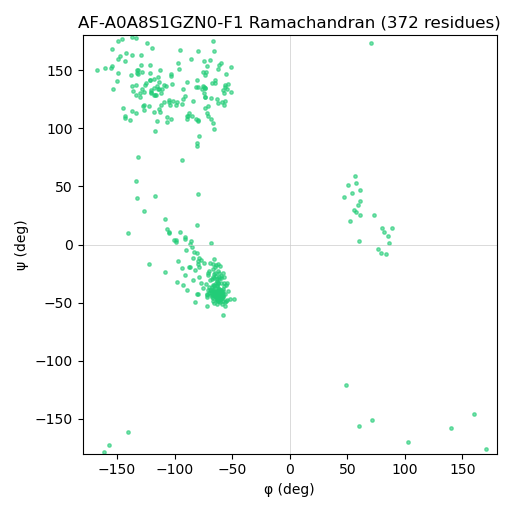1.00 95.88 336 ASN A N 1
ATOM 2547 C CA . ASN A 1 336 ? 3.152 17.160 -19.104 1.00 95.88 336 ASN A CA 1
ATOM 2548 C C . ASN A 1 336 ? 2.544 16.309 -17.967 1.00 95.88 336 ASN A C 1
ATOM 2550 O O . ASN A 1 336 ? 1.367 16.485 -17.657 1.00 95.88 336 ASN A O 1
ATOM 2554 N N . SER A 1 337 ? 3.313 15.409 -17.338 1.00 96.56 337 SER A N 1
ATOM 2555 C CA . SER A 1 337 ? 2.812 14.423 -16.358 1.00 96.56 337 SER A CA 1
ATOM 2556 C C . SER A 1 337 ? 1.659 13.565 -16.910 1.00 96.56 337 SER A C 1
ATOM 2558 O O . SER A 1 337 ? 0.638 13.369 -16.257 1.00 96.56 337 SER A O 1
ATOM 2560 N N . ASP A 1 338 ? 1.811 13.084 -18.148 1.00 97.25 338 ASP A N 1
ATOM 2561 C CA . ASP A 1 338 ? 0.767 12.402 -18.925 1.00 97.25 338 ASP A CA 1
ATOM 2562 C C . ASP A 1 338 ? 1.109 10.934 -19.255 1.00 97.25 338 ASP A C 1
ATOM 2564 O O . ASP A 1 338 ? 0.920 10.457 -20.378 1.00 97.25 338 ASP A O 1
ATOM 2568 N N . SER A 1 339 ? 1.672 10.206 -18.286 1.00 97.69 339 SER A N 1
ATOM 2569 C CA . SER A 1 339 ? 2.099 8.812 -18.475 1.00 97.69 339 SER A CA 1
ATOM 2570 C C . SER A 1 339 ? 0.944 7.868 -18.838 1.00 97.69 339 SER A C 1
ATOM 2572 O O . SER A 1 339 ? 1.150 6.931 -19.607 1.00 97.69 339 SER A O 1
ATOM 2574 N N . TYR A 1 340 ? -0.284 8.149 -18.395 1.00 98.06 340 TYR A N 1
ATOM 2575 C CA . TYR A 1 340 ? -1.469 7.359 -18.741 1.00 98.06 340 TYR A CA 1
ATOM 2576 C C . TYR A 1 340 ? -1.750 7.365 -20.243 1.00 98.06 340 TYR A C 1
ATOM 2578 O O . TYR A 1 340 ? -1.968 6.314 -20.847 1.00 98.06 340 TYR A O 1
ATOM 2586 N N . SER A 1 341 ? -1.744 8.547 -20.862 1.00 96.81 341 SER A N 1
ATOM 2587 C CA . SER A 1 341 ? -2.027 8.699 -22.293 1.00 96.81 341 SER A CA 1
ATOM 2588 C C . SER A 1 341 ? -0.937 8.052 -23.148 1.00 96.81 341 SER A C 1
ATOM 2590 O O . SER A 1 341 ? -1.242 7.444 -24.179 1.00 96.81 341 SER A O 1
ATOM 2592 N N . PHE A 1 342 ? 0.319 8.115 -22.688 1.00 96.44 342 PHE A N 1
ATOM 2593 C CA . PHE A 1 342 ? 1.416 7.367 -23.295 1.00 96.44 342 PHE A CA 1
ATOM 2594 C C . PHE A 1 342 ? 1.114 5.870 -23.276 1.00 96.44 342 PHE A C 1
ATOM 2596 O O . PHE A 1 342 ? 0.980 5.277 -24.339 1.00 96.44 342 PHE A O 1
ATOM 2603 N N . TRP A 1 343 ? 0.927 5.265 -22.099 1.00 97.25 343 TRP A N 1
ATOM 2604 C CA . TRP A 1 343 ? 0.737 3.815 -21.998 1.00 97.25 343 TRP A CA 1
ATOM 2605 C C . TRP A 1 343 ? -0.528 3.331 -22.689 1.00 97.25 343 TRP A C 1
ATOM 2607 O O . TRP A 1 343 ? -0.527 2.258 -23.274 1.00 97.25 343 TRP A O 1
ATOM 2617 N N . ASN A 1 344 ? -1.591 4.132 -22.688 1.00 96.31 344 ASN A N 1
ATOM 2618 C CA . ASN A 1 344 ? -2.827 3.798 -23.385 1.00 96.31 344 ASN A CA 1
ATOM 2619 C C . ASN A 1 344 ? -2.674 3.767 -24.918 1.00 96.31 344 ASN A C 1
ATOM 2621 O O . ASN A 1 344 ? -3.424 3.060 -25.584 1.00 96.31 344 ASN A O 1
ATOM 2625 N N . SER A 1 345 ? -1.740 4.538 -25.483 1.00 93.81 345 SER A N 1
ATOM 2626 C CA . SER A 1 345 ? -1.482 4.571 -26.931 1.00 93.81 345 SER A CA 1
ATOM 2627 C C . SER A 1 345 ? -0.309 3.682 -27.349 1.00 93.81 345 SER A C 1
ATOM 2629 O O . SER A 1 345 ? -0.325 3.108 -28.440 1.00 93.81 345 SER A O 1
ATOM 2631 N N . TYR A 1 346 ? 0.690 3.536 -26.481 1.00 93.38 346 TYR A N 1
ATOM 2632 C CA . TYR A 1 346 ? 1.899 2.773 -26.739 1.00 93.38 346 TYR A CA 1
ATOM 2633 C C . TYR A 1 346 ? 1.570 1.303 -26.969 1.00 93.38 346 TYR A C 1
ATOM 2635 O O . TYR A 1 346 ? 0.947 0.662 -26.123 1.00 93.38 346 TYR A O 1
ATOM 2643 N N . GLN A 1 347 ? 1.952 0.789 -28.142 1.00 90.88 347 GLN A N 1
ATOM 2644 C CA . GLN A 1 347 ? 1.652 -0.579 -28.570 1.00 90.88 347 GLN A CA 1
ATOM 2645 C C . GLN A 1 347 ? 0.185 -0.997 -28.351 1.00 90.88 347 GLN A C 1
ATOM 2647 O O . GLN A 1 347 ? -0.116 -2.109 -27.920 1.00 90.88 347 GLN A O 1
ATOM 2652 N N . ASN A 1 348 ? -0.754 -0.090 -28.634 1.00 92.38 348 ASN A N 1
ATOM 2653 C CA . ASN A 1 348 ? -2.189 -0.319 -28.429 1.00 92.38 348 ASN A CA 1
ATOM 2654 C C . ASN A 1 348 ? -2.562 -0.677 -26.975 1.00 92.38 348 ASN A C 1
ATOM 2656 O O . ASN A 1 348 ? -3.547 -1.379 -26.746 1.00 92.38 348 ASN A O 1
ATOM 2660 N N . GLY A 1 349 ? -1.784 -0.216 -25.992 1.00 95.19 349 GLY A N 1
ATOM 2661 C CA . GLY A 1 349 ? -2.061 -0.437 -24.576 1.00 95.19 349 GLY A CA 1
ATOM 2662 C C . GLY A 1 349 ? -1.546 -1.757 -24.007 1.00 95.19 349 GLY A C 1
ATOM 2663 O O . GLY A 1 349 ? -1.851 -2.046 -22.853 1.00 95.19 349 GLY A O 1
ATOM 2664 N N . SER A 1 350 ? -0.771 -2.550 -24.758 1.00 95.75 350 SER A N 1
ATOM 2665 C CA . SER A 1 350 ? -0.255 -3.851 -24.288 1.00 95.75 350 SER A CA 1
ATOM 2666 C C . SER A 1 350 ? 0.615 -3.736 -23.029 1.00 95.75 350 SER A C 1
ATOM 2668 O O . SER A 1 350 ? 0.572 -4.609 -22.165 1.00 95.75 350 SER A O 1
ATOM 2670 N N . CYS A 1 351 ? 1.356 -2.634 -22.900 1.00 97.19 351 CYS A N 1
ATOM 2671 C CA . CYS A 1 351 ? 2.217 -2.330 -21.756 1.00 97.19 351 CYS A CA 1
ATOM 2672 C C . CYS A 1 351 ? 1.465 -1.698 -20.567 1.00 97.19 351 CYS A C 1
ATOM 2674 O O . CYS A 1 351 ? 2.058 -1.462 -19.513 1.00 97.19 351 CYS A O 1
ATOM 2676 N N . HIS A 1 352 ? 0.177 -1.373 -20.719 1.00 97.94 352 HIS A N 1
ATOM 2677 C CA . HIS A 1 352 ? -0.603 -0.672 -19.702 1.00 97.94 352 HIS A CA 1
ATOM 2678 C C . HIS A 1 352 ? -1.241 -1.673 -18.738 1.00 97.94 352 HIS A C 1
ATOM 2680 O O . HIS A 1 352 ? -2.159 -2.415 -19.094 1.00 97.94 352 HIS A O 1
ATOM 2686 N N . LEU A 1 353 ? -0.772 -1.699 -17.492 1.00 98.19 353 LEU A N 1
ATOM 2687 C CA . LEU A 1 353 ? -1.221 -2.698 -16.535 1.00 98.19 353 LEU A CA 1
ATOM 2688 C C . LEU A 1 353 ? -2.556 -2.287 -15.908 1.00 98.19 353 LEU A C 1
ATOM 2690 O O . LEU A 1 353 ? -2.608 -1.402 -15.054 1.00 98.19 353 LEU A O 1
ATOM 2694 N N . LYS A 1 354 ? -3.635 -2.977 -16.285 1.00 97.56 354 LYS A N 1
ATOM 2695 C CA . LYS A 1 354 ? -4.980 -2.775 -15.730 1.00 97.56 354 LYS A CA 1
ATOM 2696 C C . LYS A 1 354 ? -5.467 -4.037 -15.025 1.00 97.56 354 LYS A C 1
ATOM 2698 O O . LYS A 1 354 ? -5.971 -4.956 -15.660 1.00 97.56 354 LYS A O 1
ATOM 2703 N N . THR A 1 355 ? -5.319 -4.079 -13.704 1.00 97.06 355 THR A N 1
ATOM 2704 C CA . THR A 1 355 ? -5.771 -5.212 -12.874 1.00 97.06 355 THR A CA 1
ATOM 2705 C C . THR A 1 355 ? -7.226 -5.075 -12.427 1.00 97.06 355 THR A C 1
ATOM 2707 O O . THR A 1 355 ? -7.837 -6.056 -12.012 1.00 97.06 355 THR A O 1
ATOM 2710 N N . GLY A 1 356 ? -7.774 -3.855 -12.475 1.00 95.38 356 GLY A N 1
ATOM 2711 C CA . GLY A 1 356 ? -8.958 -3.489 -11.701 1.00 95.38 356 GLY A CA 1
ATOM 2712 C C . GLY A 1 356 ? -8.646 -3.393 -10.203 1.00 95.38 356 GLY A C 1
ATOM 2713 O O . GLY A 1 356 ? -7.545 -3.728 -9.763 1.00 95.38 356 GLY A O 1
ATOM 2714 N N . LYS A 1 357 ? -9.623 -2.933 -9.412 1.00 92.50 357 LYS A N 1
ATOM 2715 C CA . LYS A 1 357 ? -9.472 -2.801 -7.956 1.00 92.50 357 LYS A CA 1
ATOM 2716 C C . LYS A 1 357 ? -9.251 -4.168 -7.313 1.00 92.50 357 LYS A C 1
ATOM 2718 O O . LYS A 1 357 ? -10.086 -5.057 -7.458 1.00 92.50 357 LYS A O 1
ATOM 2723 N N . THR A 1 358 ? -8.168 -4.309 -6.556 1.00 93.88 358 THR A N 1
ATOM 2724 C CA . THR A 1 358 ? -7.790 -5.583 -5.915 1.00 93.88 358 THR A CA 1
ATOM 2725 C C . THR A 1 358 ? -8.457 -5.789 -4.552 1.00 93.88 358 THR A C 1
ATOM 2727 O O . THR A 1 358 ? -8.538 -6.913 -4.063 1.00 93.88 358 THR A O 1
ATOM 2730 N N . GLY A 1 359 ? -8.940 -4.708 -3.928 1.00 89.31 359 GLY A N 1
ATOM 2731 C CA . GLY A 1 359 ? -9.553 -4.738 -2.597 1.00 89.31 359 GLY A CA 1
ATOM 2732 C C . GLY A 1 359 ? -8.555 -4.719 -1.432 1.00 89.31 359 GLY A C 1
ATOM 2733 O O . GLY A 1 359 ? -8.962 -4.927 -0.290 1.00 89.31 359 GLY A O 1
ATOM 2734 N N . THR A 1 360 ? -7.272 -4.459 -1.693 1.00 91.44 360 THR A N 1
ATOM 2735 C CA . THR A 1 360 ? -6.233 -4.258 -0.670 1.00 91.44 360 THR A CA 1
ATOM 2736 C C . THR A 1 360 ? -5.344 -3.076 -1.042 1.00 91.44 360 THR A C 1
ATOM 2738 O O . THR A 1 360 ? -5.356 -2.655 -2.186 1.00 91.44 360 THR A O 1
ATOM 2741 N N . ASN A 1 361 ? -4.582 -2.529 -0.101 1.00 93.31 361 ASN A N 1
ATOM 2742 C CA . ASN A 1 361 ? -3.514 -1.580 -0.401 1.00 93.31 361 ASN A CA 1
ATOM 2743 C C . ASN A 1 361 ? -2.368 -1.821 0.579 1.00 93.31 361 ASN A C 1
ATOM 2745 O O . ASN A 1 361 ? -2.539 -1.682 1.789 1.00 93.31 361 ASN A O 1
ATOM 2749 N N . VAL A 1 362 ? -1.221 -2.208 0.041 1.00 95.25 362 VAL A N 1
ATOM 2750 C CA . VAL A 1 362 ? 0.042 -2.353 0.762 1.00 95.25 362 VAL A CA 1
ATOM 2751 C C . VAL A 1 362 ? 1.170 -1.673 -0.021 1.00 95.25 362 VAL A C 1
ATOM 2753 O O . VAL A 1 362 ? 2.283 -2.192 -0.087 1.00 95.25 362 VAL A O 1
ATOM 2756 N N . MET A 1 363 ? 0.868 -0.502 -0.598 1.00 95.69 363 MET A N 1
ATOM 2757 C CA . MET A 1 363 ? 1.764 0.346 -1.400 1.00 95.69 363 MET A CA 1
ATOM 2758 C C . MET A 1 363 ? 2.090 -0.247 -2.783 1.00 95.69 363 MET A C 1
ATOM 2760 O O . MET A 1 363 ? 1.270 -0.972 -3.356 1.00 95.69 363 MET A O 1
ATOM 2764 N N . ASP A 1 364 ? 3.260 0.067 -3.340 1.00 98.06 364 ASP A N 1
ATOM 2765 C CA . ASP A 1 364 ? 3.687 -0.377 -4.664 1.00 98.06 364 ASP A CA 1
ATOM 2766 C C . ASP A 1 364 ? 4.593 -1.615 -4.620 1.00 98.06 364 ASP A C 1
ATOM 2768 O O . ASP A 1 364 ? 5.304 -1.878 -3.643 1.00 98.06 364 ASP A O 1
ATOM 2772 N N . VAL A 1 365 ? 4.608 -2.344 -5.735 1.00 98.50 365 VAL A N 1
ATOM 2773 C CA . VAL A 1 365 ? 5.544 -3.434 -6.018 1.00 98.50 365 VAL A CA 1
ATOM 2774 C C . VAL A 1 365 ? 6.217 -3.181 -7.363 1.00 98.50 365 VAL A C 1
ATOM 2776 O O . VAL A 1 365 ? 5.552 -2.947 -8.376 1.00 98.50 365 VAL A O 1
ATOM 2779 N N . GLN A 1 366 ? 7.543 -3.287 -7.385 1.00 98.75 366 GLN A N 1
ATOM 2780 C CA . GLN A 1 366 ? 8.351 -3.269 -8.597 1.00 98.75 366 GLN A CA 1
ATOM 2781 C C . GLN A 1 366 ? 9.094 -4.588 -8.766 1.00 98.75 366 GLN A C 1
ATOM 2783 O O . GLN A 1 366 ? 9.711 -5.100 -7.830 1.00 98.75 366 GLN A O 1
ATOM 2788 N N . ILE A 1 367 ? 9.074 -5.116 -9.987 1.00 98.75 367 ILE A N 1
ATOM 2789 C CA . ILE A 1 367 ? 9.786 -6.339 -10.355 1.00 98.75 367 ILE A CA 1
ATOM 2790 C C . ILE A 1 367 ? 10.634 -6.034 -11.583 1.00 98.75 367 ILE A C 1
ATOM 2792 O O . ILE A 1 367 ? 10.103 -5.680 -12.635 1.00 98.75 367 ILE A O 1
ATOM 2796 N N . LEU A 1 368 ? 11.948 -6.195 -11.450 1.00 98.62 368 LEU A N 1
ATOM 2797 C CA . LEU A 1 368 ? 12.900 -6.110 -12.548 1.00 98.62 368 LEU A CA 1
ATOM 2798 C C . LEU A 1 368 ? 13.553 -7.476 -12.756 1.00 98.62 368 LEU A C 1
ATOM 2800 O O . LEU A 1 368 ? 14.399 -7.896 -11.969 1.00 98.62 368 LEU A O 1
ATOM 2804 N N . ILE A 1 369 ? 13.162 -8.165 -13.822 1.00 98.38 369 ILE A N 1
ATOM 2805 C CA . ILE A 1 369 ? 13.775 -9.423 -14.246 1.00 98.38 369 ILE A CA 1
ATOM 2806 C C . ILE A 1 369 ? 14.877 -9.105 -15.249 1.00 98.38 369 ILE A C 1
ATOM 2808 O O . ILE A 1 369 ? 14.656 -8.328 -16.173 1.00 98.38 369 ILE A O 1
ATOM 2812 N N . LEU A 1 370 ? 16.041 -9.724 -15.077 1.00 97.25 370 LEU A N 1
ATOM 2813 C CA . LEU A 1 370 ? 17.210 -9.624 -15.937 1.00 97.25 370 LEU A CA 1
ATOM 2814 C C . LEU A 1 370 ? 17.636 -11.024 -16.388 1.00 97.25 370 LEU A C 1
ATOM 2816 O O . LEU A 1 370 ? 17.664 -11.964 -15.591 1.00 97.25 370 LEU A O 1
ATOM 2820 N N . ASP A 1 371 ? 18.011 -11.147 -17.654 1.00 95.00 371 ASP A N 1
ATOM 2821 C CA . ASP A 1 371 ? 18.557 -12.364 -18.249 1.00 95.00 371 ASP A CA 1
ATOM 2822 C C . ASP A 1 371 ? 19.665 -12.023 -19.259 1.00 95.00 371 ASP A C 1
ATOM 2824 O O . ASP A 1 371 ? 19.825 -10.871 -19.682 1.00 95.00 371 ASP A O 1
ATOM 2828 N N . VAL A 1 372 ? 20.454 -13.024 -19.640 1.00 87.56 372 VAL A N 1
ATOM 2829 C CA . VAL A 1 372 ? 21.556 -12.870 -20.591 1.00 87.56 372 VAL A CA 1
ATOM 2830 C C . VAL A 1 372 ? 21.040 -12.486 -21.982 1.00 87.56 372 VAL A C 1
ATOM 2832 O O . VAL A 1 372 ? 20.037 -13.008 -22.476 1.00 87.56 372 VAL A O 1
ATOM 2835 N N . VAL A 1 373 ? 21.743 -11.565 -22.643 1.00 80.38 373 VAL A N 1
ATOM 2836 C CA . VAL A 1 373 ? 21.546 -11.300 -24.075 1.00 80.38 373 VAL A CA 1
ATOM 2837 C C . VAL A 1 373 ? 22.158 -12.475 -24.844 1.00 80.38 373 VAL A C 1
ATOM 2839 O O . VAL A 1 373 ? 23.295 -12.855 -24.566 1.00 80.38 373 VAL A O 1
ATOM 2842 N N . LYS A 1 374 ? 21.378 -13.096 -25.737 1.00 60.44 374 LYS A N 1
ATOM 2843 C CA . LYS A 1 374 ? 21.818 -14.246 -26.545 1.00 60.44 374 LYS A CA 1
ATOM 2844 C C . LYS A 1 374 ? 22.811 -13.856 -27.630 1.00 60.44 374 LYS A C 1
ATOM 2846 O O . LYS A 1 374 ? 22.644 -12.750 -28.190 1.00 60.44 374 LYS A O 1
#

Foldseek 3Di:
DQVVVCVVCPVVDPEAEEEDEPPDDDDHPHHYFYACDVLAADVSLQVSLVVVLVVQLVQAALPAEAEAEAEPSLLRNNDHFDPVDDPVRLVVVLVVCVVVVNDLVLSLLVSQQRGCQAQQNSCVSRQNHAYEYEYADQAAPRPCCNGSNNSNHHDPDPDPNCVVCVVPDDDGDDDDDRPGNYYYDHPHAQVVVQVVVQVVVVVVVAAEDALEQADEEELLVLLVVLLCLQADDQVRNQVVSCVSVVPDPDRDDPQYKYKYHHAYDYDAQADADWFSQLLSPLSNLQSNLVDPGQWWKKKGKFWPQQDGGPDQGRHWMDTPVLRDPDDDHCVVCNNHVHSVVVCCPRVVNPGTHHPGGPPHGNGMMMMMTTHGDD

pLDDT: mean 88.43, std 12.96, range [31.92, 98.81]

Radius of gyration: 23.6 Å; Cα contacts (8 Å, |Δi|>4): 708; chains: 1; bounding box: 54×51×66 Å

InterPro domains:
  IPR007835 MOFRL domain [PF05161] (257-364)
  IPR025286 MOFRL-associated domain [PF13660] (1-174)
  IPR037035 Glycerate kinase-like, C-terminal domain superfamily [G3DSA:3.40.1480.10] (189-367)
  IPR038614 Glycerate kinase, N-terminal domain superfamily [G3DSA:3.40.50.10180] (1-188)
  IPR039760 MOFRL domain-containing protein [PTHR12227] (1-371)

Organism: NCBI:txid2777116

Secondary structure (DSSP, 8-state):
-HHHHHHHHGGG----EEEEETT-----SSEEEEE-GGGS--HHHHHHHHHHHHHHHHH--TT-EEEEEE-TTHHHHS----TT--HHHHHHHHHHHHHTT--HHHHHHHHHHT-SSTTTGGGGG-SSSEEEEEEE--SGGG-TTTGGG-TT---SS---HHHHHTTS-----PPP-----EEEEEEE-HHHHHHHHHHHHHHTT-EEEEEEEEE-SBHHHHHHHHHHHHTS-HHHHHHHHHHH-TT--SPP-SSEEEEEEE--B----SS----HHHHHHHHHHHHHHTS--SEEEEEEEEETTS--SSSS--EEEEEGGGS-SS---THHHHHTT-HHHHHHHGGGGTTEE-----S----EEEEEEEEE--

Nearest PDB structures (foldseek):
  2b8n-assembly2_B  TM=8.792E-01  e=4.890E-32  Thermotoga maritima MSB8
  1x3l-assembly1_A  TM=8.054E-01  e=3.249E-29  Pyrococcus horikoshii OT3
  6ym9-assembly1_B  TM=2.067E-01  e=1.046E+00  Mycobacterium tuberculosis CDC1551

Sequence (374 aa):
MAAAVEDILGPRLDQGLVILPEGIECNLRSRVFHAAKNNLPDEDSVNATNALIEFLEKNDSTNTVIIFLISGGGSALLCSPVDDLTLQDKLQTIHTLTSHGADIHSLNTVRHCLSKVKGGKLLQHVPKSTKISLIVSDVIGNDVEIIASGPTVIPTTKRNAKEIIDSLKVTEKTDSKPDLKEHHFVISNNVIALESVENSLKTLGYNTCIMTSELSGNVTEVGIMMADFINSEKTALHEKIRRFRPDSAEETSYPLALIFGGETTVTIKGQGKGGRNQEMVLQCLERVWKSSPKHRFVFLSAGTDGQDGPTDAAGAVITSEDLPEDNLSPNYFLSNSDSYSFWNSYQNGSCHLKTGKTGTNVMDVQILILDVVK